Protein AF-0000000076758525 (afdb_homodimer)

Nearest PDB structures (foldseek):
  4ecl-assembly1_B  TM=9.560E-01  e=1.758E-45  Enterococcus faecalis
  4y2w-assembly1_B  TM=9.305E-01  e=2.456E-44  Caldanaerobacter subterraneus subsp. tengcongensis MB4
  5yyc-assembly1_C  TM=9.330E-01  e=1.687E-41  Alkalihalophilus pseudofirmus OF4
  1xfc-assembly1_A  TM=9.170E-01  e=7.685E-37  Mycobacterium tuberculosis
  8ahw-assembly1_A  TM=9.049E-01  e=2.637E-35  Mycobacterium tuberculosis H37Rv

Sequence (764 aa):
MEQEQQKRYRAWAEIDLNALTHNVQTVQNRLPAQTQFMAVVKANAYGHGDAAICQKLWELGVRWFAVSNLEEALSVRQLCPYGEIFILGYTPPEFAPELARNNIIQGVLSLEYARQLQSFAHQPVRCHIKLDTGMGRIGFRSNTPEDCAKALLPLFELDKLSIEGIYTHFAVADSVDADDMAYTQAQEDFIVAVYDRLAELGHTLKHLHFMNSAATVTRPNPRATLARVGIIMYGLEPNYPVHVPMELQPVMSLRSVVSHVKQVDAGTCISYGRTYTADKPRTIATVTIGYADGYARLLSNQADALLHGRRCPIVGRVCMDQLMLDVTDVPEEVKPGDVVTMFGTDGEETITADELAALYGTIGYEIVCGISKRVPRDVIGAMEQEQQKRYRAWAEIDLNALTHNVQTVQNRLPAQTQFMAVVKANAYGHGDAAICQKLWELGVRWFAVSNLEEALSVRQLCPYGEIFILGYTPPEFAPELARNNIIQGVLSLEYARQLQSFAHQPVRCHIKLDTGMGRIGFRSNTPEDCAKALLPLFELDKLSIEGIYTHFAVADSVDADDMAYTQAQEDFIVAVYDRLAELGHTLKHLHFMNSAATVTRPNPRATLARVGIIMYGLEPNYPVHVPMELQPVMSLRSVVSHVKQVDAGTCISYGRTYTADKPRTIATVTIGYADGYARLLSNQADALLHGRRCPIVGRVCMDQLMLDVTDVPEEVKPGDVVTMFGTDGEETITADELAALYGTIGYEIVCGISKRVPRDVIGA

Structure (mmCIF, N/CA/C/O backbone):
data_AF-0000000076758525-model_v1
#
loop_
_entity.id
_entity.type
_entity.pdbx_description
1 polymer 'Alanine racemase'
#
loop_
_atom_site.group_PDB
_atom_site.id
_atom_site.type_symbol
_atom_site.label_atom_id
_atom_site.label_alt_id
_atom_site.label_comp_id
_atom_site.label_asym_id
_atom_site.label_entity_id
_atom_site.label_seq_id
_atom_site.pdbx_PDB_ins_code
_atom_site.Cartn_x
_atom_site.Cartn_y
_atom_site.Cartn_z
_atom_site.occupancy
_atom_site.B_iso_or_equiv
_atom_site.auth_seq_id
_atom_site.auth_comp_id
_atom_site.auth_asym_id
_atom_site.auth_atom_id
_atom_site.pdbx_PDB_model_num
ATOM 1 N N . MET A 1 1 ? -32.531 -3.541 -22.281 1 21.89 1 MET A N 1
ATOM 2 C CA . MET A 1 1 ? -31.828 -4.371 -21.297 1 21.89 1 MET A CA 1
ATOM 3 C C . MET A 1 1 ? -30.359 -3.977 -21.188 1 21.89 1 MET A C 1
ATOM 5 O O . MET A 1 1 ? -29.609 -4.098 -22.156 1 21.89 1 MET A O 1
ATOM 9 N N . GLU A 1 2 ? -29.875 -2.947 -20.625 1 26.91 2 GLU A N 1
ATOM 10 C CA . GLU A 1 2 ? -28.578 -2.297 -20.484 1 26.91 2 GLU A CA 1
ATOM 11 C C . GLU A 1 2 ? -27.469 -3.314 -20.188 1 26.91 2 GLU A C 1
ATOM 13 O O . GLU A 1 2 ? -27.562 -4.07 -19.219 1 26.91 2 GLU A O 1
ATOM 18 N N . GLN A 1 3 ? -26.984 -4.051 -21.172 1 31.59 3 GLN A N 1
ATOM 19 C CA . GLN A 1 3 ? -26.016 -5.133 -21.156 1 31.59 3 GLN A CA 1
ATOM 20 C C . GLN A 1 3 ? -25.016 -4.965 -20 1 31.59 3 GLN A C 1
ATOM 22 O O . GLN A 1 3 ? -24.469 -3.877 -19.797 1 31.59 3 GLN A O 1
ATOM 27 N N . GLU A 1 4 ? -25.281 -5.547 -18.812 1 37.25 4 GLU A N 1
ATOM 28 C CA . GLU A 1 4 ? -24.406 -5.684 -17.641 1 37.25 4 GLU A CA 1
ATOM 29 C C . GLU A 1 4 ? -22.938 -5.559 -18.031 1 37.25 4 GLU A C 1
ATOM 31 O O . GLU A 1 4 ? -22.438 -6.359 -18.828 1 37.25 4 GLU A O 1
ATOM 36 N N . GLN A 1 5 ? -22.516 -4.422 -18.281 1 39.28 5 GLN A N 1
ATOM 37 C CA . GLN A 1 5 ? -21.125 -4.117 -18.594 1 39.28 5 GLN A CA 1
ATOM 38 C C . GLN A 1 5 ? -20.172 -5.086 -17.891 1 39.28 5 GLN A C 1
ATOM 40 O O . GLN A 1 5 ? -20.094 -5.105 -16.672 1 39.28 5 GLN A O 1
ATOM 45 N N . GLN A 1 6 ? -20.25 -6.426 -18.266 1 44.28 6 GLN A N 1
ATOM 46 C CA . GLN A 1 6 ? -19.297 -7.469 -17.906 1 44.28 6 GLN A CA 1
ATOM 47 C C . GLN A 1 6 ? -18 -6.867 -17.391 1 44.28 6 GLN A C 1
ATOM 49 O O . GLN A 1 6 ? -17.312 -6.148 -18.109 1 44.28 6 GLN A O 1
ATOM 54 N N . LYS A 1 7 ? -18.016 -6.66 -16.125 1 55.66 7 LYS A N 1
ATOM 55 C CA . LYS A 1 7 ? -16.891 -6.031 -15.438 1 55.66 7 LYS A CA 1
ATOM 56 C C . LYS A 1 7 ? -15.594 -6.758 -15.742 1 55.66 7 LYS A C 1
ATOM 58 O O . LYS A 1 7 ? -15.492 -7.973 -15.547 1 55.66 7 LYS A O 1
ATOM 63 N N . ARG A 1 8 ? -14.812 -6.246 -16.5 1 70.5 8 ARG A N 1
ATOM 64 C CA . ARG A 1 8 ? -13.547 -6.449 -17.188 1 70.5 8 ARG A CA 1
ATOM 65 C C . ARG A 1 8 ? -12.391 -6.531 -16.188 1 70.5 8 ARG A C 1
ATOM 67 O O . ARG A 1 8 ? -11.297 -6.977 -16.547 1 70.5 8 ARG A O 1
ATOM 74 N N . TYR A 1 9 ? -12.875 -6.418 -14.797 1 86.38 9 TYR A N 1
ATOM 75 C CA . TYR A 1 9 ? -11.703 -6.238 -13.945 1 86.38 9 TYR A CA 1
ATOM 76 C C . TYR A 1 9 ? -11.531 -7.426 -13 1 86.38 9 TYR A C 1
ATOM 78 O O . TYR A 1 9 ? -12.508 -8.031 -12.562 1 86.38 9 TYR A O 1
ATOM 86 N N . ARG A 1 10 ? -10.391 -7.762 -12.75 1 91.94 10 ARG A N 1
ATOM 87 C CA . ARG A 1 10 ? -10.094 -8.742 -11.719 1 91.94 10 ARG A CA 1
ATOM 88 C C . ARG A 1 10 ? -10.375 -8.18 -10.328 1 91.94 10 ARG A C 1
ATOM 90 O O . ARG A 1 10 ? -10.781 -8.914 -9.422 1 91.94 10 ARG A O 1
ATOM 97 N N . ALA A 1 11 ? -10.141 -6.918 -10.133 1 96.19 11 ALA A N 1
ATOM 98 C CA . ALA A 1 11 ? -10.391 -6.145 -8.922 1 96.19 11 ALA A CA 1
ATOM 99 C C . ALA A 1 11 ? -10.602 -4.668 -9.242 1 96.19 11 ALA A C 1
ATOM 101 O O . ALA A 1 11 ? -10.008 -4.145 -10.188 1 96.19 11 ALA A O 1
ATOM 102 N N . TRP A 1 12 ? -11.492 -4.008 -8.484 1 97.25 12 TRP A N 1
ATOM 103 C CA . TRP A 1 12 ? -11.703 -2.584 -8.719 1 97.25 12 TRP A CA 1
ATOM 104 C C . TRP A 1 12 ? -12.242 -1.9 -7.469 1 97.25 12 TRP A C 1
ATOM 106 O O . TRP A 1 12 ? -12.836 -2.553 -6.602 1 97.25 12 TRP A O 1
ATOM 116 N N . ALA A 1 13 ? -11.969 -0.609 -7.363 1 98.31 13 ALA A N 1
ATOM 117 C CA . ALA A 1 13 ? -12.539 0.238 -6.32 1 98.31 13 ALA A CA 1
ATOM 118 C C . ALA A 1 13 ? -13.688 1.08 -6.867 1 98.31 13 ALA A C 1
ATOM 120 O O . ALA A 1 13 ? -13.539 1.757 -7.887 1 98.31 13 ALA A O 1
ATOM 121 N N . GLU A 1 14 ? -14.812 0.97 -6.258 1 98.25 14 GLU A N 1
ATOM 122 C CA . GLU A 1 14 ? -15.93 1.831 -6.621 1 98.25 14 GLU A CA 1
ATOM 123 C C . GLU A 1 14 ? -15.914 3.127 -5.812 1 98.25 14 GLU A C 1
ATOM 125 O O . GLU A 1 14 ? -15.867 3.098 -4.582 1 98.25 14 GLU A O 1
ATOM 130 N N . ILE A 1 15 ? -15.93 4.227 -6.523 1 98.69 15 ILE A N 1
ATOM 131 C CA . ILE A 1 15 ? -15.93 5.547 -5.902 1 98.69 15 ILE A CA 1
ATOM 132 C C . ILE A 1 15 ? -17.312 6.188 -6.055 1 98.69 15 ILE A C 1
ATOM 134 O O . ILE A 1 15 ? -17.703 6.578 -7.156 1 98.69 15 ILE A O 1
ATOM 138 N N . ASP A 1 16 ? -18 6.336 -4.969 1 98.69 16 ASP A N 1
ATOM 139 C CA . ASP A 1 16 ? -19.391 6.812 -4.969 1 98.69 16 ASP A CA 1
ATOM 140 C C . ASP A 1 16 ? -19.453 8.32 -4.73 1 98.69 16 ASP A C 1
ATOM 142 O O . ASP A 1 16 ? -19.391 8.773 -3.586 1 98.69 16 ASP A O 1
ATOM 146 N N . LEU A 1 17 ? -19.719 9.07 -5.766 1 98.62 17 LEU A N 1
ATOM 147 C CA . LEU A 1 17 ? -19.719 10.531 -5.664 1 98.62 17 LEU A CA 1
ATOM 148 C C . LEU A 1 17 ? -20.984 11.023 -4.965 1 98.62 17 LEU A C 1
ATOM 150 O O . LEU A 1 17 ? -21.016 12.148 -4.469 1 98.62 17 LEU A O 1
ATOM 154 N N . ASN A 1 18 ? -22.078 10.219 -4.941 1 98.62 18 ASN A N 1
ATOM 155 C CA . ASN A 1 18 ? -23.234 10.578 -4.129 1 98.62 18 ASN A CA 1
ATOM 156 C C . ASN A 1 18 ? -22.891 10.562 -2.641 1 98.62 18 ASN A C 1
ATOM 158 O O . ASN A 1 18 ? -23.344 11.422 -1.888 1 98.62 18 ASN A O 1
ATOM 162 N N . ALA A 1 19 ? -22.156 9.547 -2.268 1 98.69 19 ALA A N 1
ATOM 163 C CA . ALA A 1 19 ? -21.703 9.477 -0.881 1 98.69 19 ALA A CA 1
ATOM 164 C C . ALA A 1 19 ? -20.828 10.68 -0.528 1 98.69 19 ALA A C 1
ATOM 166 O O . ALA A 1 19 ? -20.984 11.281 0.539 1 98.69 19 ALA A O 1
ATOM 167 N N . LEU A 1 20 ? -19.938 11.031 -1.438 1 98.81 20 LEU A N 1
ATOM 168 C CA . LEU A 1 20 ? -19.109 12.211 -1.239 1 98.81 20 LEU A CA 1
ATOM 169 C C . LEU A 1 20 ? -19.953 13.461 -1.072 1 98.81 20 LEU A C 1
ATOM 171 O O . LEU A 1 20 ? -19.734 14.25 -0.152 1 98.81 20 LEU A O 1
ATOM 175 N N . THR A 1 21 ? -20.922 13.609 -1.93 1 98.75 21 THR A N 1
ATOM 176 C CA . THR A 1 21 ? -21.828 14.758 -1.88 1 98.75 21 THR A CA 1
ATOM 177 C C . THR A 1 21 ? -22.547 14.82 -0.535 1 98.75 21 THR A C 1
ATOM 179 O O . THR A 1 21 ? -22.578 15.875 0.1 1 98.75 21 THR A O 1
ATOM 182 N N . HIS A 1 22 ? -23.031 13.688 -0.145 1 98.56 22 HIS A N 1
ATOM 183 C CA . HIS A 1 22 ? -23.734 13.602 1.134 1 98.56 22 HIS A CA 1
ATOM 184 C C . HIS A 1 22 ? -22.844 14.062 2.279 1 98.56 22 HIS A C 1
ATOM 186 O O . HIS A 1 22 ? -23.234 14.891 3.096 1 98.56 22 HIS A O 1
ATOM 192 N N . ASN A 1 23 ? -21.641 13.5 2.352 1 98.5 23 ASN A N 1
ATOM 193 C CA . ASN A 1 23 ? -20.719 13.812 3.438 1 98.5 23 ASN A CA 1
ATOM 194 C C . ASN A 1 23 ? -20.344 15.289 3.434 1 98.5 23 ASN A C 1
ATOM 196 O O . ASN A 1 23 ? -20.344 15.938 4.48 1 98.5 23 ASN A O 1
ATOM 200 N N . VAL A 1 24 ? -20.016 15.828 2.232 1 98.5 24 VAL A N 1
ATOM 201 C CA . VAL A 1 24 ? -19.562 17.219 2.096 1 98.5 24 VAL A CA 1
ATOM 202 C C . VAL A 1 24 ? -20.688 18.156 2.535 1 98.5 24 VAL A C 1
ATOM 204 O O . VAL A 1 24 ? -20.453 19.062 3.34 1 98.5 24 VAL A O 1
ATOM 207 N N . GLN A 1 25 ? -21.844 17.922 2.104 1 98 25 GLN A N 1
ATOM 208 C CA . GLN A 1 25 ? -22.984 18.781 2.445 1 98 25 GLN A CA 1
ATOM 209 C C . GLN A 1 25 ? -23.312 18.688 3.934 1 98 25 GLN A C 1
ATOM 211 O O . GLN A 1 25 ? -23.625 19.703 4.566 1 98 25 GLN A O 1
ATOM 216 N N . THR A 1 26 ? -23.219 17.5 4.441 1 97.44 26 THR A N 1
ATOM 217 C CA . THR A 1 26 ? -23.484 17.312 5.863 1 97.44 26 THR A CA 1
ATOM 218 C C . THR A 1 26 ? -22.484 18.109 6.703 1 97.44 26 THR A C 1
ATOM 220 O O . THR A 1 26 ? -22.875 18.766 7.672 1 97.44 26 THR A O 1
ATOM 223 N N . VAL A 1 27 ? -21.203 18.109 6.332 1 97.38 27 VAL A N 1
ATOM 224 C CA . VAL A 1 27 ? -20.188 18.844 7.066 1 97.38 27 VAL A CA 1
ATOM 225 C C . VAL A 1 27 ? -20.375 20.344 6.871 1 97.38 27 VAL A C 1
ATOM 227 O O . VAL A 1 27 ? -20.312 21.109 7.832 1 97.38 27 VAL A O 1
ATOM 230 N N . GLN A 1 28 ? -20.625 20.75 5.652 1 96.25 28 GLN A N 1
ATOM 231 C CA . GLN A 1 28 ? -20.812 22.172 5.348 1 96.25 28 GLN A CA 1
ATOM 232 C C . GLN A 1 28 ? -21.953 22.766 6.168 1 96.25 28 GLN A C 1
ATOM 234 O O . GLN A 1 28 ? -21.844 23.891 6.668 1 96.25 28 GLN A O 1
ATOM 239 N N . ASN A 1 29 ? -22.984 22 6.324 1 94.75 29 ASN A N 1
ATOM 240 C CA . ASN A 1 29 ? -24.172 22.469 7.047 1 94.75 29 ASN A CA 1
ATOM 241 C C . ASN A 1 29 ? -23.875 22.641 8.531 1 94.75 29 ASN A C 1
ATOM 243 O O . ASN A 1 29 ? -24.609 23.359 9.234 1 94.75 29 ASN A O 1
ATOM 247 N N . ARG A 1 30 ? -22.797 22.094 8.961 1 93.31 30 ARG A N 1
ATOM 248 C CA . ARG A 1 30 ? -22.484 22.125 10.391 1 93.31 30 ARG A CA 1
ATOM 249 C C . ARG A 1 30 ? -21.422 23.172 10.688 1 93.31 30 ARG A C 1
ATOM 251 O O . ARG A 1 30 ? -21.203 23.531 11.852 1 93.31 30 ARG A O 1
ATOM 258 N N . LEU A 1 31 ? -20.781 23.656 9.711 1 96.5 31 LEU A N 1
ATOM 259 C CA . LEU A 1 31 ? -19.719 24.625 9.906 1 96.5 31 LEU A CA 1
ATOM 260 C C . LEU A 1 31 ? -20.266 25.969 10.344 1 96.5 31 LEU A C 1
ATOM 262 O O . LEU A 1 31 ? -21.328 26.391 9.883 1 96.5 31 LEU A O 1
ATOM 266 N N . PRO A 1 32 ? -19.531 26.656 11.258 1 96.44 32 PRO A N 1
ATOM 267 C CA . PRO A 1 32 ? -19.906 28.047 11.523 1 96.44 32 PRO A CA 1
ATOM 268 C C . PRO A 1 32 ? -19.953 28.906 10.258 1 96.44 32 PRO A C 1
ATOM 270 O O . PRO A 1 32 ? -19.219 28.641 9.305 1 96.44 32 PRO A O 1
ATOM 273 N N . ALA A 1 33 ? -20.719 29.969 10.258 1 94.62 33 ALA A N 1
ATOM 274 C CA . ALA A 1 33 ? -21.016 30.766 9.078 1 94.62 33 ALA A CA 1
ATOM 275 C C . ALA A 1 33 ? -19.734 31.359 8.477 1 94.62 33 ALA A C 1
ATOM 277 O O . ALA A 1 33 ? -19.625 31.484 7.254 1 94.62 33 ALA A O 1
ATOM 278 N N . GLN A 1 34 ? -18.828 31.656 9.305 1 95.06 34 GLN A N 1
ATOM 279 C CA . GLN A 1 34 ? -17.656 32.344 8.797 1 95.06 34 GLN A CA 1
ATOM 280 C C . GLN A 1 34 ? -16.531 31.344 8.5 1 95.06 34 GLN A C 1
ATOM 282 O O . GLN A 1 34 ? -15.461 31.734 8.023 1 95.06 34 GLN A O 1
ATOM 287 N N . THR A 1 35 ? -16.75 30.094 8.789 1 98.19 35 THR A N 1
ATOM 288 C CA . THR A 1 35 ? -15.742 29.062 8.57 1 98.19 35 THR A CA 1
ATOM 289 C C . THR A 1 35 ? -15.891 28.438 7.191 1 98.19 35 THR A C 1
ATOM 291 O O . THR A 1 35 ? -16.969 27.922 6.848 1 98.19 35 THR A O 1
ATOM 294 N N . GLN A 1 36 ? -14.844 28.484 6.383 1 98.12 36 GLN A N 1
ATOM 295 C CA . GLN A 1 36 ? -14.875 27.891 5.047 1 98.12 36 GLN A CA 1
ATOM 296 C C . GLN A 1 36 ? -14.375 26.453 5.078 1 98.12 36 GLN A C 1
ATOM 298 O O . GLN A 1 36 ? -13.547 26.094 5.918 1 98.12 36 GLN A O 1
ATOM 303 N N . PHE A 1 37 ? -14.914 25.734 4.117 1 98.44 37 PHE A N 1
ATOM 304 C CA . PHE A 1 37 ? -14.578 24.328 3.949 1 98.44 37 PHE A CA 1
ATOM 305 C C . PHE A 1 37 ? -13.297 24.156 3.141 1 98.44 37 PHE A C 1
ATOM 307 O O . PHE A 1 37 ? -13.25 24.531 1.963 1 98.44 37 PHE A O 1
ATOM 314 N N . MET A 1 38 ? -12.234 23.656 3.762 1 98.88 38 MET A N 1
ATOM 315 C CA . MET A 1 38 ? -11.023 23.266 3.051 1 98.88 38 MET A CA 1
ATOM 316 C C . MET A 1 38 ? -10.938 21.75 2.9 1 98.88 38 MET A C 1
ATOM 318 O O . MET A 1 38 ? -10.773 21.031 3.889 1 98.88 38 MET A O 1
ATOM 322 N N . ALA A 1 39 ? -11.031 21.25 1.678 1 98.88 39 ALA A N 1
ATOM 323 C CA . ALA A 1 39 ? -10.984 19.812 1.407 1 98.88 39 ALA A CA 1
ATOM 324 C C . ALA A 1 39 ? -9.555 19.297 1.419 1 98.88 39 ALA A C 1
ATOM 326 O O . ALA A 1 39 ? -8.703 19.797 0.666 1 98.88 39 ALA A O 1
ATOM 327 N N . VAL A 1 40 ? -9.289 18.359 2.27 1 98.88 40 VAL A N 1
ATOM 328 C CA . VAL A 1 40 ? -7.984 17.703 2.248 1 98.88 40 VAL A CA 1
ATOM 329 C C . VAL A 1 40 ? -7.988 16.578 1.219 1 98.88 40 VAL A C 1
ATOM 331 O O . VAL A 1 40 ? -8.695 15.586 1.383 1 98.88 40 VAL A O 1
ATOM 334 N N . VAL A 1 41 ? -7.152 16.734 0.156 1 98.75 41 VAL A N 1
ATOM 335 C CA . VAL A 1 41 ? -7.188 15.789 -0.957 1 98.75 41 VAL A CA 1
ATOM 336 C C . VAL A 1 41 ? -5.793 15.211 -1.194 1 98.75 41 VAL A C 1
ATOM 338 O O . VAL A 1 41 ? -5.457 14.828 -2.316 1 98.75 41 VAL A O 1
ATOM 341 N N . LYS A 1 42 ? -4.992 15.234 -0.124 1 98.06 42 LYS A N 1
ATOM 342 C CA . LYS A 1 42 ? -3.648 14.672 -0.245 1 98.06 42 LYS A CA 1
ATOM 343 C C . LYS A 1 42 ? -3.705 13.164 -0.495 1 98.06 42 LYS A C 1
ATOM 345 O O . LYS A 1 42 ? -4.742 12.539 -0.29 1 98.06 42 LYS A O 1
ATOM 350 N N . ALA A 1 43 ? -2.533 12.586 -1.029 1 97.62 43 ALA A N 1
ATOM 351 C CA . ALA A 1 43 ? -2.381 11.148 -1.261 1 97.62 43 ALA A CA 1
ATOM 352 C C . ALA A 1 43 ? -3.432 10.641 -2.242 1 97.62 43 ALA A C 1
ATOM 354 O O . ALA A 1 43 ? -4.094 9.633 -1.982 1 97.62 43 ALA A O 1
ATOM 355 N N . ASN A 1 44 ? -3.617 11.391 -3.375 1 97.5 44 ASN A N 1
ATOM 356 C CA . ASN A 1 44 ? -4.59 11 -4.391 1 97.5 44 ASN A CA 1
ATOM 357 C C . ASN A 1 44 ? -6.004 10.938 -3.818 1 97.5 44 ASN A C 1
ATOM 359 O O . ASN A 1 44 ? -6.711 9.945 -4.004 1 97.5 44 ASN A O 1
ATOM 363 N N . ALA A 1 45 ? -6.355 11.977 -3.057 1 98.25 45 ALA A N 1
ATOM 364 C CA . ALA A 1 45 ? -7.625 12.039 -2.338 1 98.25 45 ALA A CA 1
ATOM 365 C C . ALA A 1 45 ? -7.824 10.797 -1.47 1 98.25 45 ALA A C 1
ATOM 367 O O . ALA A 1 45 ? -8.852 10.125 -1.567 1 98.25 45 ALA A O 1
ATOM 368 N N . TYR A 1 46 ? -6.852 10.547 -0.643 1 98.06 46 TYR A N 1
ATOM 369 C CA . TYR A 1 46 ? -6.848 9.406 0.271 1 98.06 46 TYR A CA 1
ATOM 370 C C . TYR A 1 46 ? -7.066 8.102 -0.485 1 98.06 46 TYR A C 1
ATOM 372 O O . TYR A 1 46 ? -7.742 7.195 0.011 1 98.06 46 TYR A O 1
ATOM 380 N N . GLY A 1 47 ? -6.602 8.031 -1.686 1 97.81 47 GLY A N 1
ATOM 381 C CA . GLY A 1 47 ? -6.68 6.812 -2.473 1 97.81 47 GLY A CA 1
ATOM 382 C C . GLY A 1 47 ? -7.914 6.746 -3.35 1 97.81 47 GLY A C 1
ATOM 383 O O . GLY A 1 47 ? -8.07 5.812 -4.141 1 97.81 47 GLY A O 1
ATOM 384 N N . HIS A 1 48 ? -8.766 7.738 -3.346 1 98.56 48 HIS A N 1
ATOM 385 C CA . HIS A 1 48 ? -10.055 7.668 -4.02 1 98.56 48 HIS A CA 1
ATOM 386 C C . HIS A 1 48 ? -9.945 8.148 -5.465 1 98.56 48 HIS A C 1
ATOM 388 O O . HIS A 1 48 ? -10.852 7.922 -6.27 1 98.56 48 HIS A O 1
ATOM 394 N N . GLY A 1 49 ? -8.836 8.781 -5.816 1 97.38 49 GLY A N 1
ATOM 395 C CA . GLY A 1 49 ? -8.703 9.383 -7.133 1 97.38 49 GLY A CA 1
ATOM 396 C C . GLY A 1 49 ? -8.945 10.883 -7.129 1 97.38 49 GLY A C 1
ATOM 397 O O . GLY A 1 49 ? -10.094 11.328 -7.125 1 97.38 49 GLY A O 1
ATOM 398 N N . ASP A 1 50 ? -7.902 11.633 -7.293 1 96.75 50 ASP A N 1
ATOM 399 C CA . ASP A 1 50 ? -7.949 13.078 -7.086 1 96.75 50 ASP A CA 1
ATOM 400 C C . ASP A 1 50 ? -8.805 13.758 -8.148 1 96.75 50 ASP A C 1
ATOM 402 O O . ASP A 1 50 ? -9.562 14.688 -7.848 1 96.75 50 ASP A O 1
ATOM 406 N N . ALA A 1 51 ? -8.75 13.273 -9.391 1 97.38 51 ALA A N 1
ATOM 407 C CA . ALA A 1 51 ? -9.438 13.945 -10.492 1 97.38 51 ALA A CA 1
ATOM 408 C C . ALA A 1 51 ? -10.938 14 -10.25 1 97.38 51 ALA A C 1
ATOM 410 O O . ALA A 1 51 ? -11.531 15.086 -10.203 1 97.38 51 ALA A O 1
ATOM 411 N N . ALA A 1 52 ? -11.539 12.836 -10.031 1 97.81 52 ALA A N 1
ATOM 412 C CA . ALA A 1 52 ? -12.984 12.773 -9.844 1 97.81 52 ALA A CA 1
ATOM 413 C C . ALA A 1 52 ? -13.398 13.484 -8.562 1 97.81 52 ALA A C 1
ATOM 415 O O . ALA A 1 52 ? -14.414 14.188 -8.539 1 97.81 52 ALA A O 1
ATOM 416 N N . ILE A 1 53 ? -12.633 13.352 -7.539 1 98.75 53 ILE A N 1
ATOM 417 C CA . ILE A 1 53 ? -12.953 13.922 -6.238 1 98.75 53 ILE A CA 1
ATOM 418 C C . ILE A 1 53 ? -12.875 15.445 -6.309 1 98.75 53 ILE A C 1
ATOM 420 O O . ILE A 1 53 ? -13.812 16.141 -5.906 1 98.75 53 ILE A O 1
ATOM 424 N N . CYS A 1 54 ? -11.789 16.016 -6.828 1 98.62 54 CYS A N 1
ATOM 425 C CA . CYS A 1 54 ? -11.586 17.453 -6.895 1 98.62 54 CYS A CA 1
ATOM 426 C C . CYS A 1 54 ? -12.648 18.109 -7.777 1 98.62 54 CYS A C 1
ATOM 428 O O . CYS A 1 54 ? -13.172 19.172 -7.438 1 98.62 54 CYS A O 1
ATOM 430 N N . GLN A 1 55 ? -12.922 17.438 -8.875 1 97.81 55 GLN A N 1
ATOM 431 C CA . GLN A 1 55 ? -13.945 17.984 -9.758 1 97.81 55 GLN A CA 1
ATOM 432 C C . GLN A 1 55 ? -15.297 18.062 -9.055 1 97.81 55 GLN A C 1
ATOM 434 O O . GLN A 1 55 ? -15.977 19.094 -9.133 1 97.81 55 GLN A O 1
ATOM 439 N N . LYS A 1 56 ? -15.625 17.016 -8.406 1 98.44 56 LYS A N 1
ATOM 440 C CA . LYS A 1 56 ? -16.906 17 -7.695 1 98.44 56 LYS A CA 1
ATOM 441 C C . LYS A 1 56 ? -16.922 18.047 -6.574 1 98.44 56 LYS A C 1
ATOM 443 O O . LYS A 1 56 ? -17.922 18.734 -6.375 1 98.44 56 LYS A O 1
ATOM 448 N N . LEU A 1 57 ? -15.852 18.156 -5.891 1 98.75 57 LEU A N 1
ATOM 449 C CA . LEU A 1 57 ? -15.742 19.125 -4.82 1 98.75 57 LEU A CA 1
ATOM 450 C C . LEU A 1 57 ? -15.906 20.547 -5.359 1 98.75 57 LEU A C 1
ATOM 452 O O . LEU A 1 57 ? -16.594 21.375 -4.754 1 98.75 57 LEU A O 1
ATOM 456 N N . TRP A 1 58 ? -15.289 20.797 -6.457 1 98.19 58 TRP A N 1
ATOM 457 C CA . TRP A 1 58 ? -15.414 22.094 -7.098 1 98.19 58 TRP A CA 1
ATOM 458 C C . TRP A 1 58 ? -16.875 22.391 -7.441 1 98.19 58 TRP A C 1
ATOM 460 O O . TRP A 1 58 ? -17.359 23.5 -7.199 1 98.19 58 TRP A O 1
ATOM 470 N N . GLU A 1 59 ? -17.547 21.406 -7.945 1 97.75 59 GLU A N 1
ATOM 471 C CA . GLU A 1 59 ? -18.969 21.531 -8.297 1 97.75 59 GLU A CA 1
ATOM 472 C C . GLU A 1 59 ? -19.812 21.828 -7.062 1 97.75 59 GLU A C 1
ATOM 474 O O . GLU A 1 59 ? -20.828 22.516 -7.152 1 97.75 59 GLU A O 1
ATOM 479 N N . LEU A 1 60 ? -19.359 21.328 -5.98 1 97.94 60 LEU A N 1
ATOM 480 C CA . LEU A 1 60 ? -20.109 21.469 -4.742 1 97.94 60 LEU A CA 1
ATOM 481 C C . LEU A 1 60 ? -19.797 22.797 -4.066 1 97.94 60 LEU A C 1
ATOM 483 O O . LEU A 1 60 ? -20.281 23.078 -2.969 1 97.94 60 LEU A O 1
ATOM 487 N N . GLY A 1 61 ? -18.906 23.594 -4.66 1 97.38 61 GLY A N 1
ATOM 488 C CA . GLY A 1 61 ? -18.641 24.938 -4.18 1 97.38 61 GLY A CA 1
ATOM 489 C C . GLY A 1 61 ? -17.422 25.047 -3.287 1 97.38 61 GLY A C 1
ATOM 490 O O . GLY A 1 61 ? -17.141 26.094 -2.723 1 97.38 61 GLY A O 1
ATOM 491 N N . VAL A 1 62 ? -16.719 23.953 -3.182 1 98.44 62 VAL A N 1
ATOM 492 C CA . VAL A 1 62 ? -15.469 23.969 -2.412 1 98.44 62 VAL A CA 1
ATOM 493 C C . VAL A 1 62 ? -14.406 24.766 -3.172 1 98.44 62 VAL A C 1
ATOM 495 O O . VAL A 1 62 ? -14.234 24.578 -4.379 1 98.44 62 VAL A O 1
ATOM 498 N N . ARG A 1 63 ? -13.711 25.609 -2.432 1 98.5 63 ARG A N 1
ATOM 499 C CA . ARG A 1 63 ? -12.742 26.453 -3.109 1 98.5 63 ARG A CA 1
ATOM 500 C C . ARG A 1 63 ? -11.367 26.344 -2.469 1 98.5 63 ARG A C 1
ATOM 502 O O . ARG A 1 63 ? -10.375 26.844 -3.014 1 98.5 63 ARG A O 1
ATOM 509 N N . TRP A 1 64 ? -11.242 25.719 -1.305 1 98.81 64 TRP A N 1
ATOM 510 C CA . TRP A 1 64 ? -9.984 25.484 -0.6 1 98.81 64 TRP A CA 1
ATOM 511 C C . TRP A 1 64 ? -9.594 24.016 -0.648 1 98.81 64 TRP A C 1
ATOM 513 O O . TRP A 1 64 ? -10.438 23.141 -0.436 1 98.81 64 TRP A O 1
ATOM 523 N N . PHE A 1 65 ? -8.344 23.75 -0.951 1 98.88 65 PHE A N 1
ATOM 524 C CA . PHE A 1 65 ? -7.805 22.406 -1.02 1 98.88 65 PHE A CA 1
ATOM 525 C C . PHE A 1 65 ? -6.484 22.312 -0.263 1 98.88 65 PHE A C 1
ATOM 527 O O . PHE A 1 65 ? -5.656 23.219 -0.329 1 98.88 65 PHE A O 1
ATOM 534 N N . ALA A 1 66 ? -6.305 21.266 0.481 1 98.88 66 ALA A N 1
ATOM 535 C CA . ALA A 1 66 ? -5.039 21 1.167 1 98.88 66 ALA A CA 1
ATOM 536 C C . ALA A 1 66 ? -4.395 19.719 0.651 1 98.88 66 ALA A C 1
ATOM 538 O O . ALA A 1 66 ? -5.086 18.734 0.385 1 98.88 66 ALA A O 1
ATOM 539 N N . VAL A 1 67 ? -3.094 19.734 0.499 1 98.62 67 VAL A N 1
ATOM 540 C CA . VAL A 1 67 ? -2.305 18.609 0.01 1 98.62 67 VAL A CA 1
ATOM 541 C C . VAL A 1 67 ? -1.043 18.453 0.856 1 98.62 67 VAL A C 1
ATOM 543 O O . VAL A 1 67 ? -0.806 19.234 1.776 1 98.62 67 VAL A O 1
ATOM 546 N N . SER A 1 68 ? -0.297 17.375 0.564 1 97.19 68 SER A N 1
ATOM 547 C CA . SER A 1 68 ? 0.853 17.078 1.411 1 97.19 68 SER A CA 1
ATOM 548 C C . SER A 1 68 ? 2.137 17.672 0.831 1 97.19 68 SER A C 1
ATOM 550 O O . SER A 1 68 ? 3.094 17.922 1.562 1 97.19 68 SER A O 1
ATOM 552 N N . ASN A 1 69 ? 2.201 17.891 -0.483 1 96 69 ASN A N 1
ATOM 553 C CA . ASN A 1 69 ? 3.455 18.266 -1.125 1 96 69 ASN A CA 1
ATOM 554 C C . ASN A 1 69 ? 3.211 19.016 -2.43 1 96 69 ASN A C 1
ATOM 556 O O . ASN A 1 69 ? 2.068 19.156 -2.865 1 96 69 ASN A O 1
ATOM 560 N N . LEU A 1 70 ? 4.289 19.516 -3.018 1 96.75 70 LEU A N 1
ATOM 561 C CA . LEU A 1 70 ? 4.211 20.375 -4.184 1 96.75 70 LEU A CA 1
ATOM 562 C C . LEU A 1 70 ? 3.656 19.625 -5.387 1 96.75 70 LEU A C 1
ATOM 564 O O . LEU A 1 70 ? 2.846 20.172 -6.141 1 96.75 70 LEU A O 1
ATOM 568 N N . GLU A 1 71 ? 4.031 18.375 -5.594 1 95.44 71 GLU A N 1
ATOM 569 C CA . GLU A 1 71 ? 3.539 17.594 -6.723 1 95.44 71 GLU A CA 1
ATOM 570 C C . GLU A 1 71 ? 2.018 17.469 -6.688 1 95.44 71 GLU A C 1
ATOM 572 O O . GLU A 1 71 ? 1.353 17.625 -7.715 1 95.44 71 GLU A O 1
ATOM 577 N N . GLU A 1 72 ? 1.531 17.172 -5.562 1 97.31 72 GLU A N 1
ATOM 578 C CA . GLU A 1 72 ? 0.083 17.094 -5.391 1 97.31 72 GLU A CA 1
ATOM 579 C C . GLU A 1 72 ? -0.575 18.453 -5.609 1 97.31 72 GLU A C 1
ATOM 581 O O . GLU A 1 72 ? -1.664 18.531 -6.18 1 97.31 72 GLU A O 1
ATOM 586 N N . ALA A 1 73 ? 0.085 19.484 -5.109 1 98.44 73 ALA A N 1
ATOM 587 C CA . ALA A 1 73 ? -0.453 20.828 -5.277 1 98.44 73 ALA A CA 1
ATOM 588 C C . ALA A 1 73 ? -0.584 21.188 -6.754 1 98.44 73 ALA A C 1
ATOM 590 O O . ALA A 1 73 ? -1.606 21.734 -7.18 1 98.44 73 ALA A O 1
ATOM 591 N N . LEU A 1 74 ? 0.434 20.875 -7.5 1 97.88 74 LEU A N 1
ATOM 592 C CA . LEU A 1 74 ? 0.428 21.172 -8.93 1 97.88 74 LEU A CA 1
ATOM 593 C C . LEU A 1 74 ? -0.651 20.375 -9.648 1 97.88 74 LEU A C 1
ATOM 595 O O . LEU A 1 74 ? -1.301 20.891 -10.562 1 97.88 74 LEU A O 1
ATOM 599 N N . SER A 1 75 ? -0.826 19.141 -9.211 1 97.44 75 SER A N 1
ATOM 600 C CA . SER A 1 75 ? -1.899 18.328 -9.773 1 97.44 75 SER A CA 1
ATOM 601 C C . SER A 1 75 ? -3.264 18.953 -9.5 1 97.44 75 SER A C 1
ATOM 603 O O . SER A 1 75 ? -4.086 19.078 -10.414 1 97.44 75 SER A O 1
ATOM 605 N N . VAL A 1 76 ? -3.494 19.344 -8.273 1 98.44 76 VAL A N 1
ATOM 606 C CA . VAL A 1 76 ? -4.766 19.969 -7.902 1 98.44 76 VAL A CA 1
ATOM 607 C C . VAL A 1 76 ? -4.961 21.266 -8.68 1 98.44 76 VAL A C 1
ATOM 609 O O . VAL A 1 76 ? -6.074 21.578 -9.094 1 98.44 76 VAL A O 1
ATOM 612 N N . ARG A 1 77 ? -3.869 22.016 -8.859 1 98.62 77 ARG A N 1
ATOM 613 C CA . ARG A 1 77 ? -3.928 23.266 -9.617 1 98.62 77 ARG A CA 1
ATOM 614 C C . ARG A 1 77 ? -4.457 23.031 -11.031 1 98.62 77 ARG A C 1
ATOM 616 O O . ARG A 1 77 ? -5.238 23.828 -11.547 1 98.62 77 ARG A O 1
ATOM 623 N N . GLN A 1 78 ? -4.078 21.938 -11.625 1 97.94 78 GLN A N 1
ATOM 624 C CA . GLN A 1 78 ? -4.562 21.578 -12.953 1 97.94 78 GLN A CA 1
ATOM 625 C C . GLN A 1 78 ? -6.043 21.219 -12.922 1 97.94 78 GLN A C 1
ATOM 627 O O . GLN A 1 78 ? -6.785 21.531 -13.852 1 97.94 78 GLN A O 1
ATOM 632 N N . LEU A 1 79 ? -6.469 20.594 -11.875 1 97.5 79 LEU A N 1
ATOM 633 C CA . LEU A 1 79 ? -7.832 20.094 -11.75 1 97.5 79 LEU A CA 1
ATOM 634 C C . LEU A 1 79 ? -8.781 21.203 -11.328 1 97.5 79 LEU A C 1
ATOM 636 O O . LEU A 1 79 ? -9.961 21.203 -11.695 1 97.5 79 LEU A O 1
ATOM 640 N N . CYS A 1 80 ? -8.258 22.094 -10.492 1 97.75 80 CYS A N 1
ATOM 641 C CA . CYS A 1 80 ? -8.992 23.234 -9.953 1 97.75 80 CYS A CA 1
ATOM 642 C C . CYS A 1 80 ? -8.203 24.531 -10.133 1 97.75 80 CYS A C 1
ATOM 644 O O . CYS A 1 80 ? -7.699 25.078 -9.156 1 97.75 80 CYS A O 1
ATOM 646 N N . PRO A 1 81 ? -8.234 25.141 -11.266 1 96.88 81 PRO A N 1
ATOM 647 C CA . PRO A 1 81 ? -7.328 26.234 -11.625 1 96.88 81 PRO A CA 1
ATOM 648 C C . PRO A 1 81 ? -7.492 27.469 -10.727 1 96.88 81 PRO A C 1
ATOM 650 O O . PRO A 1 81 ? -6.539 28.219 -10.531 1 96.88 81 PRO A O 1
ATOM 653 N N . TYR A 1 82 ? -8.594 27.656 -10.094 1 97.06 82 TYR A N 1
ATOM 654 C CA . TYR A 1 82 ? -8.828 28.875 -9.32 1 97.06 82 TYR A CA 1
ATOM 655 C C . TYR A 1 82 ? -8.961 28.562 -7.832 1 97.06 82 TYR A C 1
ATOM 657 O O . TYR A 1 82 ? -9.383 29.406 -7.047 1 97.06 82 TYR A O 1
ATOM 665 N N . GLY A 1 83 ? -8.656 27.359 -7.496 1 98.38 83 GLY A N 1
ATOM 666 C CA . GLY A 1 83 ? -8.758 26.969 -6.102 1 98.38 83 GLY A CA 1
ATOM 667 C C . GLY A 1 83 ? -7.621 27.5 -5.246 1 98.38 83 GLY A C 1
ATOM 668 O O . GLY A 1 83 ? -6.52 27.734 -5.742 1 98.38 83 GLY A O 1
ATOM 669 N N . GLU A 1 84 ? -7.949 27.797 -3.992 1 98.81 84 GLU A N 1
ATOM 670 C CA . GLU A 1 84 ? -6.906 28.031 -2.994 1 98.81 84 GLU A CA 1
ATOM 671 C C . GLU A 1 84 ? -6.254 26.719 -2.557 1 98.81 84 GLU A C 1
ATOM 673 O O . GLU A 1 84 ? -6.938 25.812 -2.082 1 98.81 84 GLU A O 1
ATOM 678 N N . ILE A 1 85 ? -4.965 26.609 -2.797 1 98.88 85 ILE A N 1
ATOM 679 C CA . ILE A 1 85 ? -4.281 25.359 -2.525 1 98.88 85 ILE A CA 1
ATOM 680 C C . ILE A 1 85 ? -3.244 25.562 -1.425 1 98.88 85 ILE A C 1
ATOM 682 O O . ILE A 1 85 ? -2.383 26.438 -1.53 1 98.88 85 ILE A O 1
ATOM 686 N N . PHE A 1 86 ? -3.32 24.797 -0.407 1 98.88 86 PHE A N 1
ATOM 687 C CA . PHE A 1 86 ? -2.461 24.875 0.768 1 98.88 86 PHE A CA 1
ATOM 688 C C . PHE A 1 86 ? -1.655 23.594 0.94 1 98.88 86 PHE A C 1
ATOM 690 O O . PHE A 1 86 ? -2.221 22.5 0.972 1 98.88 86 PHE A O 1
ATOM 697 N N . ILE A 1 87 ? -0.343 23.641 1.086 1 98.69 87 ILE A N 1
ATOM 698 C CA . ILE A 1 87 ? 0.511 22.484 1.348 1 98.69 87 ILE A CA 1
ATOM 699 C C . ILE A 1 87 ? 0.719 22.328 2.852 1 98.69 87 ILE A C 1
ATOM 701 O O . ILE A 1 87 ? 1.301 23.203 3.498 1 98.69 87 ILE A O 1
ATOM 705 N N . LEU A 1 88 ? 0.313 21.188 3.365 1 97.25 88 LEU A N 1
ATOM 706 C CA . LEU A 1 88 ? 0.422 20.859 4.781 1 97.25 88 LEU A CA 1
ATOM 707 C C . LEU A 1 88 ? 1.849 20.469 5.141 1 97.25 88 LEU A C 1
ATOM 709 O O . LEU A 1 88 ? 2.268 20.594 6.293 1 97.25 88 LEU A O 1
ATOM 713 N N . GLY A 1 89 ? 2.561 19.938 4.188 1 93 89 GLY A N 1
ATOM 714 C CA . GLY A 1 89 ? 3.875 19.375 4.457 1 93 89 GLY A CA 1
ATOM 715 C C . GLY A 1 89 ? 5.012 20.281 4.035 1 93 89 GLY A C 1
ATOM 716 O O . GLY A 1 89 ? 4.836 21.5 3.947 1 93 89 GLY A O 1
ATOM 717 N N . TYR A 1 90 ? 6.172 19.75 3.938 1 93.75 90 TYR A N 1
ATOM 718 C CA . TYR A 1 90 ? 7.426 20.438 3.658 1 93.75 90 TYR A CA 1
ATOM 719 C C . TYR A 1 90 ? 7.676 20.531 2.158 1 93.75 90 TYR A C 1
ATOM 721 O O . TYR A 1 90 ? 7.398 19.594 1.414 1 93.75 90 TYR A O 1
ATOM 729 N N . THR A 1 91 ? 8.055 21.688 1.709 1 95.69 91 THR A N 1
ATOM 730 C CA . THR A 1 91 ? 8.562 21.922 0.36 1 95.69 91 THR A CA 1
ATOM 731 C C . THR A 1 91 ? 10.016 22.391 0.399 1 95.69 91 THR A C 1
ATOM 733 O O . THR A 1 91 ? 10.344 23.359 1.087 1 95.69 91 THR A O 1
ATOM 736 N N . PRO A 1 92 ? 10.898 21.734 -0.275 1 93.69 92 PRO A N 1
ATOM 737 C CA . PRO A 1 92 ? 12.258 22.266 -0.337 1 93.69 92 PRO A CA 1
ATOM 738 C C . PRO A 1 92 ? 12.305 23.734 -0.761 1 93.69 92 PRO A C 1
ATOM 740 O O . PRO A 1 92 ? 11.633 24.125 -1.719 1 93.69 92 PRO A O 1
ATOM 743 N N . PRO A 1 93 ? 13.148 24.484 -0.07 1 94.56 93 PRO A N 1
ATOM 744 C CA . PRO A 1 93 ? 13.125 25.938 -0.291 1 94.56 93 PRO A CA 1
ATOM 745 C C . PRO A 1 93 ? 13.445 26.328 -1.735 1 94.56 93 PRO A C 1
ATOM 747 O O . PRO A 1 93 ? 12.953 27.344 -2.23 1 94.56 93 PRO A O 1
ATOM 750 N N . GLU A 1 94 ? 14.195 25.5 -2.395 1 94.69 94 GLU A N 1
ATOM 751 C CA . GLU A 1 94 ? 14.602 25.766 -3.77 1 94.69 94 GLU A CA 1
ATOM 752 C C . GLU A 1 94 ? 13.391 25.844 -4.695 1 94.69 94 GLU A C 1
ATOM 754 O O . GLU A 1 94 ? 13.484 26.391 -5.805 1 94.69 94 GLU A O 1
ATOM 759 N N . PHE A 1 95 ? 12.227 25.391 -4.242 1 96.25 95 PHE A N 1
ATOM 760 C CA . PHE A 1 95 ? 11.039 25.375 -5.086 1 96.25 95 PHE A CA 1
ATOM 761 C C . PHE A 1 95 ? 10.148 26.578 -4.781 1 96.25 95 PHE A C 1
ATOM 763 O O . PHE A 1 95 ? 9 26.625 -5.227 1 96.25 95 PHE A O 1
ATOM 770 N N . ALA A 1 96 ? 10.672 27.547 -4.062 1 97.56 96 ALA A N 1
ATOM 771 C CA . ALA A 1 96 ? 9.938 28.766 -3.736 1 97.56 96 ALA A CA 1
ATOM 772 C C . ALA A 1 96 ? 9.406 29.438 -4.996 1 97.56 96 ALA A C 1
ATOM 774 O O . ALA A 1 96 ? 8.258 29.891 -5.031 1 97.56 96 ALA A O 1
ATOM 775 N N . PRO A 1 97 ? 10.211 29.484 -6.094 1 97.88 97 PRO A N 1
ATOM 776 C CA . PRO A 1 97 ? 9.664 30.094 -7.312 1 97.88 97 PRO A CA 1
ATOM 777 C C . PRO A 1 97 ? 8.438 29.359 -7.844 1 97.88 97 PRO A C 1
ATOM 779 O O . PRO A 1 97 ? 7.5 29.984 -8.328 1 97.88 97 PRO A O 1
ATOM 782 N N . GLU A 1 98 ? 8.43 28.016 -7.738 1 97.19 98 GLU A N 1
ATOM 783 C CA . GLU A 1 98 ? 7.289 27.219 -8.195 1 97.19 98 GLU A CA 1
ATOM 784 C C . GLU A 1 98 ? 6.055 27.5 -7.34 1 97.19 98 GLU A C 1
ATOM 786 O O . GLU A 1 98 ? 4.941 27.578 -7.859 1 97.19 98 GLU A O 1
ATOM 791 N N . LEU A 1 99 ? 6.273 27.609 -6.078 1 98.31 99 LEU A N 1
ATOM 792 C CA . LEU A 1 99 ? 5.176 27.938 -5.172 1 98.31 99 LEU A CA 1
ATOM 793 C C . LEU A 1 99 ? 4.535 29.266 -5.566 1 98.31 99 LEU A C 1
ATOM 795 O O . LEU A 1 99 ? 3.314 29.359 -5.711 1 98.31 99 LEU A O 1
ATOM 799 N N . ALA A 1 100 ? 5.383 30.281 -5.746 1 98.25 100 ALA A N 1
ATOM 800 C CA . ALA A 1 100 ? 4.914 31.625 -6.062 1 98.25 100 ALA A CA 1
ATOM 801 C C . ALA A 1 100 ? 4.219 31.656 -7.422 1 98.25 100 ALA A C 1
ATOM 803 O O . ALA A 1 100 ? 3.121 32.219 -7.555 1 98.25 100 ALA A O 1
ATOM 804 N N . ARG A 1 101 ? 4.844 30.984 -8.383 1 97.62 101 ARG A N 1
ATOM 805 C CA . ARG A 1 101 ? 4.332 31 -9.75 1 97.62 101 ARG A CA 1
ATOM 806 C C . ARG A 1 101 ? 2.957 30.344 -9.82 1 97.62 101 ARG A C 1
ATOM 808 O O . ARG A 1 101 ? 2.104 30.766 -10.602 1 97.62 101 ARG A O 1
ATOM 815 N N . ASN A 1 102 ? 2.719 29.375 -9 1 98.12 102 ASN A N 1
ATOM 816 C CA . ASN A 1 102 ? 1.477 28.609 -9.07 1 98.12 102 ASN A CA 1
ATOM 817 C C . ASN A 1 102 ? 0.5 29.031 -7.977 1 98.12 102 ASN A C 1
ATOM 819 O O . ASN A 1 102 ? -0.521 28.375 -7.766 1 98.12 102 ASN A O 1
ATOM 823 N N . ASN A 1 103 ? 0.819 30.125 -7.266 1 98.25 103 ASN A N 1
ATOM 824 C CA . ASN A 1 103 ? -0.041 30.688 -6.23 1 98.25 103 ASN A CA 1
ATOM 825 C C . ASN A 1 103 ? -0.428 29.641 -5.191 1 98.25 103 ASN A C 1
ATOM 827 O O . ASN A 1 103 ? -1.61 29.453 -4.898 1 98.25 103 ASN A O 1
ATOM 831 N N . ILE A 1 104 ? 0.555 28.891 -4.773 1 98.69 104 ILE A N 1
ATOM 832 C CA . ILE A 1 104 ? 0.374 27.844 -3.773 1 98.69 104 ILE A CA 1
ATOM 833 C C . ILE A 1 104 ? 0.79 28.359 -2.4 1 98.69 104 ILE A C 1
ATOM 835 O O . ILE A 1 104 ? 1.815 29.031 -2.27 1 98.69 104 ILE A O 1
ATOM 839 N N . ILE A 1 105 ? -0.056 28.141 -1.373 1 98.88 105 ILE A N 1
ATOM 840 C CA . ILE A 1 105 ? 0.217 28.562 -0.003 1 98.88 105 ILE A CA 1
ATOM 841 C C . ILE A 1 105 ? 1.061 27.5 0.703 1 98.88 105 ILE A C 1
ATOM 843 O O . ILE A 1 105 ? 0.717 26.312 0.694 1 98.88 105 ILE A O 1
ATOM 847 N N . GLN A 1 106 ? 2.164 27.891 1.271 1 98.75 106 GLN A N 1
ATOM 848 C CA . GLN A 1 106 ? 3.094 26.984 1.94 1 98.75 106 GLN A CA 1
ATOM 849 C C . GLN A 1 106 ? 3.027 27.156 3.455 1 98.75 106 GLN A C 1
ATOM 851 O O . GLN A 1 106 ? 3.053 28.281 3.963 1 98.75 106 GLN A O 1
ATOM 856 N N . GLY A 1 107 ? 2.857 26.062 4.176 1 98.19 107 GLY A N 1
ATOM 857 C CA . GLY A 1 107 ? 3.068 26.094 5.617 1 98.19 107 GLY A CA 1
ATOM 858 C C . GLY A 1 107 ? 4.504 26.406 6 1 98.19 107 GLY A C 1
ATOM 859 O O . GLY A 1 107 ? 5.438 25.828 5.449 1 98.19 107 GLY A O 1
ATOM 860 N N . VAL A 1 108 ? 4.699 27.328 6.914 1 97.56 108 VAL A N 1
ATOM 861 C CA . VAL A 1 108 ? 6.023 27.703 7.395 1 97.56 108 VAL A CA 1
ATOM 862 C C . VAL A 1 108 ? 6.27 27.078 8.773 1 97.56 108 VAL A C 1
ATOM 864 O O . VAL A 1 108 ? 5.523 27.344 9.719 1 97.56 108 VAL A O 1
ATOM 867 N N . LEU A 1 109 ? 7.363 26.344 8.891 1 95.38 109 LEU A N 1
ATOM 868 C CA . LEU A 1 109 ? 7.566 25.453 10.023 1 95.38 109 LEU A CA 1
ATOM 869 C C . LEU A 1 109 ? 8.531 26.047 11.031 1 95.38 109 LEU A C 1
ATOM 871 O O . LEU A 1 109 ? 8.57 25.641 12.195 1 95.38 109 LEU A O 1
ATOM 875 N N . SER A 1 110 ? 9.438 26.969 10.547 1 96.12 110 SER A N 1
ATOM 876 C CA . SER A 1 110 ? 10.461 27.609 11.359 1 96.12 110 SER A CA 1
ATOM 877 C C . SER A 1 110 ? 10.953 28.906 10.719 1 96.12 110 SER A C 1
ATOM 879 O O . SER A 1 110 ? 10.688 29.156 9.539 1 96.12 110 SER A O 1
ATOM 881 N N . LEU A 1 111 ? 11.609 29.688 11.586 1 96.81 111 LEU A N 1
ATOM 882 C CA . LEU A 1 111 ? 12.188 30.922 11.055 1 96.81 111 LEU A CA 1
ATOM 883 C C . LEU A 1 111 ? 13.281 30.609 10.047 1 96.81 111 LEU A C 1
ATOM 885 O O . LEU A 1 111 ? 13.406 31.297 9.023 1 96.81 111 LEU A O 1
ATOM 889 N N . GLU A 1 112 ? 14.062 29.594 10.32 1 95.81 112 GLU A N 1
ATOM 890 C CA . GLU A 1 112 ? 15.125 29.188 9.398 1 95.81 112 GLU A CA 1
ATOM 891 C C . GLU A 1 112 ? 14.547 28.781 8.047 1 95.81 112 GLU A C 1
ATOM 893 O O . GLU A 1 112 ? 15.039 29.203 7 1 95.81 112 GLU A O 1
ATOM 898 N N . TYR A 1 113 ? 13.562 28.047 8.047 1 95.94 113 TYR A N 1
ATOM 899 C CA . TYR A 1 113 ? 12.898 27.625 6.816 1 95.94 113 TYR A CA 1
ATOM 900 C C . TYR A 1 113 ? 12.344 28.812 6.055 1 95.94 113 TYR A C 1
ATOM 902 O O . TYR A 1 113 ? 12.5 28.922 4.836 1 95.94 113 TYR A O 1
ATOM 910 N N . ALA A 1 114 ? 11.734 29.719 6.82 1 97.81 114 ALA A N 1
ATOM 911 C CA . ALA A 1 114 ? 11.172 30.922 6.215 1 97.81 114 ALA A CA 1
ATOM 912 C C . ALA A 1 114 ? 12.258 31.734 5.508 1 97.81 114 ALA A C 1
ATOM 914 O O . ALA A 1 114 ? 12.055 32.188 4.387 1 97.81 114 ALA A O 1
ATOM 915 N N . ARG A 1 115 ? 13.344 31.828 6.168 1 97.75 115 ARG A N 1
ATOM 916 C CA . ARG A 1 115 ? 14.445 32.594 5.602 1 97.75 115 ARG A CA 1
ATOM 917 C C . ARG A 1 115 ? 14.992 31.922 4.348 1 97.75 115 ARG A C 1
ATOM 919 O O . ARG A 1 115 ? 15.328 32.594 3.371 1 97.75 115 ARG A O 1
ATOM 926 N N . GLN A 1 116 ? 15.055 30.641 4.367 1 96.19 116 GLN A N 1
ATOM 927 C CA . GLN A 1 116 ? 15.5 29.906 3.193 1 96.19 116 GLN A CA 1
ATOM 928 C C . GLN A 1 116 ? 14.508 30.047 2.041 1 96.19 116 GLN A C 1
ATOM 930 O O . GLN A 1 116 ? 14.906 30.266 0.895 1 96.19 116 GLN A O 1
ATOM 935 N N . LEU A 1 117 ? 13.266 29.922 2.365 1 96.69 117 LEU A N 1
ATOM 936 C CA . LEU A 1 117 ? 12.227 30.125 1.356 1 96.69 117 LEU A CA 1
ATOM 937 C C . LEU A 1 117 ? 12.352 31.484 0.703 1 96.69 117 LEU A C 1
ATOM 939 O O . LEU A 1 117 ? 12.305 31.609 -0.524 1 96.69 117 LEU A O 1
ATOM 943 N N . GLN A 1 118 ? 12.531 32.469 1.487 1 97.44 118 GLN A N 1
ATOM 944 C CA . GLN A 1 118 ? 12.672 33.844 1.004 1 97.44 118 GLN A CA 1
ATOM 945 C C . GLN A 1 118 ? 13.875 33.969 0.077 1 97.44 118 GLN A C 1
ATOM 947 O O . GLN A 1 118 ? 13.812 34.688 -0.931 1 97.44 118 GLN A O 1
ATOM 952 N N . SER A 1 119 ? 14.938 33.312 0.435 1 97.69 119 SER A N 1
ATOM 953 C CA . SER A 1 119 ? 16.188 33.469 -0.314 1 97.69 119 SER A CA 1
ATOM 954 C C . SER A 1 119 ? 16.031 32.938 -1.738 1 97.69 119 SER A C 1
ATOM 956 O O . SER A 1 119 ? 16.719 33.406 -2.65 1 97.69 119 SER A O 1
ATOM 958 N N . PHE A 1 120 ? 15.164 31.984 -1.946 1 97.12 120 PHE A N 1
ATOM 959 C CA . PHE A 1 120 ? 14.992 31.391 -3.271 1 97.12 120 PHE A CA 1
ATOM 960 C C . PHE A 1 120 ? 13.828 32.062 -4 1 97.12 120 PHE A C 1
ATOM 962 O O . PHE A 1 120 ? 13.672 31.891 -5.215 1 97.12 120 PHE A O 1
ATOM 969 N N . ALA A 1 121 ? 13.039 32.812 -3.227 1 97.31 121 ALA A N 1
ATOM 970 C CA . ALA A 1 121 ? 11.812 33.344 -3.797 1 97.31 121 ALA A CA 1
ATOM 971 C C . ALA A 1 121 ? 12.117 34.594 -4.645 1 97.31 121 ALA A C 1
ATOM 973 O O . ALA A 1 121 ? 12.914 35.438 -4.242 1 97.31 121 ALA A O 1
ATOM 974 N N . HIS A 1 122 ? 11.484 34.688 -5.852 1 96.12 122 HIS A N 1
ATOM 975 C CA . HIS A 1 122 ? 11.594 35.875 -6.695 1 96.12 122 HIS A CA 1
ATOM 976 C C . HIS A 1 122 ? 10.414 36.812 -6.477 1 96.12 122 HIS A C 1
ATOM 978 O O . HIS A 1 122 ? 10.516 38.031 -6.719 1 96.12 122 HIS A O 1
ATOM 984 N N . GLN A 1 123 ? 9.383 36.281 -6.164 1 96.62 123 GLN A N 1
ATOM 985 C CA . GLN A 1 123 ? 8.156 36.969 -5.766 1 96.62 123 GLN A CA 1
ATOM 986 C C . GLN A 1 123 ? 7.613 36.406 -4.453 1 96.62 123 GLN A C 1
ATOM 988 O O . GLN A 1 123 ? 8.008 35.344 -4.02 1 96.62 123 GLN A O 1
ATOM 993 N N . PRO A 1 124 ? 6.75 37.125 -3.865 1 97.75 124 PRO A N 1
ATOM 994 C CA . PRO A 1 124 ? 6.273 36.688 -2.551 1 97.75 124 PRO A CA 1
ATOM 995 C C . PRO A 1 124 ? 5.582 35.312 -2.602 1 97.75 124 PRO A C 1
ATOM 997 O O . PRO A 1 124 ? 4.801 35.062 -3.518 1 97.75 124 PRO A O 1
ATOM 1000 N N . VAL A 1 125 ? 5.887 34.469 -1.673 1 98.62 125 VAL A N 1
ATOM 1001 C CA . VAL A 1 125 ? 5.234 33.156 -1.468 1 98.62 125 VAL A CA 1
ATOM 1002 C C . VAL A 1 125 ? 4.168 33.281 -0.384 1 98.62 125 VAL A C 1
ATOM 1004 O O . VAL A 1 125 ? 4.438 33.812 0.706 1 98.62 125 VAL A O 1
ATOM 1007 N N . ARG A 1 126 ? 2.93 32.969 -0.715 1 98.75 126 ARG A N 1
ATOM 1008 C CA . ARG A 1 126 ? 1.872 32.938 0.291 1 98.75 126 ARG A CA 1
ATOM 1009 C C . ARG A 1 126 ? 2.146 31.875 1.352 1 98.75 126 ARG A C 1
ATOM 1011 O O . ARG A 1 126 ? 2.555 30.75 1.028 1 98.75 126 ARG A O 1
ATOM 1018 N N . CYS A 1 127 ? 1.901 32.281 2.676 1 98.75 127 CYS A N 1
ATOM 1019 C CA . CYS A 1 127 ? 2.311 31.359 3.738 1 98.75 127 CYS A CA 1
ATOM 1020 C C . CYS A 1 127 ? 1.304 31.375 4.883 1 98.75 127 CYS A C 1
ATOM 1022 O O . CYS A 1 127 ? 0.671 32.406 5.148 1 98.75 127 CYS A O 1
ATOM 1024 N N . HIS A 1 128 ? 1.084 30.25 5.477 1 98.88 128 HIS A N 1
ATOM 1025 C CA . HIS A 1 128 ? 0.497 30.125 6.809 1 98.88 128 HIS A CA 1
ATOM 1026 C C . HIS A 1 128 ? 1.519 29.594 7.809 1 98.88 128 HIS A C 1
ATOM 1028 O O . HIS A 1 128 ? 2.268 28.656 7.508 1 98.88 128 HIS A O 1
ATOM 1034 N N . ILE A 1 129 ? 1.591 30.172 9 1 98.75 129 ILE A N 1
ATOM 1035 C CA . ILE A 1 129 ? 2.555 29.766 10.016 1 98.75 129 ILE A CA 1
ATOM 1036 C C . ILE A 1 129 ? 2.025 28.562 10.781 1 98.75 129 ILE A C 1
ATOM 1038 O O . ILE A 1 129 ? 0.903 28.578 11.289 1 98.75 129 ILE A O 1
ATOM 1042 N N . LYS A 1 130 ? 2.812 27.531 10.82 1 98.75 130 LYS A N 1
ATOM 1043 C CA . LYS A 1 130 ? 2.447 26.328 11.562 1 98.75 130 LYS A CA 1
ATOM 1044 C C . LYS A 1 130 ? 2.893 26.422 13.016 1 98.75 130 LYS A C 1
ATOM 1046 O O . LYS A 1 130 ? 4.066 26.672 13.297 1 98.75 130 LYS A O 1
ATOM 1051 N N . LEU A 1 131 ? 2 26.281 13.914 1 98.56 131 LEU A N 1
ATOM 1052 C CA . LEU A 1 131 ? 2.322 26.203 15.336 1 98.56 131 LEU A CA 1
ATOM 1053 C C . LEU A 1 131 ? 2.252 24.75 15.82 1 98.56 131 LEU A C 1
ATOM 1055 O O . LEU A 1 131 ? 1.353 24 15.438 1 98.56 131 LEU A O 1
ATOM 1059 N N . ASP A 1 132 ? 3.23 24.344 16.547 1 98.06 132 ASP A N 1
ATOM 1060 C CA . ASP A 1 132 ? 3.154 23.094 17.281 1 98.06 132 ASP A CA 1
ATOM 1061 C C . ASP A 1 132 ? 2.584 23.312 18.688 1 98.06 132 ASP A C 1
ATOM 1063 O O . ASP A 1 132 ? 3.326 23.609 19.625 1 98.06 132 ASP A O 1
ATOM 1067 N N . THR A 1 133 ? 1.333 23.047 18.781 1 97.94 133 THR A N 1
ATOM 1068 C CA . THR A 1 133 ? 0.663 23.297 20.047 1 97.94 133 THR A CA 1
ATOM 1069 C C . THR A 1 133 ? 0.566 22.031 20.875 1 97.94 133 THR A C 1
ATOM 1071 O O . THR A 1 133 ? 0.063 22.047 22 1 97.94 133 THR A O 1
ATOM 1074 N N . GLY A 1 134 ? 1.066 20.938 20.281 1 96.5 134 GLY A N 1
ATOM 1075 C CA . GLY A 1 134 ? 0.969 19.719 21.062 1 96.5 134 GLY A CA 1
ATOM 1076 C C . GLY A 1 134 ? 1.208 18.469 20.234 1 96.5 134 GLY A C 1
ATOM 1077 O O . GLY A 1 134 ? 1.502 17.406 20.781 1 96.5 134 GLY A O 1
ATOM 1078 N N . MET A 1 135 ? 1.065 18.484 18.938 1 95.81 135 MET A N 1
ATOM 1079 C CA . MET A 1 135 ? 1.264 17.328 18.047 1 95.81 135 MET A CA 1
ATOM 1080 C C . MET A 1 135 ? 2.715 16.859 18.078 1 95.81 135 MET A C 1
ATOM 1082 O O . MET A 1 135 ? 2.992 15.672 17.891 1 95.81 135 MET A O 1
ATOM 1086 N N . GLY A 1 136 ? 3.625 17.797 18.266 1 95.62 136 GLY A N 1
ATOM 1087 C CA . GLY A 1 136 ? 5.039 17.453 18.328 1 95.62 136 GLY A CA 1
ATOM 1088 C C . GLY A 1 136 ? 5.602 17 17 1 95.62 136 GLY A C 1
ATOM 1089 O O . GLY A 1 136 ? 6.473 16.125 16.953 1 95.62 136 GLY A O 1
ATOM 1090 N N . ARG A 1 137 ? 5.125 17.469 15.875 1 95.62 137 ARG A N 1
ATOM 1091 C CA . ARG A 1 137 ? 5.527 17.031 14.539 1 95.62 137 ARG A CA 1
ATOM 1092 C C . ARG A 1 137 ? 6.285 18.141 13.812 1 95.62 137 ARG A C 1
ATOM 1094 O O . ARG A 1 137 ? 7.508 18.078 13.68 1 95.62 137 ARG A O 1
ATOM 1101 N N . ILE A 1 138 ? 5.672 19.219 13.461 1 97.06 138 ILE A N 1
ATOM 1102 C CA . ILE A 1 138 ? 6.305 20.375 12.828 1 97.06 138 ILE A CA 1
ATOM 1103 C C . ILE A 1 138 ? 5.719 21.656 13.406 1 97.06 138 ILE A C 1
ATOM 1105 O O . ILE A 1 138 ? 4.656 21.641 14.031 1 97.06 138 ILE A O 1
ATOM 1109 N N . GLY A 1 139 ? 6.496 22.766 13.227 1 97.75 139 GLY A N 1
ATOM 1110 C CA . GLY A 1 139 ? 5.934 24.062 13.57 1 97.75 139 GLY A CA 1
ATOM 1111 C C . GLY A 1 139 ? 6.641 24.734 14.727 1 97.75 139 GLY A C 1
ATOM 1112 O O . GLY A 1 139 ? 7.441 24.109 15.422 1 97.75 139 GLY A O 1
ATOM 1113 N N . PHE A 1 140 ? 6.32 26.031 14.977 1 97.12 140 PHE A N 1
ATOM 1114 C CA . PHE A 1 140 ? 6.859 26.828 16.062 1 97.12 140 PHE A CA 1
ATOM 1115 C C . PHE A 1 140 ? 6.328 26.344 17.406 1 97.12 140 PHE A C 1
ATOM 1117 O O . PHE A 1 140 ? 5.141 26.047 17.547 1 97.12 140 PHE A O 1
ATOM 1124 N N . ARG A 1 141 ? 7.242 26.203 18.281 1 94.75 141 ARG A N 1
ATOM 1125 C CA . ARG A 1 141 ? 6.879 25.781 19.625 1 94.75 141 ARG A CA 1
ATOM 1126 C C . ARG A 1 141 ? 7.281 26.828 20.656 1 94.75 141 ARG A C 1
ATOM 1128 O O . ARG A 1 141 ? 8.359 27.406 20.578 1 94.75 141 ARG A O 1
ATOM 1135 N N . SER A 1 142 ? 6.379 27.078 21.562 1 95.12 142 SER A N 1
ATOM 1136 C CA . SER A 1 142 ? 6.637 27.984 22.672 1 95.12 142 SER A CA 1
ATOM 1137 C C . SER A 1 142 ? 5.832 27.578 23.906 1 95.12 142 SER A C 1
ATOM 1139 O O . SER A 1 142 ? 4.859 26.828 23.812 1 95.12 142 SER A O 1
ATOM 1141 N N . ASN A 1 143 ? 6.238 28.078 25.031 1 94 143 ASN A N 1
ATOM 1142 C CA . ASN A 1 143 ? 5.586 27.703 26.281 1 94 143 ASN A CA 1
ATOM 1143 C C . ASN A 1 143 ? 4.336 28.547 26.531 1 94 143 ASN A C 1
ATOM 1145 O O . ASN A 1 143 ? 3.396 28.094 27.188 1 94 143 ASN A O 1
ATOM 1149 N N . THR A 1 144 ? 4.398 29.781 26.062 1 97.56 144 THR A N 1
ATOM 1150 C CA . THR A 1 144 ? 3.256 30.672 26.25 1 97.56 144 THR A CA 1
ATOM 1151 C C . THR A 1 144 ? 2.863 31.328 24.938 1 97.56 144 THR A C 1
ATOM 1153 O O . THR A 1 144 ? 3.703 31.516 24.047 1 97.56 144 THR A O 1
ATOM 1156 N N . PRO A 1 145 ? 1.6 31.703 24.812 1 98.31 145 PRO A N 1
ATOM 1157 C CA . PRO A 1 145 ? 1.169 32.406 23.609 1 98.31 145 PRO A CA 1
ATOM 1158 C C . PRO A 1 145 ? 1.938 33.688 23.375 1 98.31 145 PRO A C 1
ATOM 1160 O O . PRO A 1 145 ? 2.227 34.062 22.219 1 98.31 145 PRO A O 1
ATOM 1163 N N . GLU A 1 146 ? 2.273 34.406 24.422 1 97.81 146 GLU A N 1
ATOM 1164 C CA . GLU A 1 146 ? 3.002 35.656 24.312 1 9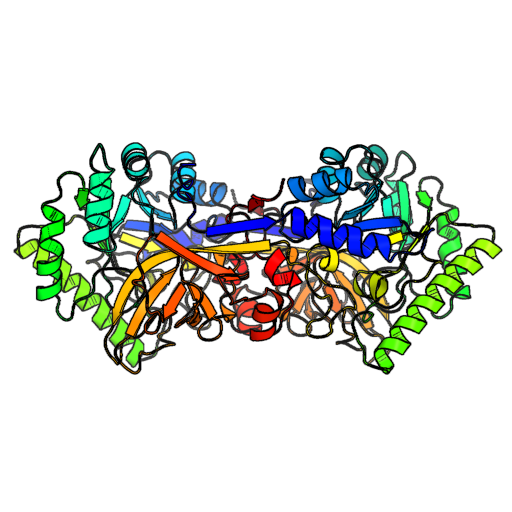7.81 146 GLU A CA 1
ATOM 1165 C C . GLU A 1 146 ? 4.387 35.438 23.719 1 97.81 146 GLU A C 1
ATOM 1167 O O . GLU A 1 146 ? 4.777 36.156 22.781 1 97.81 146 GLU A O 1
ATOM 1172 N N . ASP A 1 147 ? 5.035 34.469 24.266 1 97.81 147 ASP A N 1
ATOM 1173 C CA . ASP A 1 147 ? 6.367 34.156 23.75 1 97.81 147 ASP A CA 1
ATOM 1174 C C . ASP A 1 147 ? 6.301 33.688 22.297 1 97.81 147 ASP A C 1
ATOM 1176 O O . ASP A 1 147 ? 7.184 34 21.5 1 97.81 147 ASP A O 1
ATOM 1180 N N . CYS A 1 148 ? 5.293 32.969 22.047 1 98 148 CYS A N 1
ATOM 1181 C CA . CYS A 1 148 ? 5.117 32.469 20.688 1 98 148 CYS A CA 1
ATOM 1182 C C . CYS A 1 148 ? 4.902 33.625 19.703 1 98 148 CYS A C 1
ATOM 1184 O O . CYS A 1 148 ? 5.566 33.688 18.672 1 98 148 CYS A O 1
ATOM 1186 N N . ALA A 1 149 ? 4.008 34.5 20.016 1 98.44 149 ALA A N 1
ATOM 1187 C CA . ALA A 1 149 ? 3.729 35.625 19.156 1 98.44 149 ALA A CA 1
ATOM 1188 C C . ALA A 1 149 ? 4.996 36.438 18.891 1 98.44 149 ALA A C 1
ATOM 1190 O O . ALA A 1 149 ? 5.266 36.844 17.766 1 98.44 149 ALA A O 1
ATOM 1191 N N . LYS A 1 150 ? 5.77 36.625 19.969 1 97.75 150 LYS A N 1
ATOM 1192 C CA . LYS A 1 150 ? 7.012 37.375 19.828 1 97.75 150 LYS A CA 1
ATOM 1193 C C . LYS A 1 150 ? 7.996 36.656 18.906 1 97.75 150 LYS A C 1
ATOM 1195 O O . LYS A 1 150 ? 8.664 37.312 18.094 1 97.75 150 LYS A O 1
ATOM 1200 N N . ALA A 1 151 ? 8.047 35.406 19.047 1 97.38 151 ALA A N 1
ATOM 1201 C CA . ALA A 1 151 ? 8.969 34.594 18.25 1 97.38 151 ALA A CA 1
ATOM 1202 C C . ALA A 1 151 ? 8.586 34.625 16.766 1 97.38 151 ALA A C 1
ATOM 1204 O O . ALA A 1 151 ? 9.414 34.375 15.898 1 97.38 151 ALA A O 1
ATOM 1205 N N . LEU A 1 152 ? 7.363 34.969 16.469 1 98.5 152 LEU A N 1
ATOM 1206 C CA . LEU A 1 152 ? 6.871 34.938 15.094 1 98.5 152 LEU A CA 1
ATOM 1207 C C . LEU A 1 152 ? 7.102 36.312 14.422 1 98.5 152 LEU A C 1
ATOM 1209 O O . LEU A 1 152 ? 6.996 36.406 13.195 1 98.5 152 LEU A O 1
ATOM 1213 N N . LEU A 1 153 ? 7.43 37.375 15.172 1 98.25 153 LEU A N 1
ATOM 1214 C CA . LEU A 1 153 ? 7.48 38.75 14.672 1 98.25 153 LEU A CA 1
ATOM 1215 C C . LEU A 1 153 ? 8.492 38.875 13.539 1 98.25 153 LEU A C 1
ATOM 1217 O O . LEU A 1 153 ? 8.227 39.562 12.547 1 98.25 153 LEU A O 1
ATOM 1221 N N . PRO A 1 154 ? 9.641 38.156 13.641 1 98.19 154 PRO A N 1
ATOM 1222 C CA . PRO A 1 154 ? 10.625 38.312 12.562 1 98.19 154 PRO A CA 1
ATOM 1223 C C . PRO A 1 154 ? 10.094 37.844 11.219 1 98.19 154 PRO A C 1
ATOM 1225 O O . PRO A 1 154 ? 10.586 38.25 10.172 1 98.19 154 PRO A O 1
ATOM 1228 N N . LEU A 1 155 ? 9.148 36.938 11.195 1 98.31 155 LEU A N 1
ATOM 1229 C CA . LEU A 1 155 ? 8.586 36.438 9.953 1 98.31 155 LEU A CA 1
ATOM 1230 C C . LEU A 1 155 ? 7.941 37.562 9.141 1 98.31 155 LEU A C 1
ATOM 1232 O O . LEU A 1 155 ? 7.945 37.531 7.91 1 98.31 155 LEU A O 1
ATOM 1236 N N . PHE A 1 156 ? 7.398 38.531 9.82 1 97.94 156 PHE A N 1
ATOM 1237 C CA . PHE A 1 156 ? 6.656 39.625 9.18 1 97.94 156 PHE A CA 1
ATOM 1238 C C . PHE A 1 156 ? 7.602 40.656 8.578 1 97.94 156 PHE A C 1
ATOM 1240 O O . PHE A 1 156 ? 7.172 41.562 7.859 1 97.94 156 PHE A O 1
ATOM 1247 N N . GLU A 1 157 ? 8.859 40.5 8.805 1 97.12 157 GLU A N 1
ATOM 1248 C CA . GLU A 1 157 ? 9.875 41.375 8.219 1 97.12 157 GLU A CA 1
ATOM 1249 C C . GLU A 1 157 ? 10.391 40.812 6.898 1 97.12 157 GLU A C 1
ATOM 1251 O O . GLU A 1 157 ? 11.086 41.531 6.152 1 97.12 157 GLU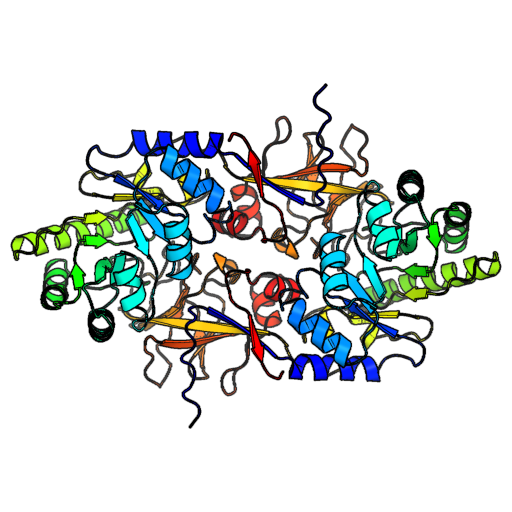 A O 1
ATOM 1256 N N . LEU A 1 158 ? 10.062 39.625 6.629 1 97.75 158 LEU A N 1
ATOM 1257 C CA . LEU A 1 158 ? 10.492 39 5.391 1 97.75 158 LEU A CA 1
ATOM 1258 C C . LEU A 1 158 ? 9.633 39.438 4.215 1 97.75 158 LEU A C 1
ATOM 1260 O O . LEU A 1 158 ? 8.469 39.062 4.109 1 97.75 158 LEU A O 1
ATOM 1264 N N . ASP A 1 159 ? 10.188 40.125 3.273 1 96.31 159 ASP A N 1
ATOM 1265 C CA . ASP A 1 159 ? 9.414 40.844 2.266 1 96.31 159 ASP A CA 1
ATOM 1266 C C . ASP A 1 159 ? 9 39.938 1.122 1 96.31 159 ASP A C 1
ATOM 1268 O O . ASP A 1 159 ? 8.156 40.281 0.303 1 96.31 159 ASP A O 1
ATOM 1272 N N . LYS A 1 160 ? 9.609 38.688 1.061 1 97.88 160 LYS A N 1
ATOM 1273 C CA . LYS A 1 160 ? 9.219 37.781 -0.011 1 97.88 160 LYS A CA 1
ATOM 1274 C C . LYS A 1 160 ? 8.305 36.688 0.513 1 97.88 160 LYS A C 1
ATOM 1276 O O . LYS A 1 160 ? 8.172 35.625 -0.119 1 97.88 160 LYS A O 1
ATOM 1281 N N . LEU A 1 161 ? 7.773 36.844 1.671 1 98.19 161 LEU A N 1
ATOM 1282 C CA . LEU A 1 161 ? 6.734 35.969 2.221 1 98.19 161 LEU A CA 1
ATOM 1283 C C . LEU A 1 161 ? 5.469 36.781 2.518 1 98.19 161 LEU A C 1
ATOM 1285 O O . LEU A 1 161 ? 5.539 37.906 3.031 1 98.19 161 LEU A O 1
ATOM 1289 N N . SER A 1 162 ? 4.41 36.312 2.016 1 98.31 162 SER A N 1
ATOM 1290 C CA . SER A 1 162 ? 3.105 36.875 2.359 1 98.31 162 SER A CA 1
ATOM 1291 C C . SER A 1 162 ? 2.41 36.031 3.424 1 98.31 162 SER A C 1
ATOM 1293 O O . SER A 1 162 ? 1.72 35.062 3.102 1 98.31 162 SER A O 1
ATOM 1295 N N . ILE A 1 163 ? 2.514 36.438 4.648 1 98.38 163 ILE A N 1
ATOM 1296 C CA . ILE A 1 163 ? 1.953 35.719 5.77 1 98.38 163 ILE A CA 1
ATOM 1297 C C . ILE A 1 163 ? 0.46 36 5.895 1 98.38 163 ILE A C 1
ATOM 1299 O O . ILE A 1 163 ? 0.067 37.125 6.16 1 98.38 163 ILE A O 1
ATOM 1303 N N . GLU A 1 164 ? -0.35 34.875 5.742 1 98.5 164 GLU A N 1
ATOM 1304 C CA . GLU A 1 164 ? -1.79 35.125 5.656 1 98.5 164 GLU A CA 1
ATOM 1305 C C . GLU A 1 164 ? -2.514 34.5 6.848 1 98.5 164 GLU A C 1
ATOM 1307 O O . GLU A 1 164 ? -3.674 34.812 7.113 1 98.5 164 GLU A O 1
ATOM 1312 N N . GLY A 1 165 ? -1.854 33.594 7.477 1 98.75 165 GLY A N 1
ATOM 1313 C CA . GLY A 1 165 ? -2.572 32.906 8.523 1 98.75 165 GLY A CA 1
ATOM 1314 C C . GLY A 1 165 ? -1.664 32.094 9.422 1 98.75 165 GLY A C 1
ATOM 1315 O O . GLY A 1 165 ? -0.448 32.062 9.227 1 98.75 165 GLY A O 1
ATOM 1316 N N . ILE A 1 166 ? -2.238 31.469 10.492 1 98.81 166 ILE A N 1
ATOM 1317 C CA . ILE A 1 166 ? -1.579 30.516 11.375 1 98.81 166 ILE A CA 1
ATOM 1318 C C . ILE A 1 166 ? -2.461 29.281 11.555 1 98.81 166 ILE A C 1
ATOM 1320 O O . ILE A 1 166 ? -3.686 29.359 11.438 1 98.81 166 ILE A O 1
ATOM 1324 N N . TYR A 1 167 ? -1.838 28.172 11.781 1 98.81 167 TYR A N 1
ATOM 1325 C CA . TYR A 1 167 ? -2.605 26.938 11.922 1 98.81 167 TYR A CA 1
ATOM 1326 C C . TYR A 1 167 ? -1.877 25.938 12.828 1 98.81 167 TYR A C 1
ATOM 1328 O O . TYR A 1 167 ? -0.688 26.109 13.109 1 98.81 167 TYR A O 1
ATOM 1336 N N . THR A 1 168 ? -2.586 25.031 13.383 1 98.62 168 THR A N 1
ATOM 1337 C CA . THR A 1 168 ? -2.064 23.906 14.148 1 98.62 168 THR A CA 1
ATOM 1338 C C . THR A 1 168 ? -2.828 22.625 13.82 1 98.62 168 THR A C 1
ATOM 1340 O O . THR A 1 168 ? -3.734 22.641 12.984 1 98.62 168 THR A O 1
ATOM 1343 N N . HIS A 1 169 ? -2.385 21.531 14.266 1 98.25 169 HIS A N 1
ATOM 1344 C CA . HIS A 1 169 ? -3.07 20.25 14.125 1 98.25 169 HIS A CA 1
ATOM 1345 C C . HIS A 1 169 ? -3.266 19.578 15.477 1 98.25 169 HIS A C 1
ATOM 1347 O O . HIS A 1 169 ? -2.324 19.484 16.266 1 98.25 169 HIS A O 1
ATOM 1353 N N . PHE A 1 170 ? -4.477 19.188 15.734 1 98.31 170 PHE A N 1
ATOM 1354 C CA . PHE A 1 170 ? -4.789 18.562 17 1 98.31 170 PHE A CA 1
ATOM 1355 C C . PHE A 1 170 ? -4.277 17.125 17.047 1 98.31 170 PHE A C 1
ATOM 1357 O O . PHE A 1 170 ? -4.375 16.391 16.047 1 98.31 170 PHE A O 1
ATOM 1364 N N . ALA A 1 171 ? -3.803 16.688 18.188 1 97.56 171 ALA A N 1
ATOM 1365 C CA . ALA A 1 171 ? -3.225 15.352 18.359 1 97.56 171 ALA A CA 1
ATOM 1366 C C . ALA A 1 171 ? -4.301 14.328 18.703 1 97.56 171 ALA A C 1
ATOM 1368 O O . ALA A 1 171 ? -4.18 13.148 18.344 1 97.56 171 ALA A O 1
ATOM 1369 N N . VAL A 1 172 ? -5.367 14.789 19.375 1 97.69 172 VAL A N 1
ATOM 1370 C CA . VAL A 1 172 ? -6.285 13.805 19.938 1 97.69 172 VAL A CA 1
ATOM 1371 C C . VAL A 1 172 ? -7.707 14.359 19.922 1 97.69 172 VAL A C 1
ATOM 1373 O O . VAL A 1 172 ? -8.484 14.102 20.859 1 97.69 172 VAL A O 1
ATOM 1376 N N . ALA A 1 173 ? -8.016 15.133 18.938 1 97 173 ALA A N 1
ATOM 1377 C CA . ALA A 1 173 ? -9.352 15.703 18.859 1 97 173 ALA A CA 1
ATOM 1378 C C . ALA A 1 173 ? -10.406 14.617 18.656 1 97 173 ALA A C 1
ATOM 1380 O O . ALA A 1 173 ? -11.602 14.867 18.812 1 97 173 ALA A O 1
ATOM 1381 N N . ASP A 1 174 ? -9.977 13.445 18.297 1 95.81 174 ASP A N 1
ATOM 1382 C CA . ASP A 1 174 ? -10.875 12.336 18 1 95.81 174 ASP A CA 1
ATOM 1383 C C . ASP A 1 174 ? -11.117 11.469 19.234 1 95.81 174 ASP A C 1
ATOM 1385 O O . ASP A 1 174 ? -11.75 10.414 19.141 1 95.81 174 ASP A O 1
ATOM 1389 N N . SER A 1 175 ? -10.633 11.875 20.391 1 96.19 175 SER A N 1
ATOM 1390 C CA . SER A 1 175 ? -10.758 11.102 21.625 1 96.19 175 SER A CA 1
ATOM 1391 C C . SER A 1 175 ? -11.844 11.672 22.531 1 96.19 175 SER A C 1
ATOM 1393 O O . SER A 1 175 ? -12.031 12.891 22.594 1 96.19 175 SER A O 1
ATOM 1395 N N . VAL A 1 176 ? -12.5 10.75 23.266 1 95.12 176 VAL A N 1
ATOM 1396 C CA . VAL A 1 176 ? -13.531 11.164 24.203 1 95.12 176 VAL A CA 1
ATOM 1397 C C . VAL A 1 176 ? -13.016 11.055 25.625 1 95.12 176 VAL A C 1
ATOM 1399 O O . VAL A 1 176 ? -13.766 11.266 26.578 1 95.12 176 VAL A O 1
ATOM 1402 N N . ASP A 1 177 ? -11.75 10.695 25.734 1 96.62 177 ASP A N 1
ATOM 1403 C CA . ASP A 1 177 ? -11.117 10.664 27.062 1 96.62 177 ASP A CA 1
ATOM 1404 C C . ASP A 1 177 ? -10.969 12.078 27.625 1 96.62 177 ASP A C 1
ATOM 1406 O O . ASP A 1 177 ? -10.578 13 26.922 1 96.62 177 ASP A O 1
ATOM 1410 N N . ALA A 1 178 ? -11.203 12.219 28.875 1 97.62 178 ALA A N 1
ATOM 1411 C CA . ALA A 1 178 ? -11.227 13.539 29.5 1 97.62 178 ALA A CA 1
ATOM 1412 C C . ALA A 1 178 ? -9.867 14.227 29.391 1 97.62 178 ALA A C 1
ATOM 1414 O O . ALA A 1 178 ? -9.797 15.422 29.125 1 97.62 178 ALA A O 1
ATOM 1415 N N . ASP A 1 179 ? -8.914 13.508 29.672 1 98.06 179 ASP A N 1
ATOM 1416 C CA . ASP A 1 179 ? -7.57 14.07 29.594 1 98.06 179 ASP A CA 1
ATOM 1417 C C . ASP A 1 179 ? -7.238 14.492 28.156 1 98.06 179 ASP A C 1
ATOM 1419 O O . ASP A 1 179 ? -6.59 15.523 27.953 1 98.06 179 ASP A O 1
ATOM 1423 N N . ASP A 1 180 ? -7.656 13.75 27.203 1 97.88 180 ASP A N 1
ATOM 1424 C CA . ASP A 1 180 ? -7.438 14.07 25.797 1 97.88 180 ASP A CA 1
ATOM 1425 C C . ASP A 1 180 ? -8.258 15.289 25.375 1 97.88 180 ASP A C 1
ATOM 1427 O O . ASP A 1 180 ? -7.781 16.141 24.609 1 97.88 180 ASP A O 1
ATOM 1431 N N . MET A 1 181 ? -9.43 15.336 25.875 1 97.88 181 MET A N 1
ATOM 1432 C CA . MET A 1 181 ? -10.273 16.5 25.594 1 97.88 181 MET A CA 1
ATOM 1433 C C . MET A 1 181 ? -9.648 17.766 26.156 1 97.88 181 MET A C 1
ATOM 1435 O O . MET A 1 181 ? -9.656 18.812 25.484 1 97.88 181 MET A O 1
ATOM 1439 N N . ALA A 1 182 ? -9.117 17.656 27.344 1 98.44 182 ALA A N 1
ATOM 1440 C CA . ALA A 1 182 ? -8.438 18.797 27.953 1 98.44 182 ALA A CA 1
ATOM 1441 C C . ALA A 1 182 ? -7.195 19.188 27.156 1 98.44 182 ALA A C 1
ATOM 1443 O O . ALA A 1 182 ? -6.895 20.375 27 1 98.44 182 ALA A O 1
ATOM 1444 N N . TYR A 1 183 ? -6.535 18.188 26.719 1 98.38 183 TYR A N 1
ATOM 1445 C CA . TYR A 1 183 ? -5.352 18.406 25.891 1 98.38 183 TYR A CA 1
ATOM 1446 C C . TYR A 1 183 ? -5.703 19.172 24.625 1 98.38 183 TYR A C 1
ATOM 1448 O O . TYR A 1 183 ? -5.027 20.141 24.266 1 98.38 183 TYR A O 1
ATOM 1456 N N . THR A 1 184 ? -6.742 18.766 23.953 1 98.5 184 THR A N 1
ATOM 1457 C CA . THR A 1 184 ? -7.207 19.422 22.734 1 98.5 184 THR A CA 1
ATOM 1458 C C . THR A 1 184 ? -7.641 20.859 23.031 1 98.5 184 THR A C 1
ATOM 1460 O O . THR A 1 184 ? -7.336 21.781 22.25 1 98.5 184 THR A O 1
ATOM 1463 N N . GLN A 1 185 ? -8.305 21.047 24.125 1 98.5 185 GLN A N 1
ATOM 1464 C CA . GLN A 1 185 ? -8.711 22.391 24.531 1 98.5 185 GLN A CA 1
ATOM 1465 C C . GLN A 1 185 ? -7.504 23.297 24.734 1 98.5 185 GLN A C 1
ATOM 1467 O O . GLN A 1 185 ? -7.512 24.453 24.312 1 98.5 185 GLN A O 1
ATOM 1472 N N . ALA A 1 186 ? -6.516 22.766 25.375 1 98.44 186 ALA A N 1
ATOM 1473 C CA . ALA A 1 186 ? -5.297 23.547 25.609 1 98.44 186 ALA A CA 1
ATOM 1474 C C . ALA A 1 186 ? -4.645 23.938 24.281 1 98.44 186 ALA A C 1
ATOM 1476 O O . ALA A 1 186 ? -4.148 25.062 24.156 1 98.44 186 ALA A O 1
ATOM 1477 N N . GLN A 1 187 ? -4.617 23.047 23.312 1 98.5 187 GLN A N 1
ATOM 1478 C CA . GLN A 1 187 ? -4.082 23.359 21.984 1 98.5 187 GLN A CA 1
ATOM 1479 C C . GLN A 1 187 ? -4.863 24.5 21.344 1 98.5 187 GLN A C 1
ATOM 1481 O O . GLN A 1 187 ? -4.273 25.422 20.781 1 98.5 187 GLN A O 1
ATOM 1486 N N . GLU A 1 188 ? -6.145 24.375 21.406 1 98.69 188 GLU A N 1
ATOM 1487 C CA . GLU A 1 188 ? -7.039 25.359 20.797 1 98.69 188 GLU A CA 1
ATOM 1488 C C . GLU A 1 188 ? -6.859 26.719 21.438 1 98.69 188 GLU A C 1
ATOM 1490 O O . GLU A 1 188 ? -6.691 27.734 20.734 1 98.69 188 GLU A O 1
ATOM 1495 N N . ASP A 1 189 ? -6.848 26.75 22.797 1 98.75 189 ASP A N 1
ATOM 1496 C CA . ASP A 1 189 ? -6.68 28 23.531 1 98.75 189 ASP A CA 1
ATOM 1497 C C . ASP A 1 189 ? -5.352 28.656 23.172 1 98.75 189 ASP A C 1
ATOM 1499 O O . ASP A 1 189 ? -5.285 29.891 23.031 1 98.75 189 ASP A O 1
ATOM 1503 N N . PHE A 1 190 ? -4.367 27.844 23.031 1 98.75 190 PHE A N 1
ATOM 1504 C CA . PHE A 1 190 ? -3.031 28.359 22.75 1 98.75 190 PHE A CA 1
ATOM 1505 C C . PHE A 1 190 ? -2.996 29.078 21.406 1 98.75 190 PHE A C 1
ATOM 1507 O O . PHE A 1 190 ? -2.559 30.234 21.328 1 98.75 190 PHE A O 1
ATOM 1514 N N . ILE A 1 191 ? -3.482 28.516 20.344 1 98.81 191 ILE A N 1
ATOM 1515 C CA . ILE A 1 191 ? -3.352 29.109 19.016 1 98.81 191 ILE A CA 1
ATOM 1516 C C . ILE A 1 191 ? -4.266 30.328 18.906 1 98.81 191 ILE A C 1
ATOM 1518 O O . ILE A 1 191 ? -3.918 31.312 18.25 1 98.81 191 ILE A O 1
ATOM 1522 N N . VAL A 1 192 ? -5.434 30.234 19.5 1 98.81 192 VAL A N 1
ATOM 1523 C CA . VAL A 1 192 ? -6.336 31.391 19.484 1 98.81 192 VAL A CA 1
ATOM 1524 C C . VAL A 1 192 ? -5.691 32.562 20.203 1 98.81 192 VAL A C 1
ATOM 1526 O O . VAL A 1 192 ? -5.742 33.688 19.719 1 98.81 192 VAL A O 1
ATOM 1529 N N . ALA A 1 193 ? -5.031 32.25 21.312 1 98.88 193 ALA A N 1
ATOM 1530 C CA . ALA A 1 193 ? -4.34 33.312 22.062 1 98.88 193 ALA A CA 1
ATOM 1531 C C . ALA A 1 193 ? -3.205 33.906 21.25 1 98.88 193 ALA A C 1
ATOM 1533 O O . ALA A 1 193 ? -3.002 35.125 21.266 1 98.88 193 ALA A O 1
ATOM 1534 N N . VAL A 1 194 ? -2.457 33.094 20.531 1 98.88 194 VAL A N 1
ATOM 1535 C CA . VAL A 1 194 ? -1.364 33.594 19.703 1 98.88 194 VAL A CA 1
ATOM 1536 C C . VAL A 1 194 ? -1.922 34.469 18.594 1 98.88 194 VAL A C 1
ATOM 1538 O O . VAL A 1 194 ? -1.375 35.531 18.297 1 98.88 194 VAL A O 1
ATOM 1541 N N . TYR A 1 195 ? -2.98 34.031 17.953 1 98.75 195 TYR A N 1
ATOM 1542 C CA . TYR A 1 195 ? -3.646 34.75 16.891 1 98.75 195 TYR A CA 1
ATOM 1543 C C . TYR A 1 195 ? -4.043 36.156 17.375 1 98.75 195 TYR A C 1
ATOM 1545 O O . TYR A 1 195 ? -3.768 37.156 16.688 1 98.75 195 TYR A O 1
ATOM 1553 N N . ASP A 1 196 ? -4.652 36.219 18.547 1 98.75 196 ASP A N 1
ATOM 1554 C CA . ASP A 1 196 ? -5.098 37.5 19.125 1 98.75 196 ASP A CA 1
ATOM 1555 C C . ASP A 1 196 ? -3.908 38.375 19.5 1 98.75 196 ASP A C 1
ATOM 1557 O O . ASP A 1 196 ? -3.932 39.594 19.281 1 98.75 196 ASP A O 1
ATOM 1561 N N . ARG A 1 197 ? -2.908 37.719 20.047 1 98.62 197 ARG A N 1
ATOM 1562 C CA . ARG A 1 197 ? -1.719 38.469 20.453 1 98.62 197 ARG A CA 1
ATOM 1563 C C . ARG A 1 197 ? -1.031 39.094 19.25 1 98.62 197 ARG A C 1
ATOM 1565 O O . ARG A 1 197 ? -0.537 40.219 19.312 1 98.62 197 ARG A O 1
ATOM 1572 N N . LEU A 1 198 ? -0.939 38.375 18.156 1 98.69 198 LEU A N 1
ATOM 1573 C CA . LEU A 1 198 ? -0.357 38.906 16.938 1 98.69 198 LEU A CA 1
ATOM 1574 C C . LEU A 1 198 ? -1.132 40.125 16.453 1 98.69 198 LEU A C 1
ATOM 1576 O O . LEU A 1 198 ? -0.535 41.125 16.031 1 98.69 198 LEU A O 1
ATOM 1580 N N . ALA A 1 199 ? -2.459 40.031 16.531 1 98.44 199 ALA A N 1
ATOM 1581 C CA . ALA A 1 199 ? -3.291 41.156 16.141 1 98.44 199 ALA A CA 1
ATOM 1582 C C . ALA A 1 199 ? -2.994 42.375 17.016 1 98.44 199 ALA A C 1
ATOM 1584 O O . ALA A 1 199 ? -2.904 43.5 16.516 1 98.44 199 ALA A O 1
ATOM 1585 N N . GLU A 1 200 ? -2.83 42.156 18.266 1 98.25 200 GLU A N 1
ATOM 1586 C CA . GLU A 1 200 ? -2.516 43.219 19.203 1 98.25 200 GLU A CA 1
ATOM 1587 C C . GLU A 1 200 ? -1.171 43.875 18.875 1 98.25 200 GLU A C 1
ATOM 1589 O O . GLU A 1 200 ? -0.969 45.062 19.125 1 98.25 200 GLU A O 1
ATOM 1594 N N . LEU A 1 201 ? -0.36 43.125 18.359 1 97.69 201 LEU A N 1
ATOM 1595 C CA . LEU A 1 201 ? 0.978 43.594 18.016 1 97.69 201 LEU A CA 1
ATOM 1596 C C . LEU A 1 201 ? 1.001 44.188 16.609 1 97.69 201 LEU A C 1
ATOM 1598 O O . LEU A 1 201 ? 2.07 44.5 16.094 1 97.69 201 LEU A O 1
ATOM 1602 N N . GLY A 1 202 ? -0.142 44.281 15.977 1 97.62 202 GLY A N 1
ATOM 1603 C CA . GLY A 1 202 ? -0.259 45 14.711 1 97.62 202 GLY A CA 1
ATOM 1604 C C . GLY A 1 202 ? -0.278 44.062 13.508 1 97.62 202 GLY A C 1
ATOM 1605 O O . GLY A 1 202 ? -0.193 44.531 12.367 1 97.62 202 GLY A O 1
ATOM 1606 N N . HIS A 1 203 ? -0.345 42.75 13.719 1 98.06 203 HIS A N 1
ATOM 1607 C CA . HIS A 1 203 ? -0.356 41.781 12.633 1 98.06 203 HIS A CA 1
ATOM 1608 C C . HIS A 1 203 ? -1.651 40.969 12.633 1 98.06 203 HIS A C 1
ATOM 1610 O O . HIS A 1 203 ? -1.687 39.844 13.125 1 98.06 203 HIS A O 1
ATOM 1616 N N . THR A 1 204 ? -2.674 41.562 12.094 1 98.06 204 THR A N 1
ATOM 1617 C CA . THR A 1 204 ? -3.949 40.875 11.945 1 98.06 204 THR A CA 1
ATOM 1618 C C . THR A 1 204 ? -3.908 39.906 10.766 1 98.06 204 THR A C 1
ATOM 1620 O O . THR A 1 204 ? -3.73 40.344 9.617 1 98.06 204 THR A O 1
ATOM 1623 N N . LEU A 1 205 ? -4.09 38.688 11.008 1 98.5 205 LEU A N 1
ATOM 1624 C CA . LEU A 1 205 ? -4.012 37.656 9.977 1 98.5 205 LEU A CA 1
ATOM 1625 C C . LEU A 1 205 ? -5.398 37.312 9.445 1 98.5 205 LEU A C 1
ATOM 1627 O O . LEU A 1 205 ? -6.379 37.344 10.188 1 98.5 205 LEU A O 1
ATOM 1631 N N . LYS A 1 206 ? -5.445 36.969 8.211 1 98.5 206 LYS A N 1
ATOM 1632 C CA . LYS A 1 206 ? -6.699 36.656 7.531 1 98.5 206 LYS A CA 1
ATOM 1633 C C . LYS A 1 206 ? -7.23 35.281 7.961 1 98.5 206 LYS A C 1
ATOM 1635 O O . LYS A 1 206 ? -8.445 35.062 8.031 1 98.5 206 LYS A O 1
ATOM 1640 N N . HIS A 1 207 ? -6.316 34.375 8.25 1 98.75 207 HIS A N 1
ATOM 1641 C CA . HIS A 1 207 ? -6.766 33 8.453 1 98.75 207 HIS A CA 1
ATOM 1642 C C . HIS A 1 207 ? -6.266 32.438 9.781 1 98.75 207 HIS A C 1
ATOM 1644 O O . HIS A 1 207 ? -5.109 32.656 10.156 1 98.75 207 HIS A O 1
ATOM 1650 N N . LEU A 1 208 ? -7.129 31.797 10.477 1 98.81 208 LEU A N 1
ATOM 1651 C CA . LEU A 1 208 ? -6.906 30.953 11.648 1 98.81 208 LEU A CA 1
ATOM 1652 C C . LEU A 1 208 ? -7.574 29.594 11.469 1 98.81 208 LEU A C 1
ATOM 1654 O O . LEU A 1 208 ? -8.797 29.516 11.32 1 98.81 208 LEU A O 1
ATOM 1658 N N . HIS A 1 209 ? -6.73 28.562 11.406 1 98.69 209 HIS A N 1
ATOM 1659 C CA . HIS A 1 209 ? -7.402 27.281 11.242 1 98.69 209 HIS A CA 1
ATOM 1660 C C . HIS A 1 209 ? -6.719 26.203 12.07 1 98.69 209 HIS A C 1
ATOM 1662 O O . HIS A 1 209 ? -5.488 26.125 12.109 1 98.69 209 HIS A O 1
ATOM 1668 N N . PHE A 1 210 ? -7.527 25.391 12.773 1 98.56 210 PHE A N 1
ATOM 1669 C CA . PHE A 1 210 ? -7.07 24.375 13.703 1 98.56 210 PHE A CA 1
ATOM 1670 C C . PHE A 1 210 ? -8.039 23.188 13.727 1 98.56 210 PHE A C 1
ATOM 1672 O O . PHE A 1 210 ? -7.797 22.203 14.414 1 98.56 210 PHE A O 1
ATOM 1679 N N . MET A 1 211 ? -9.164 23.297 12.969 1 98.31 211 MET A N 1
ATOM 1680 C CA . MET A 1 211 ? -10.164 22.234 12.984 1 98.31 211 MET A CA 1
ATOM 1681 C C . MET A 1 211 ? -9.844 21.172 11.93 1 98.31 211 MET A C 1
ATOM 1683 O O . MET A 1 211 ? -10.047 21.406 10.734 1 98.31 211 MET A O 1
ATOM 1687 N N . ASN A 1 212 ? -9.344 20.047 12.422 1 97.81 212 ASN A N 1
ATOM 1688 C CA . ASN A 1 212 ? -9.273 18.859 11.578 1 97.81 212 ASN A CA 1
ATOM 1689 C C . ASN A 1 212 ? -10.617 18.125 11.523 1 97.81 212 ASN A C 1
ATOM 1691 O O . ASN A 1 212 ? -11.609 18.609 12.062 1 97.81 212 ASN A O 1
ATOM 1695 N N . SER A 1 213 ? -10.672 17 10.852 1 97.75 213 SER A N 1
ATOM 1696 C CA . SER A 1 213 ? -11.93 16.281 10.672 1 97.75 213 SER A CA 1
ATOM 1697 C C . SER A 1 213 ? -12.656 16.094 12 1 97.75 213 SER A C 1
ATOM 1699 O O . SER A 1 213 ? -13.836 16.438 12.117 1 97.75 213 SER A O 1
ATOM 1701 N N . ALA A 1 214 ? -11.938 15.586 13 1 96.56 214 ALA A N 1
ATOM 1702 C CA . ALA A 1 214 ? -12.555 15.297 14.289 1 96.56 214 ALA A CA 1
ATOM 1703 C C . ALA A 1 214 ? -13.102 16.562 14.938 1 96.56 214 ALA A C 1
ATOM 1705 O O . ALA A 1 214 ? -14.258 16.609 15.359 1 96.56 214 ALA A O 1
ATOM 1706 N N . ALA A 1 215 ? -12.305 17.625 14.969 1 97.19 215 ALA A N 1
ATOM 1707 C CA . ALA A 1 215 ? -12.711 18.875 15.602 1 97.19 215 ALA A CA 1
ATOM 1708 C C . ALA A 1 215 ? -13.852 19.531 14.836 1 97.19 215 ALA A C 1
ATOM 1710 O O . ALA A 1 215 ? -14.742 20.141 15.438 1 97.19 215 ALA A O 1
ATOM 1711 N N . THR A 1 216 ? -13.828 19.375 13.547 1 97.31 216 THR A N 1
ATOM 1712 C CA . THR A 1 216 ? -14.844 20 12.703 1 97.31 216 THR A CA 1
ATOM 1713 C C . THR A 1 216 ? -16.234 19.547 13.109 1 97.31 216 THR A C 1
ATOM 1715 O O . THR A 1 216 ? -17.188 20.344 13.109 1 97.31 216 THR A O 1
ATOM 1718 N N . VAL A 1 217 ? -16.328 18.359 13.547 1 92.75 217 VAL A N 1
ATOM 1719 C CA . VAL A 1 217 ? -17.672 17.828 13.75 1 92.75 217 VAL A CA 1
ATOM 1720 C C . VAL A 1 217 ? -17.969 17.719 15.25 1 92.75 217 VAL A C 1
ATOM 1722 O O . VAL A 1 217 ? -19.125 17.703 15.656 1 92.75 217 VAL A O 1
ATOM 1725 N N . THR A 1 218 ? -16.922 17.75 16.094 1 92.94 218 THR A N 1
ATOM 1726 C CA . THR A 1 218 ? -17.172 17.516 17.516 1 92.94 218 THR A CA 1
ATOM 1727 C C . THR A 1 218 ? -17.031 18.812 18.297 1 92.94 218 THR A C 1
ATOM 1729 O O . THR A 1 218 ? -17.547 18.922 19.422 1 92.94 218 THR A O 1
ATOM 1732 N N . ARG A 1 219 ? -16.281 19.719 17.781 1 94.5 219 ARG A N 1
ATOM 1733 C CA . ARG A 1 219 ? -16.031 20.969 18.516 1 94.5 219 ARG A CA 1
ATOM 1734 C C . ARG A 1 219 ? -15.844 22.141 17.562 1 94.5 219 ARG A C 1
ATOM 1736 O O . ARG A 1 219 ? -14.82 22.812 17.609 1 94.5 219 ARG A O 1
ATOM 1743 N N . PRO A 1 220 ? -16.875 22.359 16.781 1 95.88 220 PRO A N 1
ATOM 1744 C CA . PRO A 1 220 ? -16.75 23.5 15.867 1 95.88 220 PRO A CA 1
ATOM 1745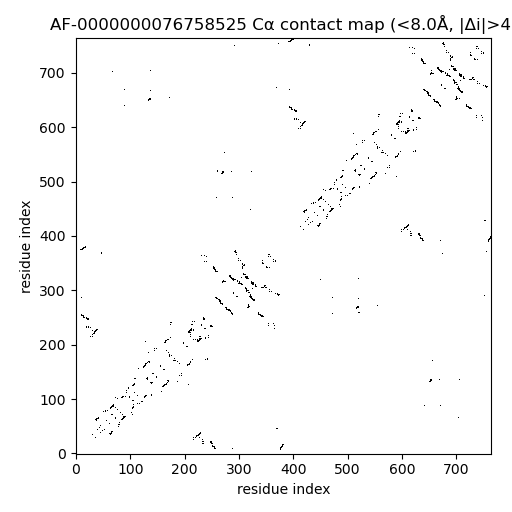 C C . PRO A 1 220 ? -16.531 24.828 16.609 1 95.88 220 PRO A C 1
ATOM 1747 O O . PRO A 1 220 ? -17.109 25.047 17.672 1 95.88 220 PRO A O 1
ATOM 1750 N N . ASN A 1 221 ? -15.641 25.641 16.156 1 97.62 221 ASN A N 1
ATOM 1751 C CA . ASN A 1 221 ? -15.297 26.938 16.75 1 97.62 221 ASN A CA 1
ATOM 1752 C C . ASN A 1 221 ? -15.383 28.062 15.711 1 97.62 221 ASN A C 1
ATOM 1754 O O . ASN A 1 221 ? -14.641 28.062 14.727 1 97.62 221 ASN A O 1
ATOM 1758 N N . PRO A 1 222 ? -16.203 29.016 15.914 1 97.56 222 PRO A N 1
ATOM 1759 C CA . PRO A 1 222 ? -16.422 30.078 14.922 1 97.56 222 PRO A CA 1
ATOM 1760 C C . PRO A 1 222 ? -15.188 30.953 14.711 1 97.56 222 PRO A C 1
ATOM 1762 O O . PRO A 1 222 ? -15.141 31.75 13.781 1 97.56 222 PRO A O 1
ATOM 1765 N N . ARG A 1 223 ? -14.219 30.812 15.586 1 97.81 223 ARG A N 1
ATOM 1766 C CA . ARG A 1 223 ? -12.992 31.578 15.406 1 97.81 223 ARG A CA 1
ATOM 1767 C C . ARG A 1 223 ? -12.156 31.016 14.258 1 97.81 223 ARG A C 1
ATOM 1769 O O . ARG A 1 223 ? -11.297 31.719 13.711 1 97.81 223 ARG A O 1
ATOM 1776 N N . ALA A 1 224 ? -12.406 29.812 13.938 1 98.5 224 ALA A N 1
ATOM 1777 C CA . ALA A 1 224 ? -11.672 29.203 12.828 1 98.5 224 ALA A CA 1
ATOM 1778 C C . ALA A 1 224 ? -12.195 29.703 11.484 1 98.5 224 ALA A C 1
ATOM 1780 O O . ALA A 1 224 ? -13.391 29.578 11.195 1 98.5 224 ALA A O 1
ATOM 1781 N N . THR A 1 225 ? -11.328 30.156 10.68 1 98.62 225 THR A N 1
ATOM 1782 C CA . THR A 1 225 ? -11.75 30.688 9.391 1 98.62 225 THR A CA 1
ATOM 1783 C C . THR A 1 225 ? -11.805 29.578 8.344 1 98.62 225 THR A C 1
ATOM 1785 O O . THR A 1 225 ? -12.469 29.734 7.309 1 98.62 225 THR A O 1
ATOM 1788 N N . LEU A 1 226 ? -11.102 28.516 8.523 1 98.69 226 LEU A N 1
ATOM 1789 C CA . LEU A 1 226 ? -11.07 27.328 7.664 1 98.69 226 LEU A CA 1
ATOM 1790 C C . LEU A 1 226 ? -11.195 26.062 8.484 1 98.69 226 LEU A C 1
ATOM 1792 O O . LEU A 1 226 ? -10.648 25.969 9.586 1 98.69 226 LEU A O 1
ATOM 1796 N N . ALA A 1 227 ? -11.938 25.125 8.016 1 98.69 227 ALA A N 1
ATOM 1797 C CA . ALA A 1 227 ? -11.977 23.766 8.539 1 98.69 227 ALA A CA 1
ATOM 1798 C C . ALA A 1 227 ? -11.328 22.781 7.566 1 98.69 227 ALA A C 1
ATOM 1800 O O . ALA A 1 227 ? -11.766 22.672 6.422 1 98.69 227 ALA A O 1
ATOM 1801 N N . ARG A 1 228 ? -10.273 22.172 7.965 1 98.81 228 ARG A N 1
ATOM 1802 C CA . ARG A 1 228 ? -9.594 21.203 7.121 1 98.81 228 ARG A CA 1
ATOM 1803 C C . ARG A 1 228 ? -10.25 19.828 7.23 1 98.81 228 ARG A C 1
ATOM 1805 O O . ARG A 1 228 ? -10.008 19.094 8.195 1 98.81 228 ARG A O 1
ATOM 1812 N N . VAL A 1 229 ? -11.023 19.5 6.266 1 98.69 229 VAL A N 1
ATOM 1813 C CA . VAL A 1 229 ? -11.859 18.312 6.301 1 98.69 229 VAL A CA 1
ATOM 1814 C C . VAL A 1 229 ? -11.242 17.219 5.434 1 98.69 229 VAL A C 1
ATOM 1816 O O . VAL A 1 229 ? -11.172 17.344 4.211 1 98.69 229 VAL A O 1
ATOM 1819 N N . GLY A 1 230 ? -10.789 16.156 6.102 1 98.12 230 GLY A N 1
ATOM 1820 C CA . GLY A 1 230 ? -10.172 15.039 5.414 1 98.12 230 GLY A CA 1
ATOM 1821 C C . GLY A 1 230 ? -11.016 13.773 5.449 1 98.12 230 GLY A C 1
ATOM 1822 O O . GLY A 1 230 ? -11.961 13.633 4.672 1 98.12 230 GLY A O 1
ATOM 1823 N N . ILE A 1 231 ? -10.828 12.93 6.434 1 97.88 231 ILE A N 1
ATOM 1824 C CA . ILE A 1 231 ? -11.266 11.539 6.43 1 97.88 231 ILE A CA 1
ATOM 1825 C C . ILE A 1 231 ? -12.797 11.484 6.484 1 97.88 231 ILE A C 1
ATOM 1827 O O . ILE A 1 231 ? -13.406 10.586 5.902 1 97.88 231 ILE A O 1
ATOM 1831 N N . ILE A 1 232 ? -13.453 12.398 7.164 1 97.88 232 ILE A N 1
ATOM 1832 C CA . ILE A 1 232 ? -14.906 12.344 7.293 1 97.88 232 ILE A CA 1
ATOM 1833 C C . ILE A 1 232 ? -15.555 12.633 5.941 1 97.88 232 ILE A C 1
ATOM 1835 O O . ILE A 1 232 ? -16.656 12.148 5.652 1 97.88 232 ILE A O 1
ATOM 1839 N N . MET A 1 233 ? -14.883 13.398 5.137 1 98 233 MET A N 1
ATOM 1840 C CA . MET A 1 233 ? -15.367 13.656 3.783 1 98 233 MET A CA 1
ATOM 1841 C C . MET A 1 233 ? -15.453 12.367 2.977 1 98 233 MET A C 1
ATOM 1843 O O . MET A 1 233 ? -16.328 12.227 2.115 1 98 233 MET A O 1
ATOM 1847 N N . TYR A 1 234 ? -14.633 11.398 3.334 1 98.38 234 TYR A N 1
ATOM 1848 C CA . TYR A 1 234 ? -14.562 10.141 2.6 1 98.38 234 TYR A CA 1
ATOM 1849 C C . TYR A 1 234 ? -15.391 9.062 3.285 1 98.38 234 TYR A C 1
ATOM 1851 O O . TYR A 1 234 ? -15.398 7.906 2.848 1 98.38 234 TYR A O 1
ATOM 1859 N N . GLY A 1 235 ? -16.031 9.422 4.348 1 97.56 235 GLY A N 1
ATOM 1860 C CA . GLY A 1 235 ? -17.031 8.547 4.957 1 97.56 235 GLY A CA 1
ATOM 1861 C C . GLY A 1 235 ? -16.438 7.617 6.004 1 97.56 235 GLY A C 1
ATOM 1862 O O . GLY A 1 235 ? -17.016 6.57 6.305 1 97.56 235 GLY A O 1
ATOM 1863 N N . LEU A 1 236 ? -15.273 7.949 6.578 1 97.25 236 LEU A N 1
ATOM 1864 C CA . LEU A 1 236 ? -14.648 7.141 7.621 1 97.25 236 LEU A CA 1
ATOM 1865 C C . LEU A 1 236 ? -14.539 7.926 8.922 1 97.25 236 LEU A C 1
ATOM 1867 O O . LEU A 1 236 ? -14.508 9.156 8.914 1 97.25 236 LEU A O 1
ATOM 1871 N N . GLU A 1 237 ? -14.477 7.188 10.008 1 95.75 237 GLU A N 1
ATOM 1872 C CA . GLU A 1 237 ? -14.344 7.805 11.32 1 95.75 237 GLU A CA 1
ATOM 1873 C C . GLU A 1 237 ? -12.906 8.234 11.586 1 95.75 237 GLU A C 1
ATOM 1875 O O . GLU A 1 237 ? -11.961 7.52 11.242 1 95.75 237 GLU A O 1
ATOM 1880 N N . PRO A 1 238 ? -12.758 9.367 12.156 1 95.5 238 PRO A N 1
ATOM 1881 C CA . PRO A 1 238 ? -11.398 9.781 12.523 1 95.5 238 PRO A CA 1
ATOM 1882 C C . PRO A 1 238 ? -10.719 8.797 13.477 1 95.5 238 PRO A C 1
ATOM 1884 O O . PRO A 1 238 ? -9.5 8.617 13.406 1 95.5 238 PRO A O 1
ATOM 1887 N N . ASN A 1 239 ? -11.477 8.25 14.359 1 93.12 239 ASN A N 1
ATOM 1888 C CA . ASN A 1 239 ? -10.992 7.285 15.336 1 93.12 239 ASN A CA 1
ATOM 1889 C C . ASN A 1 239 ? -12.023 6.191 15.609 1 93.12 239 ASN A C 1
ATOM 1891 O O . ASN A 1 239 ? -12.742 6.246 16.609 1 93.12 239 ASN A O 1
ATOM 1895 N N . TYR A 1 240 ? -12.016 5.203 14.82 1 88.19 240 TYR A N 1
ATOM 1896 C CA . TYR A 1 240 ? -12.938 4.105 15.094 1 88.19 240 TYR A CA 1
ATOM 1897 C C . TYR A 1 240 ? -12.578 3.414 16.406 1 88.19 240 TYR A C 1
ATOM 1899 O O . TYR A 1 240 ? -11.398 3.201 16.703 1 88.19 240 TYR A O 1
ATOM 1907 N N . PRO A 1 241 ? -13.555 3.168 17.312 1 88.12 241 PRO A N 1
ATOM 1908 C CA . PRO A 1 241 ? -14.992 3.102 17.047 1 88.12 241 PRO A CA 1
ATOM 1909 C C . PRO A 1 241 ? -15.734 4.359 17.5 1 88.12 241 PRO A C 1
ATOM 1911 O O . PRO A 1 241 ? -16.969 4.348 17.594 1 88.12 241 PRO A O 1
ATOM 1914 N N . VAL A 1 242 ? -14.938 5.441 17.875 1 89.44 242 VAL A N 1
ATOM 1915 C CA . VAL A 1 242 ? -15.617 6.652 18.328 1 89.44 242 VAL A CA 1
ATOM 1916 C C . VAL A 1 242 ? -16.422 7.246 17.172 1 89.44 242 VAL A C 1
ATOM 1918 O O . VAL A 1 242 ? -15.859 7.738 16.203 1 89.44 242 VAL A O 1
ATOM 1921 N N . HIS A 1 243 ? -17.703 7.285 17.359 1 90.88 243 HIS A N 1
ATOM 1922 C CA . HIS A 1 243 ? -18.578 7.777 16.297 1 90.88 243 HIS A CA 1
ATOM 1923 C C . HIS A 1 243 ? -18.688 9.297 16.328 1 90.88 243 HIS A C 1
ATOM 1925 O O . HIS A 1 243 ? -18.781 9.891 17.406 1 90.88 243 HIS A O 1
ATOM 1931 N N . VAL A 1 244 ? -18.672 9.828 15.141 1 92.38 244 VAL A N 1
ATOM 1932 C CA . VAL A 1 244 ? -18.922 11.266 15.039 1 92.38 244 VAL A CA 1
ATOM 1933 C C . VAL A 1 244 ? -20.422 11.523 14.961 1 92.38 244 VAL A C 1
ATOM 1935 O O . VAL A 1 244 ? -21.188 10.641 14.594 1 92.38 244 VAL A O 1
ATOM 1938 N N . PRO A 1 245 ? -20.875 12.695 15.375 1 92.38 245 PRO A N 1
ATOM 1939 C CA . PRO A 1 245 ? -22.312 13 15.414 1 92.38 245 PRO A CA 1
ATOM 1940 C C . PRO A 1 245 ? -22.875 13.359 14.039 1 92.38 245 PRO A C 1
ATOM 1942 O O . PRO A 1 245 ? -23.562 14.367 13.891 1 92.38 245 PRO A O 1
ATOM 1945 N N . MET A 1 246 ? -22.641 12.633 13.062 1 93.12 246 MET A N 1
ATOM 1946 C CA . MET A 1 246 ? -23.203 12.75 11.727 1 93.12 246 MET A CA 1
ATOM 1947 C C . MET A 1 246 ? -23.203 11.398 11.016 1 93.12 246 MET A C 1
ATOM 1949 O O . MET A 1 246 ? -22.406 10.516 11.344 1 93.12 246 MET A O 1
ATOM 1953 N N . GLU A 1 247 ? -24.062 11.266 10.148 1 93.94 247 GLU A N 1
ATOM 1954 C CA . GLU A 1 247 ? -24.109 10.047 9.344 1 93.94 247 GLU A CA 1
ATOM 1955 C C . GLU A 1 247 ? -23.078 10.094 8.211 1 93.94 247 GLU A C 1
ATOM 1957 O O . GLU A 1 247 ? -23.203 10.914 7.293 1 93.94 247 GLU A O 1
ATOM 1962 N N . LEU A 1 248 ? -22.109 9.305 8.273 1 95.44 248 LEU A N 1
ATOM 1963 C CA . LEU A 1 248 ? -21.078 9.227 7.25 1 95.44 248 LEU A CA 1
ATOM 1964 C C . LEU A 1 248 ? -21.375 8.094 6.27 1 95.44 248 LEU A C 1
ATOM 1966 O O . LEU A 1 248 ? -21.828 7.02 6.676 1 95.44 248 LEU A O 1
ATOM 1970 N N . GLN A 1 249 ? -21.203 8.344 5.016 1 98 249 GLN A N 1
ATOM 1971 C CA . GLN A 1 249 ? -21.328 7.32 3.98 1 98 249 GLN A CA 1
ATOM 1972 C C . GLN A 1 249 ? -19.984 7.027 3.334 1 98 249 GLN A C 1
ATOM 1974 O O . GLN A 1 249 ? -19.359 7.918 2.756 1 98 249 GLN A O 1
ATOM 1979 N N . PRO A 1 250 ? -19.516 5.75 3.43 1 98.31 250 PRO A N 1
ATOM 1980 C CA . PRO A 1 250 ? -18.25 5.418 2.793 1 98.31 250 PRO A CA 1
ATOM 1981 C C . PRO A 1 250 ? -18.25 5.695 1.291 1 98.31 250 PRO A C 1
ATOM 1983 O O . PRO A 1 250 ? -19.156 5.27 0.581 1 98.31 250 PRO A O 1
ATOM 1986 N N . VAL A 1 251 ? -17.203 6.367 0.84 1 98.75 251 VAL A N 1
ATOM 1987 C CA . VAL A 1 251 ? -17.125 6.801 -0.552 1 98.75 251 VAL A CA 1
ATOM 1988 C C . VAL A 1 251 ? -16.5 5.695 -1.403 1 98.75 251 VAL A C 1
ATOM 1990 O O . VAL A 1 251 ? -16.766 5.605 -2.604 1 98.75 251 VAL A O 1
ATOM 1993 N N . MET A 1 252 ? -15.742 4.785 -0.801 1 98.75 252 MET A N 1
ATOM 1994 C CA . MET A 1 252 ? -15.047 3.732 -1.541 1 98.75 252 MET A CA 1
ATOM 1995 C C . MET A 1 252 ? -15.562 2.355 -1.132 1 98.75 252 MET A C 1
ATOM 1997 O O . MET A 1 252 ? -15.781 2.098 0.053 1 98.75 252 MET A O 1
ATOM 2001 N N . SER A 1 253 ? -15.797 1.526 -2.047 1 98.69 253 SER A N 1
ATOM 2002 C CA . SER A 1 253 ? -15.938 0.084 -1.881 1 98.69 253 SER A CA 1
ATOM 2003 C C . SER A 1 253 ? -14.922 -0.672 -2.725 1 98.69 253 SER A C 1
ATOM 2005 O O . SER A 1 253 ? -14.492 -0.187 -3.773 1 98.69 253 SER A O 1
ATOM 2007 N N . LEU A 1 254 ? -14.469 -1.796 -2.279 1 98.81 254 LEU A N 1
ATOM 2008 C CA . LEU A 1 254 ? -13.484 -2.615 -2.984 1 98.81 254 LEU A CA 1
ATOM 2009 C C . LEU A 1 254 ? -14.094 -3.951 -3.398 1 98.81 254 LEU A C 1
ATOM 2011 O O . LEU A 1 254 ? -14.688 -4.652 -2.574 1 98.81 254 LEU A O 1
ATOM 2015 N N . ARG A 1 255 ? -13.93 -4.258 -4.672 1 98.25 255 ARG A N 1
ATOM 2016 C CA . ARG A 1 255 ? -14.531 -5.461 -5.23 1 98.25 255 ARG A CA 1
ATOM 2017 C C . ARG A 1 255 ? -13.5 -6.293 -5.98 1 98.25 255 ARG A C 1
ATOM 2019 O O . ARG A 1 255 ? -12.477 -5.766 -6.426 1 98.25 255 ARG A O 1
ATOM 2026 N N . SER A 1 256 ? -13.766 -7.535 -6.055 1 97.88 256 SER A N 1
ATOM 2027 C CA . SER A 1 256 ? -12.992 -8.492 -6.832 1 97.88 256 SER A CA 1
ATOM 2028 C C . SER A 1 256 ? -13.883 -9.602 -7.391 1 97.88 256 SER A C 1
ATOM 2030 O O . SER A 1 256 ? -15.102 -9.445 -7.461 1 97.88 256 SER A O 1
ATOM 2032 N N . VAL A 1 257 ? -13.258 -10.703 -7.953 1 96.81 257 VAL A N 1
ATOM 2033 C CA . VAL A 1 257 ? -14.086 -11.758 -8.531 1 96.81 257 VAL A CA 1
ATOM 2034 C C . VAL A 1 257 ? -13.523 -13.125 -8.148 1 96.81 257 VAL A C 1
ATOM 2036 O O . VAL A 1 257 ? -12.32 -13.258 -7.898 1 96.81 257 VAL A O 1
ATOM 2039 N N . VAL A 1 258 ? -14.406 -14.062 -8.109 1 97.5 258 VAL A N 1
ATOM 2040 C CA . VAL A 1 258 ? -14.008 -15.461 -7.93 1 97.5 258 VAL A CA 1
ATOM 2041 C C . VAL A 1 258 ? -13.344 -15.969 -9.203 1 97.5 258 VAL A C 1
ATOM 2043 O O . VAL A 1 258 ? -13.859 -15.773 -10.305 1 97.5 258 VAL A O 1
ATOM 2046 N N . SER A 1 259 ? -12.18 -16.562 -9.078 1 96.62 259 SER A N 1
ATOM 2047 C CA . SER A 1 259 ? -11.477 -17.109 -10.242 1 96.62 259 SER A CA 1
ATOM 2048 C C . SER A 1 259 ? -11.602 -18.625 -10.305 1 96.62 259 SER A C 1
ATOM 2050 O O . SER A 1 259 ? -11.492 -19.219 -11.375 1 96.62 259 SER A O 1
ATOM 2052 N N . HIS A 1 260 ? -11.742 -19.25 -9.141 1 97.38 260 HIS A N 1
ATOM 2053 C CA . HIS A 1 260 ? -11.719 -20.703 -9.039 1 97.38 260 HIS A CA 1
ATOM 2054 C C . HIS A 1 260 ? -12.5 -21.188 -7.824 1 97.38 260 HIS A C 1
ATOM 2056 O O . HIS A 1 260 ? -12.5 -20.531 -6.781 1 97.38 260 HIS A O 1
ATOM 2062 N N . VAL A 1 261 ? -13.25 -22.266 -7.98 1 97.69 261 VAL A N 1
ATOM 2063 C CA . VAL A 1 261 ? -13.953 -22.906 -6.871 1 97.69 261 VAL A CA 1
ATOM 2064 C C . VAL A 1 261 ? -13.586 -24.391 -6.809 1 97.69 261 VAL A C 1
ATOM 2066 O O . VAL A 1 261 ? -13.5 -25.062 -7.844 1 97.69 261 VAL A O 1
ATOM 2069 N N . LYS A 1 262 ? -13.328 -24.906 -5.586 1 95.94 262 LYS A N 1
ATOM 2070 C CA . LYS A 1 262 ? -12.984 -26.312 -5.441 1 95.94 262 LYS A CA 1
ATOM 2071 C C . LYS A 1 262 ? -13.562 -26.891 -4.148 1 95.94 262 LYS A C 1
ATOM 2073 O O . LYS A 1 262 ? -13.703 -26.172 -3.154 1 95.94 262 LYS A O 1
ATOM 2078 N N . GLN A 1 263 ? -13.852 -28.156 -4.215 1 96.12 263 GLN A N 1
ATOM 2079 C CA . GLN A 1 263 ? -14.125 -28.922 -3.004 1 96.12 263 GLN A CA 1
ATOM 2080 C C . GLN A 1 263 ? -12.859 -29.562 -2.453 1 96.12 263 GLN A C 1
ATOM 2082 O O . GLN A 1 263 ? -12.055 -30.109 -3.211 1 96.12 263 GLN A O 1
ATOM 2087 N N . VAL A 1 264 ? -12.703 -29.406 -1.137 1 97.06 264 VAL A N 1
ATOM 2088 C CA . VAL A 1 264 ? -11.508 -30 -0.536 1 97.06 264 VAL A CA 1
ATOM 2089 C C . VAL A 1 264 ? -11.906 -30.938 0.605 1 97.06 264 VAL A C 1
ATOM 2091 O O . VAL A 1 264 ? -12.906 -30.703 1.281 1 97.06 264 VAL A O 1
ATOM 2094 N N . ASP A 1 265 ? -11.125 -31.953 0.808 1 96.56 265 ASP A N 1
ATOM 2095 C CA . ASP A 1 265 ? -11.359 -32.906 1.883 1 96.56 265 ASP A CA 1
ATOM 2096 C C . ASP A 1 265 ? -10.805 -32.406 3.209 1 96.56 265 ASP A C 1
ATOM 2098 O O . ASP A 1 265 ? -10.031 -31.438 3.234 1 96.56 265 ASP A O 1
ATOM 2102 N N . ALA A 1 266 ? -11.281 -33.031 4.289 1 97.69 266 ALA A N 1
ATOM 2103 C CA . ALA A 1 266 ? -10.664 -32.781 5.59 1 97.69 266 ALA A CA 1
ATOM 2104 C C . ALA A 1 266 ? -9.156 -33.031 5.547 1 97.69 266 ALA A C 1
ATOM 2106 O O . ALA A 1 266 ? -8.703 -34 4.918 1 97.69 266 ALA A O 1
ATOM 2107 N N . GLY A 1 267 ? -8.43 -32.062 6.176 1 97.12 267 GLY A N 1
ATOM 2108 C CA . GLY A 1 267 ? -6.984 -32.25 6.227 1 97.12 267 GLY A CA 1
ATOM 2109 C C . GLY A 1 267 ? -6.258 -31.438 5.168 1 97.12 267 GLY A C 1
ATOM 2110 O O . GLY A 1 267 ? -5.043 -31.25 5.254 1 97.12 267 GLY A O 1
ATOM 2111 N N . THR A 1 268 ? -6.973 -30.906 4.184 1 97.19 268 THR A N 1
ATOM 2112 C CA . THR A 1 268 ? -6.359 -30.125 3.113 1 97.19 268 THR A CA 1
ATOM 2113 C C . THR A 1 268 ? -5.848 -28.781 3.645 1 97.19 268 THR A C 1
ATOM 2115 O O . THR A 1 268 ? -6.578 -28.062 4.332 1 97.19 268 THR A O 1
ATOM 2118 N N . CYS A 1 269 ? -4.578 -28.453 3.299 1 97.75 269 CYS A N 1
ATOM 2119 C CA . CYS A 1 269 ? -4.004 -27.156 3.643 1 97.75 269 CYS A CA 1
ATOM 2120 C C . CYS A 1 269 ? -4.277 -26.141 2.547 1 97.75 269 CYS A C 1
ATOM 2122 O O . CYS A 1 269 ? -4.355 -26.484 1.369 1 97.75 269 CYS A O 1
ATOM 2124 N N . ILE A 1 270 ? -4.488 -24.906 3.01 1 98.38 270 ILE A N 1
ATOM 2125 C CA . ILE A 1 270 ? -4.824 -23.844 2.066 1 98.38 270 ILE A CA 1
ATOM 2126 C C . ILE A 1 270 ? -3.77 -22.75 2.133 1 98.38 270 ILE A C 1
ATOM 2128 O O . ILE A 1 270 ? -3.525 -22.172 3.199 1 98.38 270 ILE A O 1
ATOM 2132 N N . SER A 1 271 ? -3.146 -22.422 1.008 1 97.94 271 SER A N 1
ATOM 2133 C CA . SER A 1 271 ? -2.295 -21.266 0.811 1 97.94 271 SER A CA 1
ATOM 2134 C C . SER A 1 271 ? -0.908 -21.484 1.404 1 97.94 271 SER A C 1
ATOM 2136 O O . SER A 1 271 ? -0.507 -22.625 1.651 1 97.94 271 SER A O 1
ATOM 2138 N N . TYR A 1 272 ? -0.107 -20.406 1.423 1 97.44 272 TYR A N 1
ATOM 2139 C CA . TYR A 1 272 ? 1.279 -20.422 1.876 1 97.44 272 TYR A CA 1
ATOM 2140 C C . TYR A 1 272 ? 1.368 -20.797 3.35 1 97.44 272 TYR A C 1
ATOM 2142 O O . TYR A 1 272 ? 0.551 -20.359 4.16 1 97.44 272 TYR A O 1
ATOM 2150 N N . GLY A 1 273 ? 2.377 -21.547 3.645 1 96.75 273 GLY A N 1
ATOM 2151 C CA . GLY A 1 273 ? 2.752 -21.781 5.027 1 96.75 273 GLY A CA 1
ATOM 2152 C C . GLY A 1 273 ? 1.879 -22.828 5.715 1 96.75 273 GLY A C 1
ATOM 2153 O O . GLY A 1 273 ? 2.145 -23.203 6.855 1 96.75 273 GLY A O 1
ATOM 2154 N N . ARG A 1 274 ? 0.814 -23.25 4.992 1 97.31 274 ARG A N 1
ATOM 2155 C CA . ARG A 1 274 ? -0.106 -24.234 5.559 1 97.31 274 ARG A CA 1
ATOM 2156 C C . ARG A 1 274 ? -0.683 -23.75 6.883 1 97.31 274 ARG A C 1
ATOM 2158 O O . ARG A 1 274 ? -0.734 -24.5 7.859 1 97.31 274 ARG A O 1
ATOM 2165 N N . THR A 1 275 ? -1.077 -22.5 6.895 1 97.69 275 THR A N 1
ATOM 2166 C CA . THR A 1 275 ? -1.519 -21.891 8.148 1 97.69 275 THR A CA 1
ATOM 2167 C C . THR A 1 275 ? -2.99 -22.188 8.406 1 97.69 275 THR A C 1
ATOM 2169 O O . THR A 1 275 ? -3.535 -21.812 9.445 1 97.69 275 THR A O 1
ATOM 2172 N N . TYR A 1 276 ? -3.668 -22.75 7.426 1 98.5 276 TYR A N 1
ATOM 2173 C CA . TYR A 1 276 ? -5.047 -23.219 7.543 1 98.5 276 TYR A CA 1
ATOM 2174 C C . TYR A 1 276 ? -5.184 -24.656 7.066 1 98.5 276 TYR A C 1
ATOM 2176 O O . TYR A 1 276 ? -4.637 -25.031 6.023 1 98.5 276 TYR A O 1
ATOM 2184 N N . THR A 1 277 ? -5.875 -25.453 7.801 1 98.44 277 THR A N 1
ATOM 2185 C CA . THR A 1 277 ? -6.207 -26.828 7.449 1 98.44 277 THR A CA 1
ATOM 2186 C C . THR A 1 277 ? -7.711 -27.078 7.582 1 98.44 277 THR A C 1
ATOM 2188 O O . THR A 1 277 ? -8.297 -26.812 8.633 1 98.44 277 THR A O 1
ATOM 2191 N N . ALA A 1 278 ? -8.312 -27.562 6.52 1 98.19 278 ALA A N 1
ATOM 2192 C CA . ALA A 1 278 ? -9.742 -27.844 6.562 1 98.19 278 ALA A CA 1
ATOM 2193 C C . ALA A 1 278 ? -10.055 -28.922 7.598 1 98.19 278 ALA A C 1
ATOM 2195 O O . ALA A 1 278 ? -9.43 -30 7.602 1 98.19 278 ALA A O 1
ATOM 2196 N N . ASP A 1 279 ? -11.008 -28.641 8.43 1 97.75 279 ASP A N 1
ATOM 2197 C CA . ASP A 1 279 ? -11.367 -29.578 9.492 1 97.75 279 ASP A CA 1
ATOM 2198 C C . ASP A 1 279 ? -12.398 -30.594 9 1 97.75 279 ASP A C 1
ATOM 2200 O O . ASP A 1 279 ? -12.555 -31.672 9.586 1 97.75 279 ASP A O 1
ATOM 2204 N N . LYS A 1 280 ? -13.125 -30.359 8.023 1 97.94 280 LYS A N 1
ATOM 2205 C CA . LYS A 1 280 ? -14.125 -31.141 7.305 1 97.94 280 LYS A CA 1
ATOM 2206 C C . LYS A 1 280 ? -14.156 -30.781 5.824 1 97.94 280 LYS A C 1
ATOM 2208 O O . LYS A 1 280 ? -13.477 -29.844 5.398 1 97.94 280 LYS A O 1
ATOM 2213 N N . PRO A 1 281 ? -14.867 -31.562 5.066 1 97.94 281 PRO A N 1
ATOM 2214 C CA . PRO A 1 281 ? -14.977 -31.141 3.672 1 97.94 281 PRO A CA 1
ATOM 2215 C C . PRO A 1 281 ? -15.477 -29.703 3.535 1 97.94 281 PRO A C 1
ATOM 2217 O O . PRO A 1 281 ? -16.375 -29.281 4.27 1 97.94 281 PRO A O 1
ATOM 2220 N N . ARG A 1 282 ? -14.797 -28.953 2.672 1 98.12 282 ARG A N 1
ATOM 2221 C CA . ARG A 1 282 ? -15.141 -27.547 2.486 1 98.12 282 ARG A CA 1
ATOM 2222 C C . ARG A 1 282 ? -15.148 -27.172 1.008 1 98.12 282 ARG A C 1
ATOM 2224 O O . ARG A 1 282 ? -14.539 -27.859 0.186 1 98.12 282 ARG A O 1
ATOM 2231 N N . THR A 1 283 ? -15.938 -26.125 0.706 1 98.38 283 THR A N 1
ATOM 2232 C CA . THR A 1 283 ? -15.867 -25.469 -0.594 1 98.38 283 THR A CA 1
ATOM 2233 C C . THR A 1 283 ? -15.062 -24.172 -0.504 1 98.38 283 THR A C 1
ATOM 2235 O O . THR A 1 283 ? -15.391 -23.297 0.285 1 98.38 283 THR A O 1
ATOM 2238 N N . ILE A 1 284 ? -13.992 -24.125 -1.298 1 98.62 284 ILE A N 1
ATOM 2239 C CA . ILE A 1 284 ? -13.07 -22.984 -1.228 1 98.62 284 ILE A CA 1
ATOM 2240 C C . ILE A 1 284 ? -13.109 -22.203 -2.539 1 98.62 284 ILE A C 1
ATOM 2242 O O . ILE A 1 284 ? -13.008 -22.797 -3.621 1 98.62 284 ILE A O 1
ATOM 2246 N N . ALA A 1 285 ? -13.289 -20.891 -2.449 1 98.75 285 ALA A N 1
ATOM 2247 C CA . ALA A 1 285 ? -13.234 -20 -3.604 1 98.75 285 ALA A CA 1
ATOM 2248 C C . ALA A 1 285 ? -11.953 -19.156 -3.586 1 98.75 285 ALA A C 1
ATOM 2250 O O . ALA A 1 285 ? -11.586 -18.609 -2.549 1 98.75 285 ALA A O 1
ATOM 2251 N N . THR A 1 286 ? -11.281 -19.141 -4.695 1 98.62 286 THR A N 1
ATOM 2252 C CA . THR A 1 286 ? -10.141 -18.25 -4.855 1 98.62 286 THR A CA 1
ATOM 2253 C C . THR A 1 286 ? -10.57 -16.922 -5.465 1 98.62 286 THR A C 1
ATOM 2255 O O . THR A 1 286 ? -11.359 -16.891 -6.418 1 98.62 286 THR A O 1
ATOM 2258 N N . VAL A 1 287 ? -10.117 -15.852 -4.887 1 98.56 287 VAL A N 1
ATOM 2259 C CA . VAL A 1 287 ? -10.484 -14.5 -5.289 1 98.56 287 VAL A CA 1
ATOM 2260 C C . VAL A 1 287 ? -9.258 -13.773 -5.836 1 98.56 287 VAL A C 1
ATOM 2262 O O . VAL A 1 287 ? -8.148 -13.922 -5.309 1 98.56 287 VAL A O 1
ATOM 2265 N N . THR A 1 288 ? -9.422 -12.875 -6.824 1 97.75 288 THR A N 1
ATOM 2266 C CA . THR A 1 288 ? -8.328 -12.305 -7.594 1 97.75 288 THR A CA 1
ATOM 2267 C C . THR A 1 288 ? -7.867 -10.977 -6.988 1 97.75 288 THR A C 1
ATOM 2269 O O . THR A 1 288 ? -7.758 -9.977 -7.691 1 97.75 288 THR A O 1
ATOM 2272 N N . ILE A 1 289 ? -7.496 -10.969 -5.758 1 98.19 289 ILE A N 1
ATOM 2273 C CA . ILE A 1 289 ? -6.969 -9.789 -5.07 1 98.19 289 ILE A CA 1
ATOM 2274 C C . ILE A 1 289 ? -6.008 -10.227 -3.969 1 98.19 289 ILE A C 1
ATOM 2276 O O . ILE A 1 289 ? -6.18 -11.289 -3.371 1 98.19 289 ILE A O 1
ATOM 2280 N N . GLY A 1 290 ? -5 -9.445 -3.719 1 98.5 290 GLY A N 1
ATOM 2281 C CA . GLY A 1 290 ? -4.027 -9.727 -2.672 1 98.5 290 GLY A CA 1
ATOM 2282 C C . GLY A 1 290 ? -3.305 -8.492 -2.176 1 98.5 290 GLY A C 1
ATOM 2283 O O . GLY A 1 290 ? -3.762 -7.371 -2.396 1 98.5 290 GLY A O 1
ATOM 2284 N N . TYR A 1 291 ? -2.164 -8.758 -1.489 1 98.38 291 TYR A N 1
ATOM 2285 C CA . TYR A 1 291 ? -1.528 -7.645 -0.8 1 98.38 291 TYR A CA 1
ATOM 2286 C C . TYR A 1 291 ? -0.868 -6.695 -1.793 1 98.38 291 TYR A C 1
ATOM 2288 O O . TYR A 1 291 ? -0.633 -5.523 -1.48 1 98.38 291 TYR A O 1
ATOM 2296 N N . ALA A 1 292 ? -0.552 -7.094 -3.014 1 98.06 292 ALA A N 1
ATOM 2297 C CA . ALA A 1 292 ? -0.005 -6.172 -4.004 1 98.06 292 ALA A CA 1
ATOM 2298 C C . ALA A 1 292 ? -1.077 -5.211 -4.508 1 98.06 292 ALA A C 1
ATOM 2300 O O . ALA A 1 292 ? -0.763 -4.188 -5.125 1 98.06 292 ALA A O 1
ATOM 2301 N N . ASP A 1 293 ? -2.338 -5.555 -4.258 1 98 293 ASP A N 1
ATOM 2302 C CA . ASP A 1 293 ? -3.449 -4.672 -4.602 1 98 293 ASP A CA 1
ATOM 2303 C C . ASP A 1 293 ? -3.785 -3.73 -3.449 1 98 293 ASP A C 1
ATOM 2305 O O . ASP A 1 293 ? -4.605 -2.824 -3.6 1 98 293 ASP A O 1
ATOM 2309 N N . GLY A 1 294 ? -3.166 -3.918 -2.365 1 97.94 294 GLY A N 1
ATOM 2310 C CA . GLY A 1 294 ? -3.424 -3.088 -1.201 1 97.94 294 GLY A CA 1
ATOM 2311 C C . GLY A 1 294 ? -4.27 -3.781 -0.151 1 97.94 294 GLY A C 1
ATOM 2312 O O . GLY A 1 294 ? -4.688 -3.158 0.829 1 97.94 294 GLY A O 1
ATOM 2313 N N . TYR A 1 295 ? -4.625 -5.105 -0.318 1 98.62 295 TYR A N 1
ATOM 2314 C CA . TYR A 1 295 ? -5.359 -5.875 0.676 1 98.62 295 TYR A CA 1
ATOM 2315 C C . TYR A 1 295 ? -4.406 -6.637 1.591 1 98.62 295 TYR A C 1
ATOM 2317 O O . TYR A 1 295 ? -3.865 -7.676 1.206 1 98.62 295 TYR A O 1
ATOM 2325 N N . ALA A 1 296 ? -4.285 -6.246 2.814 1 98.5 296 ALA A N 1
ATOM 2326 C CA . ALA A 1 296 ? -3.166 -6.527 3.707 1 98.5 296 ALA A CA 1
ATOM 2327 C C . ALA A 1 296 ? -3.035 -8.023 3.963 1 98.5 296 ALA A C 1
ATOM 2329 O O . ALA A 1 296 ? -4.031 -8.711 4.199 1 98.5 296 ALA A O 1
ATOM 2330 N N . ARG A 1 297 ? -1.829 -8.5 3.988 1 98.56 297 ARG A N 1
ATOM 2331 C CA . ARG A 1 297 ? -1.52 -9.891 4.312 1 98.56 297 ARG A CA 1
ATOM 2332 C C . ARG A 1 297 ? -1.965 -10.234 5.73 1 98.56 297 ARG A C 1
ATOM 2334 O O . ARG A 1 297 ? -2.354 -11.375 6.004 1 98.56 297 ARG A O 1
ATOM 2341 N N . LEU A 1 298 ? -1.97 -9.25 6.605 1 98.62 298 LEU A N 1
ATOM 2342 C CA . LEU A 1 298 ? -2.285 -9.453 8.016 1 98.62 298 LEU A CA 1
ATOM 2343 C C . LEU A 1 298 ? -3.758 -9.805 8.203 1 98.62 298 LEU A C 1
ATOM 2345 O O . LEU A 1 298 ? -4.172 -10.219 9.281 1 98.62 298 LEU A O 1
ATOM 2349 N N . LEU A 1 299 ? -4.535 -9.727 7.176 1 98.81 299 LEU A N 1
ATOM 2350 C CA . LEU A 1 299 ? -5.949 -10.094 7.246 1 98.81 299 LEU A CA 1
ATOM 2351 C C . LEU A 1 299 ? -6.129 -11.602 7.078 1 98.81 299 LEU A C 1
ATOM 2353 O O . LEU A 1 299 ? -7.246 -12.109 7.188 1 98.81 299 LEU A O 1
ATOM 2357 N N . SER A 1 300 ? -5.055 -12.352 6.887 1 98.81 300 SER A N 1
ATOM 2358 C CA . SER A 1 300 ? -5.047 -13.797 6.707 1 98.81 300 SER A CA 1
ATOM 2359 C C . SER A 1 300 ? -5.738 -14.5 7.867 1 98.81 300 SER A C 1
ATOM 2361 O O . SER A 1 300 ? -5.43 -14.242 9.031 1 98.81 300 SER A O 1
ATOM 2363 N N . ASN A 1 301 ? -6.656 -15.406 7.562 1 98.69 301 ASN A N 1
ATOM 2364 C CA . ASN A 1 301 ? -7.348 -16.25 8.531 1 98.69 301 ASN A CA 1
ATOM 2365 C C . ASN A 1 301 ? -8.141 -15.43 9.539 1 98.69 301 ASN A C 1
ATOM 2367 O O . ASN A 1 301 ? -8.461 -15.914 10.625 1 98.69 301 ASN A O 1
ATOM 2371 N N . GLN A 1 302 ? -8.391 -14.078 9.227 1 97.75 302 GLN A N 1
ATOM 2372 C CA . GLN A 1 302 ? -9.03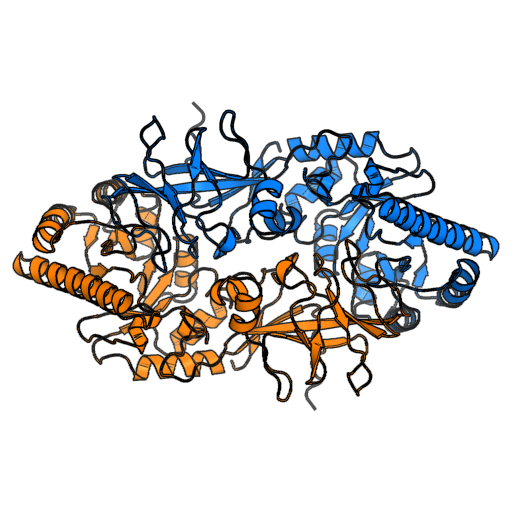1 -13.219 10.219 1 97.75 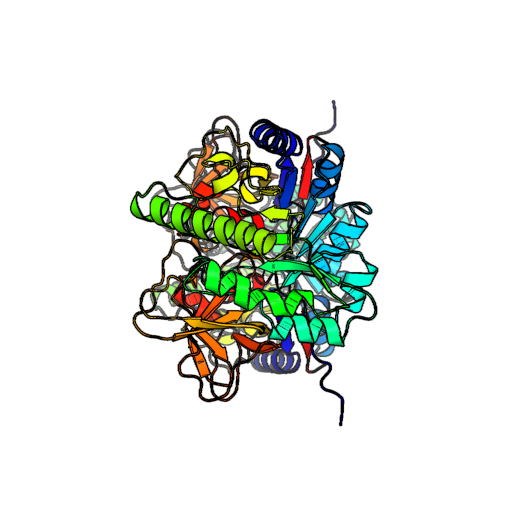302 GLN A CA 1
ATOM 2373 C C . GLN A 1 302 ? -10.234 -12.492 9.617 1 97.75 302 GLN A C 1
ATOM 2375 O O . GLN A 1 302 ? -11.273 -12.359 10.266 1 97.75 302 GLN A O 1
ATOM 2380 N N . ALA A 1 303 ? -10.148 -12.117 8.43 1 98.69 303 ALA A N 1
ATOM 2381 C CA . ALA A 1 303 ? -11.156 -11.242 7.828 1 98.69 303 ALA A CA 1
ATOM 2382 C C . ALA A 1 303 ? -12.188 -12.055 7.047 1 98.69 303 ALA A C 1
ATOM 2384 O O . ALA A 1 303 ? -11.953 -13.227 6.734 1 98.69 303 ALA A O 1
ATOM 2385 N N . ASP A 1 304 ? -13.297 -11.477 6.805 1 98.81 304 ASP A N 1
ATOM 2386 C CA . ASP A 1 304 ? -14.328 -11.977 5.906 1 98.81 304 ASP A CA 1
ATOM 2387 C C . ASP A 1 304 ? -14.406 -11.141 4.633 1 98.81 304 ASP A C 1
ATOM 2389 O O . ASP A 1 304 ? -13.891 -10.016 4.59 1 98.81 304 ASP A O 1
ATOM 2393 N N . ALA A 1 305 ? -14.945 -11.648 3.662 1 98.88 305 ALA A N 1
ATOM 2394 C CA . ALA A 1 305 ? -15.445 -10.945 2.486 1 98.88 305 ALA A CA 1
ATOM 2395 C C . ALA A 1 305 ? -16.906 -11.289 2.227 1 98.88 305 ALA A C 1
ATOM 2397 O O . ALA A 1 305 ? -17.453 -12.203 2.848 1 98.88 305 ALA A O 1
ATOM 2398 N N . LEU A 1 306 ? -17.531 -10.469 1.396 1 98.81 306 LEU A N 1
ATOM 2399 C CA . LEU A 1 306 ? -18.953 -10.711 1.139 1 98.81 306 LEU A CA 1
ATOM 2400 C C . LEU A 1 306 ? -19.156 -11.328 -0.24 1 98.81 306 LEU A C 1
ATOM 2402 O O . LEU A 1 306 ? -18.625 -10.82 -1.235 1 98.81 306 LEU A O 1
ATOM 2406 N N . LEU A 1 307 ? -19.859 -12.398 -0.3 1 98.62 307 LEU A N 1
ATOM 2407 C CA . LEU A 1 307 ? -20.219 -13.102 -1.526 1 98.62 307 LEU A CA 1
ATOM 2408 C C . LEU A 1 307 ? -21.672 -13.562 -1.472 1 98.62 307 LEU A C 1
ATOM 2410 O O . LEU A 1 307 ? -22.062 -14.305 -0.562 1 98.62 307 LEU A O 1
ATOM 2414 N N . HIS A 1 308 ? -22.469 -13.094 -2.434 1 97.94 308 HIS A N 1
ATOM 2415 C CA . HIS A 1 308 ? -23.906 -13.398 -2.469 1 97.94 308 HIS A CA 1
ATOM 2416 C C . HIS A 1 308 ? -24.594 -12.984 -1.172 1 97.94 308 HIS A C 1
ATOM 2418 O O . HIS A 1 308 ? -25.391 -13.734 -0.622 1 97.94 308 HIS A O 1
ATOM 2424 N N . GLY A 1 309 ? -24.141 -11.875 -0.68 1 97.25 309 GLY A N 1
ATOM 2425 C CA . GLY A 1 309 ? -24.766 -11.273 0.485 1 97.25 309 GLY A CA 1
ATOM 2426 C C . GLY A 1 309 ? -24.375 -11.945 1.788 1 97.25 309 GLY A C 1
ATOM 2427 O O . GLY A 1 309 ? -24.969 -11.672 2.834 1 97.25 309 GLY A O 1
ATOM 2428 N N . ARG A 1 310 ? -23.391 -12.805 1.761 1 97.75 310 ARG A N 1
ATOM 2429 C CA . ARG A 1 310 ? -22.984 -13.547 2.953 1 97.75 310 ARG A CA 1
ATOM 2430 C C . ARG A 1 310 ? -21.516 -13.273 3.293 1 97.75 310 ARG A C 1
ATOM 2432 O O . ARG A 1 310 ? -20.672 -13.156 2.398 1 97.75 310 ARG A O 1
ATOM 2439 N N . ARG A 1 311 ? -21.266 -13.242 4.578 1 98.44 311 ARG A N 1
ATOM 2440 C CA . ARG A 1 311 ? -19.875 -13.172 5.02 1 98.44 311 ARG A CA 1
ATOM 2441 C C . ARG A 1 311 ? -19.172 -14.508 4.844 1 98.44 311 ARG A C 1
ATOM 2443 O O . ARG A 1 311 ? -19.672 -15.547 5.293 1 98.44 311 ARG A O 1
ATOM 2450 N N . CYS A 1 312 ? -18.156 -14.539 4.148 1 98.88 312 CYS A N 1
ATOM 2451 C CA . CYS A 1 312 ? -17.312 -15.711 3.926 1 98.88 312 CYS A CA 1
ATOM 2452 C C . CYS A 1 312 ? -15.914 -15.492 4.5 1 98.88 312 CYS A C 1
ATOM 2454 O O . CYS A 1 312 ? -15.219 -14.547 4.121 1 98.88 312 CYS A O 1
ATOM 2456 N N . PRO A 1 313 ? -15.422 -16.344 5.379 1 98.81 313 PRO A N 1
ATOM 2457 C CA . PRO A 1 313 ? -14.117 -16.125 6.004 1 98.81 313 PRO A CA 1
ATOM 2458 C C . PRO A 1 313 ? -12.953 -16.359 5.039 1 98.81 313 PRO A C 1
ATOM 2460 O O . PRO A 1 313 ? -13.008 -17.266 4.199 1 98.81 313 PRO A O 1
ATOM 2463 N N . ILE A 1 314 ? -11.992 -15.523 5.141 1 98.88 314 ILE A N 1
ATOM 2464 C CA . ILE A 1 314 ? -10.727 -15.758 4.461 1 98.88 314 ILE A CA 1
ATOM 2465 C C . ILE A 1 314 ? -9.977 -16.906 5.152 1 98.88 314 ILE A C 1
ATOM 2467 O O . ILE A 1 314 ? -9.766 -16.875 6.367 1 98.88 314 ILE A O 1
ATOM 2471 N N . VAL A 1 315 ? -9.562 -17.891 4.406 1 98.81 315 VAL A N 1
ATOM 2472 C CA . VAL A 1 315 ? -8.852 -19.047 4.949 1 98.81 315 VAL A CA 1
ATOM 2473 C C . VAL A 1 315 ? -7.492 -19.188 4.273 1 98.81 315 VAL A C 1
ATOM 2475 O O . VAL A 1 315 ? -7.402 -19.203 3.041 1 98.81 315 VAL A O 1
ATOM 2478 N N . GLY A 1 316 ? -6.434 -19.328 5.09 1 98.62 316 GLY A N 1
ATOM 2479 C CA . GLY A 1 316 ? -5.074 -19.297 4.578 1 98.62 316 GLY A CA 1
ATOM 2480 C C . GLY A 1 316 ? -4.523 -17.891 4.422 1 98.62 316 GLY A C 1
ATOM 2481 O O . GLY A 1 316 ? -5.191 -16.922 4.781 1 98.62 316 GLY A O 1
ATOM 2482 N N . ARG A 1 317 ? -3.34 -17.812 3.873 1 98.44 317 ARG A N 1
ATOM 2483 C CA . ARG A 1 317 ? -2.65 -16.531 3.74 1 98.44 317 ARG A CA 1
ATOM 2484 C C . ARG A 1 317 ? -3.213 -15.719 2.574 1 98.44 317 ARG A C 1
ATOM 2486 O O . ARG A 1 317 ? -3.512 -16.281 1.515 1 98.44 317 ARG A O 1
ATOM 2493 N N . VAL A 1 318 ? -3.408 -14.43 2.832 1 98.69 318 VAL A N 1
ATOM 2494 C CA . VAL A 1 318 ? -3.547 -13.5 1.714 1 98.69 318 VAL A CA 1
ATOM 2495 C C . VAL A 1 318 ? -2.254 -13.477 0.902 1 98.69 318 VAL A C 1
ATOM 2497 O O . VAL A 1 318 ? -1.195 -13.109 1.421 1 98.69 318 VAL A O 1
ATOM 2500 N N . CYS A 1 319 ? -2.316 -13.906 -0.361 1 98.31 319 CYS A N 1
ATOM 2501 C CA . CYS A 1 319 ? -1.155 -13.93 -1.243 1 98.31 319 CYS A CA 1
ATOM 2502 C C . CYS A 1 319 ? -0.979 -12.594 -1.952 1 98.31 319 CYS A C 1
ATOM 2504 O O . CYS A 1 319 ? -1.646 -11.609 -1.613 1 98.31 319 CYS A O 1
ATOM 2506 N N . MET A 1 320 ? -0.011 -12.523 -2.891 1 98.12 320 MET A N 1
ATOM 2507 C CA . MET A 1 320 ? 0.317 -11.273 -3.568 1 98.12 320 MET A CA 1
ATOM 2508 C C . MET A 1 320 ? -0.848 -10.805 -4.434 1 98.12 320 MET A C 1
ATOM 2510 O O . MET A 1 320 ? -1.187 -9.617 -4.434 1 98.12 320 MET A O 1
ATOM 2514 N N . ASP A 1 321 ? -1.546 -11.836 -5.074 1 98.06 321 ASP A N 1
ATOM 2515 C CA . ASP A 1 321 ? -2.543 -11.438 -6.066 1 98.06 321 ASP A CA 1
ATOM 2516 C C . ASP A 1 321 ? -3.844 -12.219 -5.875 1 98.06 321 ASP A C 1
ATOM 2518 O O . ASP A 1 321 ? -4.793 -12.047 -6.645 1 98.06 321 ASP A O 1
ATOM 2522 N N . GLN A 1 322 ? -3.854 -13.102 -4.887 1 98.31 322 GLN A N 1
ATOM 2523 C CA . GLN A 1 322 ? -5 -13.977 -4.68 1 98.31 322 GLN A CA 1
ATOM 2524 C C . GLN A 1 322 ? -5.234 -14.234 -3.193 1 98.31 322 GLN A C 1
ATOM 2526 O O . GLN A 1 322 ? -4.305 -14.141 -2.387 1 98.31 322 GLN A O 1
ATOM 2531 N N . LEU A 1 323 ? -6.461 -14.555 -2.889 1 98.75 323 LEU A N 1
ATOM 2532 C CA . LEU A 1 323 ? -6.785 -15.078 -1.564 1 98.75 323 LEU A CA 1
ATOM 2533 C C . LEU A 1 323 ? -7.91 -16.094 -1.644 1 98.75 323 LEU A C 1
ATOM 2535 O O . LEU A 1 323 ? -8.523 -16.281 -2.701 1 98.75 323 LEU A O 1
ATOM 2539 N N . MET A 1 324 ? -8.148 -16.844 -0.566 1 98.94 324 MET A N 1
ATOM 2540 C CA . MET A 1 324 ? -9.125 -17.938 -0.571 1 98.94 324 MET A CA 1
ATOM 2541 C C . MET A 1 324 ? -10.227 -17.672 0.451 1 98.94 324 MET A C 1
ATOM 2543 O O . MET A 1 324 ? -9.953 -17.219 1.565 1 98.94 324 MET A O 1
ATOM 2547 N N . LEU A 1 325 ? -11.422 -17.953 0.082 1 98.88 325 LEU A N 1
ATOM 2548 C CA . LEU A 1 325 ? -12.602 -17.859 0.942 1 98.88 325 LEU A CA 1
ATOM 2549 C C . LEU A 1 325 ? -13.211 -19.234 1.182 1 98.88 325 LEU A C 1
ATOM 2551 O O . LEU A 1 325 ? -13.305 -20.047 0.259 1 98.88 325 LEU A O 1
ATOM 2555 N N . ASP A 1 326 ? -13.586 -19.5 2.4 1 98.88 326 ASP A N 1
ATOM 2556 C CA . ASP A 1 326 ? -14.477 -20.625 2.67 1 98.88 3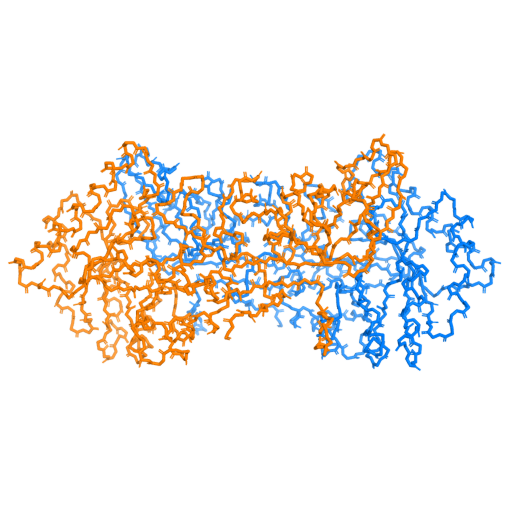26 ASP A CA 1
ATOM 2557 C C . ASP A 1 326 ? -15.922 -20.281 2.35 1 98.88 326 ASP A C 1
ATOM 2559 O O . ASP A 1 326 ? -16.547 -19.5 3.072 1 98.88 326 ASP A O 1
ATOM 2563 N N . VAL A 1 327 ? -16.438 -20.875 1.338 1 98.75 327 VAL A N 1
ATOM 2564 C CA . VAL A 1 327 ? -17.781 -20.531 0.89 1 98.75 327 VAL A CA 1
ATOM 2565 C C . VAL A 1 327 ? -18.719 -21.719 1.103 1 98.75 327 VAL A C 1
ATOM 2567 O O . VAL A 1 327 ? -19.75 -21.828 0.425 1 98.75 327 VAL A O 1
ATOM 2570 N N . THR A 1 328 ? -18.375 -22.594 1.934 1 98.31 328 THR A N 1
ATOM 2571 C CA . THR A 1 328 ? -19.109 -23.828 2.201 1 98.31 328 THR A CA 1
ATOM 2572 C C . THR A 1 328 ? -20.562 -23.516 2.539 1 98.31 328 THR A C 1
ATOM 2574 O O . THR A 1 328 ? -21.469 -24.25 2.129 1 98.31 328 THR A O 1
ATOM 2577 N N . ASP A 1 329 ? -20.828 -22.453 3.232 1 95.94 329 ASP A N 1
ATOM 2578 C CA . ASP A 1 329 ? -22.156 -22.188 3.789 1 95.94 329 ASP A CA 1
ATOM 2579 C C . ASP A 1 329 ? -22.938 -21.219 2.916 1 95.94 329 ASP A C 1
ATOM 2581 O O . ASP A 1 329 ? -24.016 -20.766 3.301 1 95.94 329 ASP A O 1
ATOM 2585 N N . VAL A 1 330 ? -22.391 -20.875 1.829 1 97 330 VAL A N 1
ATOM 2586 C CA . VAL A 1 330 ? -23.141 -20.047 0.891 1 97 330 VAL A CA 1
ATOM 2587 C C . VAL A 1 330 ? -24.188 -20.875 0.171 1 97 330 VAL A C 1
ATOM 2589 O O . VAL A 1 330 ? -23.859 -21.859 -0.497 1 97 330 VAL A O 1
ATOM 2592 N N . PRO A 1 331 ? -25.422 -20.516 0.232 1 94.5 331 PRO A N 1
ATOM 2593 C CA . PRO A 1 331 ? -26.484 -21.344 -0.322 1 94.5 331 PRO A CA 1
ATOM 2594 C C . PRO A 1 331 ? -26.484 -21.375 -1.849 1 94.5 331 PRO A C 1
ATOM 2596 O O . PRO A 1 331 ? -26.75 -22.422 -2.447 1 94.5 331 PRO A O 1
ATOM 2599 N N . GLU A 1 332 ? -26.188 -20.281 -2.469 1 95.25 332 GLU A N 1
ATOM 2600 C CA . GLU A 1 332 ? -26.156 -20.219 -3.926 1 95.25 332 GLU A CA 1
ATOM 2601 C C . GLU A 1 332 ? -24.875 -20.875 -4.469 1 95.25 332 GLU A C 1
ATOM 2603 O O . GLU A 1 332 ? -23.859 -20.906 -3.789 1 95.25 332 GLU A O 1
ATOM 2608 N N . GLU A 1 333 ? -25.047 -21.297 -5.613 1 96.44 333 GLU A N 1
ATOM 2609 C CA . GLU A 1 333 ? -23.844 -21.797 -6.285 1 96.44 333 GLU A CA 1
ATOM 2610 C C . GLU A 1 333 ? -22.828 -20.688 -6.508 1 96.44 333 GLU A C 1
ATOM 2612 O O . GLU A 1 333 ? -23.172 -19.625 -7.023 1 96.44 333 GLU A O 1
ATOM 2617 N N . VAL A 1 334 ? -21.656 -20.922 -6.035 1 97.88 334 VAL A N 1
ATOM 2618 C CA . VAL A 1 334 ? -20.547 -20 -6.266 1 97.88 334 VAL A CA 1
ATOM 2619 C C . VAL A 1 334 ? -19.781 -20.406 -7.523 1 97.88 334 VAL A C 1
ATOM 2621 O O . VAL A 1 334 ? -19.453 -21.594 -7.695 1 97.88 334 VAL A O 1
ATOM 2624 N N . LYS A 1 335 ? -19.516 -19.484 -8.445 1 94.81 335 LYS A N 1
ATOM 2625 C CA . LYS A 1 335 ? -18.828 -19.797 -9.695 1 94.81 335 LYS A CA 1
ATOM 2626 C C . LYS A 1 335 ? -17.828 -18.719 -10.055 1 94.81 335 LYS A C 1
ATOM 2628 O O . LYS A 1 335 ? -17.938 -17.578 -9.594 1 94.81 335 LYS A O 1
ATOM 2633 N N . PRO A 1 336 ? -16.828 -19.062 -10.906 1 94.19 336 PRO A N 1
ATOM 2634 C CA . PRO A 1 336 ? -15.922 -18.016 -11.422 1 94.19 336 PRO A CA 1
ATOM 2635 C C . PRO A 1 336 ? -16.672 -16.859 -12.055 1 94.19 336 PRO A C 1
ATOM 2637 O O . PRO A 1 336 ? -17.672 -17.062 -12.75 1 94.19 336 PRO A O 1
ATOM 2640 N N . GLY A 1 337 ? -16.219 -15.68 -11.742 1 92.81 337 GLY A N 1
ATOM 2641 C CA . GLY A 1 337 ? -16.891 -14.484 -12.258 1 92.81 337 GLY A CA 1
ATOM 2642 C C . GLY A 1 337 ? -17.781 -13.82 -11.242 1 92.81 337 GLY A C 1
ATOM 2643 O O . GLY A 1 337 ? -18.141 -12.641 -11.391 1 92.81 337 GLY A O 1
ATOM 2644 N N . ASP A 1 338 ? -18.172 -14.57 -10.211 1 96.56 338 ASP A N 1
ATOM 2645 C CA . ASP A 1 338 ? -18.984 -13.961 -9.156 1 96.56 338 ASP A CA 1
ATOM 2646 C C . ASP A 1 338 ? -18.234 -12.805 -8.5 1 96.56 338 ASP A C 1
ATOM 2648 O O . ASP A 1 338 ? -17.031 -12.891 -8.258 1 96.56 338 ASP A O 1
ATOM 2652 N N . VAL A 1 339 ? -19 -11.742 -8.211 1 97.44 339 VAL A N 1
ATOM 2653 C CA . VAL A 1 339 ? -18.406 -10.555 -7.605 1 97.44 339 VAL A CA 1
ATOM 2654 C C . VAL A 1 339 ? -18.281 -10.758 -6.098 1 97.44 339 VAL A C 1
ATOM 2656 O O . VAL A 1 339 ? -19.188 -11.258 -5.449 1 97.44 339 VAL A O 1
ATOM 2659 N N . VAL A 1 340 ? -17.156 -10.453 -5.602 1 98.69 340 VAL A N 1
ATOM 2660 C CA . VAL A 1 340 ? -16.875 -10.492 -4.172 1 98.69 340 VAL A CA 1
ATOM 2661 C C . VAL A 1 340 ? -16.641 -9.07 -3.654 1 98.69 340 VAL A C 1
ATOM 2663 O O . VAL A 1 340 ? -15.914 -8.289 -4.273 1 98.69 340 VAL A O 1
ATOM 2666 N N . THR A 1 341 ? -17.25 -8.719 -2.557 1 98.81 341 THR A N 1
ATOM 2667 C CA . THR A 1 341 ? -17.031 -7.43 -1.907 1 98.81 341 THR A CA 1
ATOM 2668 C C . THR A 1 341 ? -16.031 -7.562 -0.766 1 98.81 341 THR A C 1
ATOM 2670 O O . THR A 1 341 ? -16.312 -8.195 0.253 1 98.81 341 THR A O 1
ATOM 2673 N N . MET A 1 342 ? -14.898 -6.98 -0.932 1 98.88 342 MET A N 1
ATOM 2674 C CA . MET A 1 342 ? -13.859 -7.047 0.091 1 98.88 342 MET A CA 1
ATOM 2675 C C . MET A 1 342 ? -14.172 -6.098 1.244 1 98.88 342 MET A C 1
ATOM 2677 O O . MET A 1 342 ? -14.031 -6.465 2.412 1 98.88 342 MET A O 1
ATOM 2681 N N . PHE A 1 343 ? -14.492 -4.871 0.994 1 98.81 343 PHE A N 1
ATOM 2682 C CA . PHE A 1 343 ? -15.195 -3.975 1.903 1 98.81 343 PHE A CA 1
ATOM 2683 C C . PHE A 1 343 ? -16.234 -3.148 1.155 1 98.81 343 PHE A C 1
ATOM 2685 O O . PHE A 1 343 ? -16.062 -2.836 -0.024 1 98.81 343 PHE A O 1
ATOM 2692 N N . GLY A 1 344 ? -17.266 -2.797 1.786 1 98.56 344 GLY A N 1
ATOM 2693 C CA . GLY A 1 344 ? -18.484 -2.252 1.22 1 98.56 344 GLY A CA 1
ATOM 2694 C C . GLY A 1 344 ? -19.734 -3.023 1.626 1 98.56 344 GLY A C 1
ATOM 2695 O O . GLY A 1 344 ? -19.734 -3.713 2.648 1 98.56 344 GLY A O 1
ATOM 2696 N N . THR A 1 345 ? -20.797 -2.852 0.818 1 98.25 345 THR A N 1
ATOM 2697 C CA . THR A 1 345 ? -22.078 -3.479 1.139 1 98.25 345 THR A CA 1
ATOM 2698 C C . THR A 1 345 ? -22.469 -4.488 0.065 1 98.25 345 THR A C 1
ATOM 2700 O O . THR A 1 345 ? -22.234 -4.258 -1.124 1 98.25 345 THR A O 1
ATOM 2703 N N . ASP A 1 346 ? -22.906 -5.594 0.404 1 97.94 346 ASP A N 1
ATOM 2704 C CA . ASP A 1 346 ? -23.5 -6.629 -0.433 1 97.94 346 ASP A CA 1
ATOM 2705 C C . ASP A 1 346 ? -24.75 -7.215 0.229 1 97.94 346 ASP A C 1
ATOM 2707 O O . ASP A 1 346 ? -24.641 -7.949 1.213 1 97.94 346 ASP A O 1
ATOM 2711 N N . GLY A 1 347 ? -25.922 -6.914 -0.361 1 96.44 347 GLY A N 1
ATOM 2712 C CA . GLY A 1 347 ? -27.156 -7.246 0.331 1 96.44 347 GLY A CA 1
ATOM 2713 C C . GLY A 1 347 ? -27.312 -6.523 1.655 1 96.44 347 GLY A C 1
ATOM 2714 O O . GLY A 1 347 ? -27.219 -5.297 1.714 1 96.44 347 GLY A O 1
ATOM 2715 N N . GLU A 1 348 ? -27.484 -7.289 2.723 1 97.06 348 GLU A N 1
ATOM 2716 C CA . GLU A 1 348 ? -27.703 -6.695 4.039 1 97.06 348 GLU A CA 1
ATOM 2717 C C . GLU A 1 348 ? -26.422 -6.656 4.855 1 97.06 348 GLU A C 1
ATOM 2719 O O . GLU A 1 348 ? -26.406 -6.133 5.969 1 97.06 348 GLU A O 1
ATOM 2724 N N . GLU A 1 349 ? -25.391 -7.16 4.277 1 98 349 GLU A N 1
ATOM 2725 C CA . GLU A 1 349 ? -24.125 -7.227 4.996 1 98 349 GLU A CA 1
ATOM 2726 C C . GLU A 1 349 ? -23.203 -6.094 4.574 1 98 349 GLU A C 1
ATOM 2728 O O . GLU A 1 349 ? -23.234 -5.645 3.426 1 98 349 GLU A O 1
ATOM 2733 N N . THR A 1 350 ? -22.453 -5.613 5.547 1 98.19 350 THR A N 1
ATOM 2734 C CA . THR A 1 350 ? -21.484 -4.555 5.277 1 98.19 350 THR A CA 1
ATOM 2735 C C . THR A 1 350 ? -20.156 -4.836 5.988 1 98.19 350 THR A C 1
ATOM 2737 O O . THR A 1 350 ? -20.156 -5.273 7.141 1 98.19 350 THR A O 1
ATOM 2740 N N . ILE A 1 351 ? -19.109 -4.75 5.301 1 98.5 351 ILE A N 1
ATOM 2741 C CA . ILE A 1 351 ? -17.766 -4.699 5.859 1 98.5 351 ILE A CA 1
ATOM 2742 C C . ILE A 1 351 ? -17.141 -3.332 5.59 1 98.5 351 ILE A C 1
ATOM 2744 O O . ILE A 1 351 ? -17.094 -2.877 4.445 1 98.5 351 ILE A O 1
ATOM 2748 N N . THR A 1 352 ? -16.672 -2.633 6.598 1 97.19 352 THR A N 1
ATOM 2749 C CA . THR A 1 352 ? -16.109 -1.3 6.422 1 97.19 352 THR A CA 1
ATOM 2750 C C . THR A 1 352 ? -14.578 -1.354 6.457 1 97.19 352 THR A C 1
ATOM 2752 O O . THR A 1 352 ? -14 -2.326 6.945 1 97.19 352 THR A O 1
ATOM 2755 N N . ALA A 1 353 ? -13.992 -0.308 5.941 1 97.94 353 ALA A N 1
ATOM 2756 C CA . ALA A 1 353 ? -12.539 -0.174 6.043 1 97.94 353 ALA A CA 1
ATOM 2757 C C . ALA A 1 353 ? -12.094 -0.145 7.5 1 97.94 353 ALA A C 1
ATOM 2759 O O . ALA A 1 353 ? -11.055 -0.712 7.848 1 97.94 353 ALA A O 1
ATOM 2760 N N . ASP A 1 354 ? -12.828 0.516 8.336 1 96.06 354 ASP A N 1
ATOM 2761 C CA . ASP A 1 354 ? -12.516 0.603 9.758 1 96.06 354 ASP A CA 1
ATOM 2762 C C . ASP A 1 354 ? -12.57 -0.773 10.414 1 96.06 354 ASP A C 1
ATOM 2764 O O . ASP A 1 354 ? -11.742 -1.087 11.273 1 96.06 354 ASP A O 1
ATOM 2768 N N . GLU A 1 355 ? -13.57 -1.59 10.031 1 96.12 355 GLU A N 1
ATOM 2769 C CA . GLU A 1 355 ? -13.656 -2.957 10.531 1 96.12 355 GLU A CA 1
ATOM 2770 C C . GLU A 1 355 ? -12.406 -3.756 10.188 1 96.12 355 GLU A C 1
ATOM 2772 O O . GLU A 1 355 ? -11.836 -4.441 11.039 1 96.12 355 GLU A O 1
ATOM 2777 N N . LEU A 1 356 ? -11.961 -3.674 8.938 1 98.25 356 LEU A N 1
ATOM 2778 C CA . LEU A 1 356 ? -10.758 -4.371 8.516 1 98.25 356 LEU A CA 1
ATOM 2779 C C . LEU A 1 356 ? -9.539 -3.869 9.281 1 98.25 356 LEU A C 1
ATOM 2781 O O . LEU A 1 356 ? -8.711 -4.668 9.727 1 98.25 356 LEU A O 1
ATOM 2785 N N . ALA A 1 357 ? -9.453 -2.553 9.43 1 97.5 357 ALA A N 1
ATOM 2786 C CA . ALA A 1 357 ? -8.328 -1.934 10.125 1 97.5 357 ALA A CA 1
ATOM 2787 C C . ALA A 1 357 ? -8.227 -2.447 11.562 1 97.5 357 ALA A C 1
ATOM 2789 O O . ALA A 1 357 ? -7.125 -2.709 12.055 1 97.5 357 ALA A O 1
ATOM 2790 N N . ALA A 1 358 ? -9.312 -2.609 12.195 1 96.62 358 ALA A N 1
ATOM 2791 C CA . ALA A 1 358 ? -9.367 -3.033 13.586 1 96.62 358 ALA A CA 1
ATOM 2792 C C . ALA A 1 358 ? -8.812 -4.445 13.758 1 96.62 358 ALA A C 1
ATOM 2794 O O . ALA A 1 358 ? -8.266 -4.785 14.805 1 96.62 358 ALA A O 1
ATOM 2795 N N . LEU A 1 359 ? -8.891 -5.242 12.727 1 97.88 359 LEU A N 1
ATOM 2796 C CA . LEU A 1 359 ? -8.516 -6.648 12.812 1 97.88 359 LEU A CA 1
ATOM 2797 C C . LEU A 1 359 ? -7.012 -6.793 13.039 1 97.88 359 LEU A C 1
ATOM 2799 O O . LEU A 1 359 ? -6.559 -7.785 13.617 1 97.88 359 LEU A O 1
ATOM 2803 N N . TYR A 1 360 ? -6.238 -5.746 12.531 1 96.12 360 TYR A N 1
ATOM 2804 C CA . TYR A 1 360 ? -4.805 -5.938 12.711 1 96.12 360 TYR A CA 1
ATOM 2805 C C . TYR A 1 360 ? -4.148 -4.676 13.258 1 96.12 360 TYR A C 1
ATOM 2807 O O . TYR A 1 360 ? -2.924 -4.547 13.242 1 96.12 360 TYR A O 1
ATOM 2815 N N . GLY A 1 361 ? -4.887 -3.701 13.688 1 95.75 361 GLY A N 1
ATOM 2816 C CA . GLY A 1 361 ? -4.375 -2.641 14.547 1 95.75 361 GLY A CA 1
ATOM 2817 C C . GLY A 1 361 ? -3.934 -1.412 13.773 1 95.75 361 GLY A C 1
ATOM 2818 O O . GLY A 1 361 ? -2.992 -0.727 14.172 1 95.75 361 GLY A O 1
ATOM 2819 N N . THR A 1 362 ? -4.484 -1.116 12.672 1 97.06 362 THR A N 1
ATOM 2820 C CA . THR A 1 362 ? -4.266 0.128 11.945 1 97.06 362 THR A CA 1
ATOM 2821 C C . THR A 1 362 ? -5.539 0.965 11.906 1 97.06 362 THR A C 1
ATOM 2823 O O . THR A 1 362 ? -6.352 0.913 12.836 1 97.06 362 THR A O 1
ATOM 2826 N N . ILE A 1 363 ? -5.656 1.886 10.891 1 97 363 ILE A N 1
ATOM 2827 C CA . ILE A 1 363 ? -6.82 2.758 10.789 1 97 363 ILE A CA 1
ATOM 2828 C C . ILE A 1 363 ? -7.406 2.676 9.383 1 97 363 ILE A C 1
ATOM 2830 O O . ILE A 1 363 ? -6.719 2.281 8.438 1 97 363 ILE A O 1
ATOM 2834 N N . GLY A 1 364 ? -8.672 3.047 9.305 1 97.62 364 GLY A N 1
ATOM 2835 C CA . GLY A 1 364 ? -9.344 3.012 8.016 1 97.62 364 GLY A CA 1
ATOM 2836 C C . GLY A 1 364 ? -8.664 3.867 6.965 1 97.62 364 GLY A C 1
ATOM 2837 O O . GLY A 1 364 ? -8.719 3.551 5.773 1 97.62 364 GLY A O 1
ATOM 2838 N N . TYR A 1 365 ? -7.961 4.953 7.391 1 96.88 365 TYR A N 1
ATOM 2839 C CA . TYR A 1 365 ? -7.223 5.836 6.496 1 96.88 365 TYR A CA 1
ATOM 2840 C C . TYR A 1 365 ? -6.227 5.047 5.652 1 96.88 365 TYR A C 1
ATOM 2842 O O . TYR A 1 365 ? -6.168 5.211 4.434 1 96.88 365 TYR A O 1
ATOM 2850 N N . GLU A 1 366 ? -5.492 4.215 6.363 1 97.81 366 GLU A N 1
ATOM 2851 C CA . GLU A 1 366 ? -4.438 3.455 5.699 1 97.81 366 GLU A CA 1
ATOM 2852 C C . GLU A 1 366 ? -5.02 2.426 4.734 1 97.81 366 GLU A C 1
ATOM 2854 O O . GLU A 1 366 ? -4.441 2.158 3.68 1 97.81 366 GLU A O 1
ATOM 2859 N N . ILE A 1 367 ? -6.211 1.852 5.078 1 98.38 367 ILE A N 1
ATOM 2860 C CA . ILE A 1 367 ? -6.867 0.87 4.219 1 98.38 367 ILE A CA 1
ATOM 2861 C C . ILE A 1 367 ? -7.199 1.502 2.869 1 98.38 367 ILE A C 1
ATOM 2863 O O . ILE A 1 367 ? -6.816 0.978 1.821 1 98.38 367 ILE A O 1
ATOM 2867 N N . VAL A 1 368 ? -7.789 2.678 2.893 1 98.38 368 VAL A N 1
ATOM 2868 C CA . VAL A 1 368 ? -8.266 3.27 1.646 1 98.38 368 VAL A CA 1
ATOM 2869 C C . VAL A 1 368 ? -7.09 3.885 0.886 1 98.38 368 VAL A C 1
ATOM 2871 O O . VAL A 1 368 ? -7.027 3.801 -0.342 1 98.38 368 VAL A O 1
ATOM 2874 N N . CYS A 1 369 ? -6.121 4.398 1.59 1 96.81 369 CYS A N 1
ATOM 2875 C CA . CYS A 1 369 ? -4.93 4.957 0.96 1 96.81 369 CYS A CA 1
ATOM 2876 C C . CYS A 1 369 ? -4.066 3.854 0.36 1 96.81 369 CYS A C 1
ATOM 2878 O O . CYS A 1 369 ? -3.314 4.094 -0.588 1 96.81 369 CYS A O 1
ATOM 2880 N N . GLY A 1 370 ? -4.242 2.695 0.892 1 97.5 370 GLY A N 1
ATOM 2881 C CA . GLY A 1 370 ? -3.34 1.603 0.562 1 97.5 370 GLY A CA 1
ATOM 2882 C C . GLY A 1 370 ? -3.748 0.849 -0.689 1 97.5 370 GLY A C 1
ATOM 2883 O O . GLY A 1 370 ? -2.975 0.051 -1.221 1 97.5 370 GLY A O 1
ATOM 2884 N N . ILE A 1 371 ? -4.969 1.104 -1.211 1 98.12 371 ILE A N 1
ATOM 2885 C CA . ILE A 1 371 ? -5.387 0.442 -2.443 1 98.12 371 ILE A CA 1
ATOM 2886 C C . ILE A 1 371 ? -4.516 0.916 -3.604 1 98.12 371 ILE A C 1
ATOM 2888 O O . ILE A 1 371 ? -4.512 2.102 -3.943 1 98.12 371 ILE A O 1
ATOM 2892 N N . SER A 1 372 ? -3.764 -0.011 -4.141 1 96.25 372 SER A N 1
ATOM 2893 C CA . SER A 1 372 ? -2.717 0.327 -5.098 1 96.25 372 SER A CA 1
ATOM 2894 C C . SER A 1 372 ? -3.307 0.877 -6.395 1 96.25 372 SER A C 1
ATOM 2896 O O . SER A 1 372 ? -4.5 0.715 -6.656 1 96.25 372 SER A O 1
ATOM 2898 N N . LYS A 1 373 ? -2.492 1.491 -7.211 1 91.88 373 LYS A N 1
ATOM 2899 C CA . LYS A 1 373 ? -2.912 2.105 -8.469 1 91.88 373 LYS A CA 1
ATOM 2900 C C . LYS A 1 373 ? -3.225 1.048 -9.523 1 91.88 373 LYS A C 1
ATOM 2902 O O . LYS A 1 373 ? -3.848 1.346 -10.539 1 91.88 373 LYS A O 1
ATOM 2907 N N . ARG A 1 374 ? -2.773 -0.17 -9.305 1 92 374 ARG A N 1
ATOM 2908 C CA . ARG A 1 374 ? -3.082 -1.215 -10.273 1 92 374 ARG A CA 1
ATOM 2909 C C . ARG A 1 374 ? -4.555 -1.612 -10.203 1 92 374 ARG A C 1
ATOM 2911 O O . ARG A 1 374 ? -5.07 -2.266 -11.109 1 92 374 ARG A O 1
ATOM 2918 N N . VAL A 1 375 ? -5.234 -1.288 -9.07 1 96.31 375 VAL A N 1
ATOM 2919 C CA . VAL A 1 375 ? -6.676 -1.464 -8.938 1 96.31 375 VAL A CA 1
ATOM 2920 C C . VAL A 1 375 ? -7.398 -0.266 -9.547 1 96.31 375 VAL A C 1
ATOM 2922 O O . VAL A 1 375 ? -7.309 0.852 -9.031 1 96.31 375 VAL A O 1
ATOM 2925 N N . PRO A 1 376 ? -8.109 -0.463 -10.602 1 95.81 376 PRO A N 1
ATOM 2926 C CA . PRO A 1 376 ? -8.805 0.666 -11.219 1 95.81 376 PRO A CA 1
ATOM 2927 C C . PRO A 1 376 ? -9.891 1.256 -10.32 1 95.81 376 PRO A C 1
ATOM 2929 O O . PRO A 1 376 ? -10.492 0.536 -9.516 1 95.81 376 PRO A O 1
ATOM 2932 N N . ARG A 1 377 ? -10.078 2.574 -10.414 1 97.44 377 ARG A N 1
ATOM 2933 C CA . ARG A 1 377 ? -11.164 3.275 -9.742 1 97.44 377 ARG A CA 1
ATOM 2934 C C . ARG A 1 377 ? -12.352 3.473 -10.68 1 97.44 377 ARG A C 1
ATOM 2936 O O . ARG A 1 377 ? -12.211 4.078 -11.742 1 97.44 377 ARG A O 1
ATOM 2943 N N . ASP A 1 378 ? -13.43 2.854 -10.352 1 96.62 378 ASP A N 1
ATOM 2944 C CA . ASP A 1 378 ? -14.68 3 -11.078 1 96.62 378 ASP A CA 1
ATOM 2945 C C . ASP A 1 378 ? -15.594 4.027 -10.406 1 96.62 378 ASP A C 1
ATOM 2947 O O . ASP A 1 378 ? -16.203 3.742 -9.375 1 96.62 378 ASP A O 1
ATOM 2951 N N . VAL A 1 379 ? -15.766 5.199 -11.008 1 97.75 379 VAL A N 1
ATOM 2952 C CA . VAL A 1 379 ? -16.516 6.293 -10.414 1 97.75 379 VAL A CA 1
ATOM 2953 C C . VAL A 1 379 ? -18 6.113 -10.695 1 97.75 379 VAL A C 1
ATOM 2955 O O . VAL A 1 379 ? -18.406 5.902 -11.844 1 97.75 379 VAL A O 1
ATOM 2958 N N . ILE A 1 380 ? -18.75 6.137 -9.688 1 95.5 380 ILE A N 1
ATOM 2959 C CA . ILE A 1 380 ? -20.188 6.012 -9.859 1 95.5 380 ILE A CA 1
ATOM 2960 C C . ILE A 1 380 ? -20.891 7.215 -9.234 1 95.5 380 ILE A C 1
ATOM 2962 O O . ILE A 1 380 ? -20.297 7.938 -8.422 1 95.5 380 ILE A O 1
ATOM 2966 N N . GLY A 1 381 ? -22.203 7.414 -9.609 1 87.25 381 GLY A N 1
ATOM 2967 C CA . GLY A 1 381 ? -22.984 8.516 -9.07 1 87.25 381 GLY A CA 1
ATOM 2968 C C . GLY A 1 381 ? -22.562 9.867 -9.625 1 87.25 381 GLY A C 1
ATOM 2969 O O . GLY A 1 381 ? -22.703 10.891 -8.953 1 87.25 381 GLY A O 1
ATOM 2970 N N . ALA A 1 382 ? -21.922 9.945 -10.867 1 75.06 382 ALA A N 1
ATOM 2971 C CA . ALA A 1 382 ? -21.453 11.172 -11.5 1 75.06 382 ALA A CA 1
ATOM 2972 C C . ALA A 1 382 ? -22.609 11.938 -12.141 1 75.06 382 ALA A C 1
ATOM 2974 O O . ALA A 1 382 ? -23.594 11.336 -12.578 1 75.06 382 ALA A O 1
ATOM 2975 N N . MET B 1 1 ? 33.438 18.25 -10.695 1 21.94 1 MET B N 1
ATOM 2976 C CA . MET B 1 1 ? 32.75 18 -9.422 1 21.94 1 MET B CA 1
ATOM 2977 C C . MET B 1 1 ? 31.25 17.891 -9.617 1 21.94 1 MET B C 1
ATOM 2979 O O . MET B 1 1 ? 30.594 18.859 -9.977 1 21.94 1 MET B O 1
ATOM 2983 N N . GLU B 1 2 ? 30.609 16.891 -10.18 1 27.97 2 GLU B N 1
ATOM 2984 C CA . GLU B 1 2 ? 29.25 16.609 -10.648 1 27.97 2 GLU B CA 1
ATOM 2985 C C . GLU B 1 2 ? 28.219 17.016 -9.609 1 27.97 2 GLU B C 1
ATOM 2987 O O . GLU B 1 2 ? 28.281 16.578 -8.453 1 27.97 2 GLU B O 1
ATOM 2992 N N . GLN B 1 3 ? 27.875 18.297 -9.5 1 31.55 3 GLN B N 1
ATOM 2993 C CA . GLN B 1 3 ? 26.938 18.953 -8.594 1 31.55 3 GLN B CA 1
ATOM 2994 C C . GLN B 1 3 ? 25.828 17.984 -8.156 1 31.55 3 GLN B C 1
ATOM 2996 O O . GLN B 1 3 ? 25.219 17.312 -8.984 1 31.55 3 GLN B O 1
ATOM 3001 N N . GLU B 1 4 ? 26 17.234 -7.027 1 37.09 4 GLU B N 1
ATOM 3002 C CA . GLU B 1 4 ? 25.031 16.406 -6.305 1 37.09 4 GLU B CA 1
ATOM 3003 C C . GLU B 1 4 ? 23.609 16.844 -6.602 1 37.09 4 GLU B C 1
ATOM 3005 O O . GLU B 1 4 ? 23.219 17.969 -6.289 1 37.09 4 GLU B O 1
ATOM 3010 N N . GLN B 1 5 ? 23.141 16.516 -7.723 1 38.69 5 GLN B N 1
ATOM 3011 C CA . GLN B 1 5 ? 21.75 16.781 -8.102 1 38.69 5 GLN B CA 1
ATOM 3012 C C . GLN B 1 5 ? 20.828 16.703 -6.895 1 38.69 5 GLN B C 1
ATOM 3014 O O . GLN B 1 5 ? 20.672 15.633 -6.289 1 38.69 5 GLN B O 1
ATOM 3019 N N . GLN B 1 6 ? 21 17.656 -5.906 1 45.12 6 GLN B N 1
ATOM 3020 C CA . GLN B 1 6 ? 20.031 17.875 -4.832 1 45.12 6 GLN B CA 1
ATOM 3021 C C . GLN B 1 6 ? 18.703 17.203 -5.152 1 45.12 6 GLN B C 1
ATOM 3023 O O . GLN B 1 6 ? 18.016 17.609 -6.09 1 45.12 6 GLN B O 1
ATOM 3028 N N . LYS B 1 7 ? 18.703 15.992 -4.84 1 53.94 7 LYS B N 1
ATOM 3029 C CA . LYS B 1 7 ? 17.5 15.227 -5.078 1 53.94 7 LYS B CA 1
ATOM 3030 C C . LYS B 1 7 ? 16.266 15.938 -4.508 1 53.94 7 LYS B C 1
ATOM 3032 O O . LYS B 1 7 ? 16.281 16.375 -3.354 1 53.94 7 LYS B O 1
ATOM 3037 N N . ARG B 1 8 ? 15.469 16.406 -5.246 1 71.19 8 ARG B N 1
ATOM 3038 C CA . ARG B 1 8 ? 14.227 17.172 -5.355 1 71.19 8 ARG B CA 1
ATOM 3039 C C . ARG B 1 8 ? 13.062 16.438 -4.707 1 71.19 8 ARG B C 1
ATOM 3041 O O . ARG B 1 8 ? 11.977 16.984 -4.551 1 71.19 8 ARG B O 1
ATOM 3048 N N . TYR B 1 9 ? 13.547 15.227 -3.969 1 86.5 9 TYR B N 1
ATOM 3049 C CA . TYR B 1 9 ? 12.367 14.445 -3.607 1 86.5 9 TYR B CA 1
ATOM 3050 C C . TYR B 1 9 ? 12.141 14.469 -2.1 1 86.5 9 TYR B C 1
ATOM 3052 O O . TYR B 1 9 ? 13.094 14.508 -1.322 1 86.5 9 TYR B O 1
ATOM 3060 N N . ARG B 1 10 ? 10.984 14.484 -1.724 1 92 10 ARG B N 1
ATOM 3061 C CA . ARG B 1 10 ? 10.633 14.297 -0.318 1 92 10 ARG B CA 1
ATOM 3062 C C . ARG B 1 10 ? 10.898 12.859 0.126 1 92 10 ARG B C 1
ATOM 3064 O O . ARG B 1 10 ? 11.273 12.625 1.274 1 92 10 ARG B O 1
ATOM 3071 N N . ALA B 1 11 ? 10.664 11.914 -0.741 1 96.25 11 ALA B N 1
ATOM 3072 C CA . ALA B 1 11 ? 10.898 10.484 -0.574 1 96.25 11 ALA B CA 1
ATOM 3073 C C . ALA B 1 11 ? 11.133 9.805 -1.921 1 96.25 11 ALA B C 1
ATOM 3075 O O . ALA B 1 11 ? 10.57 10.219 -2.938 1 96.25 11 ALA B O 1
ATOM 3076 N N . TRP B 1 12 ? 12.016 8.805 -1.935 1 97.31 12 TRP B N 1
ATOM 3077 C CA . TRP B 1 12 ? 12.258 8.086 -3.184 1 97.31 12 TRP B CA 1
ATOM 3078 C C . TRP B 1 12 ? 12.773 6.676 -2.916 1 97.31 12 TRP B C 1
ATOM 3080 O O . TRP B 1 12 ? 13.328 6.406 -1.849 1 97.31 12 TRP B O 1
ATOM 3090 N N . ALA B 1 13 ? 12.508 5.789 -3.863 1 98.31 13 ALA B N 1
ATOM 3091 C CA . ALA B 1 13 ? 13.062 4.438 -3.85 1 98.31 13 ALA B CA 1
ATOM 3092 C C . ALA B 1 13 ? 14.242 4.32 -4.812 1 98.31 13 ALA B C 1
ATOM 3094 O O . ALA B 1 13 ? 14.133 4.695 -5.984 1 98.31 13 ALA B O 1
ATOM 3095 N N . GLU B 1 14 ? 15.344 3.896 -4.309 1 98.25 14 GLU B N 1
ATOM 3096 C CA . GLU B 1 14 ? 16.484 3.623 -5.172 1 98.25 14 GLU B CA 1
ATOM 3097 C C . GLU B 1 14 ? 16.469 2.184 -5.676 1 98.25 14 GLU B C 1
ATOM 3099 O O . GLU B 1 14 ? 16.391 1.243 -4.883 1 98.25 14 GLU B O 1
ATOM 3104 N N . ILE B 1 15 ? 16.516 2.047 -6.98 1 98.69 15 ILE B N 1
ATOM 3105 C CA . ILE B 1 15 ? 16.516 0.734 -7.617 1 98.69 15 ILE B CA 1
ATOM 3106 C C . ILE B 1 15 ? 17.906 0.432 -8.172 1 98.69 15 ILE B C 1
ATOM 3108 O O . ILE B 1 15 ? 18.328 1.034 -9.164 1 98.69 15 ILE B O 1
ATOM 3112 N N . ASP B 1 16 ? 18.578 -0.511 -7.578 1 98.69 16 ASP B N 1
ATOM 3113 C CA . ASP B 1 16 ? 19.969 -0.827 -7.914 1 98.69 16 ASP B CA 1
ATOM 3114 C C . ASP B 1 16 ? 20.047 -1.962 -8.93 1 98.69 16 ASP B C 1
ATOM 3116 O O . ASP B 1 16 ? 19.953 -3.137 -8.57 1 98.69 16 ASP B O 1
ATOM 3120 N N . LEU B 1 17 ? 20.359 -1.634 -10.164 1 98.62 17 LEU B N 1
ATOM 3121 C CA . LEU B 1 17 ? 20.375 -2.631 -11.227 1 98.62 17 LEU B CA 1
ATOM 3122 C C . LEU B 1 17 ? 21.625 -3.502 -11.133 1 98.62 17 LEU B C 1
ATOM 3124 O O . LEU B 1 17 ? 21.672 -4.598 -11.703 1 98.62 17 LEU B O 1
ATOM 3128 N N . ASN B 1 18 ? 22.703 -3.027 -10.461 1 98.62 18 ASN B N 1
ATOM 3129 C CA . ASN B 1 18 ? 23.844 -3.902 -10.195 1 98.62 18 ASN B CA 1
ATOM 3130 C C . ASN B 1 18 ? 23.469 -5.043 -9.258 1 98.62 18 ASN B C 1
ATOM 3132 O O . ASN B 1 18 ? 23.906 -6.18 -9.445 1 98.62 18 ASN B O 1
ATOM 3136 N N . ALA B 1 19 ? 22.688 -4.684 -8.258 1 98.69 19 ALA B N 1
ATOM 3137 C CA . ALA B 1 19 ? 22.203 -5.715 -7.344 1 98.69 19 ALA B CA 1
ATOM 3138 C C . ALA B 1 19 ? 21.328 -6.73 -8.086 1 98.69 19 ALA B C 1
ATOM 3140 O O . ALA B 1 19 ? 21.469 -7.938 -7.879 1 98.69 19 ALA B O 1
ATOM 3141 N N . LEU B 1 20 ? 20.484 -6.234 -8.953 1 98.81 20 LEU B N 1
ATOM 3142 C CA . LEU B 1 20 ? 19.656 -7.117 -9.773 1 98.81 20 LEU B CA 1
ATOM 3143 C C . LEU B 1 20 ? 20.516 -8.047 -10.617 1 98.81 20 LEU B C 1
ATOM 3145 O O . LEU B 1 20 ? 20.281 -9.258 -10.656 1 98.81 20 LEU B O 1
ATOM 3149 N N . THR B 1 21 ? 21.516 -7.48 -11.242 1 98.75 21 THR B N 1
ATOM 3150 C CA . THR B 1 21 ? 22.422 -8.258 -12.07 1 98.75 21 THR B CA 1
ATOM 3151 C C . THR B 1 21 ? 23.094 -9.352 -11.258 1 98.75 21 THR B C 1
ATOM 3153 O O . THR B 1 21 ? 23.141 -10.508 -11.68 1 98.75 21 THR B O 1
ATOM 3156 N N . HIS B 1 22 ? 23.578 -8.953 -10.109 1 98.56 22 HIS B N 1
ATOM 3157 C CA . HIS B 1 22 ? 24.234 -9.906 -9.219 1 98.56 22 HIS B CA 1
ATOM 3158 C C . HIS B 1 22 ? 23.312 -11.07 -8.883 1 98.56 22 HIS B C 1
ATOM 3160 O O . HIS B 1 22 ? 23.688 -12.234 -9.008 1 98.56 22 HIS B O 1
ATOM 3166 N N . ASN B 1 23 ? 22.109 -10.75 -8.438 1 98.5 23 ASN B N 1
ATOM 3167 C CA . ASN B 1 23 ? 21.156 -11.781 -8.023 1 98.5 23 ASN B CA 1
ATOM 3168 C C . ASN B 1 23 ? 20.781 -12.703 -9.188 1 98.5 23 ASN B C 1
ATOM 3170 O O . ASN B 1 23 ? 20.766 -13.922 -9.031 1 98.5 23 ASN B O 1
ATOM 3174 N N . VAL B 1 24 ? 20.5 -12.102 -10.359 1 98.5 24 VAL B N 1
ATOM 3175 C CA . VAL B 1 24 ? 20.078 -12.859 -11.539 1 98.5 24 VAL B CA 1
ATOM 3176 C C . VAL B 1 24 ? 21.203 -13.812 -11.953 1 98.5 24 VAL B C 1
ATOM 3178 O O . VAL B 1 24 ? 20.969 -15.008 -12.164 1 98.5 24 VAL B O 1
ATOM 3181 N N . GLN B 1 25 ? 22.375 -13.352 -12.016 1 98 25 GLN B N 1
ATOM 3182 C CA . GLN B 1 25 ? 23.516 -14.172 -12.43 1 98 25 GLN B CA 1
ATOM 3183 C C . GLN B 1 25 ? 23.781 -15.281 -11.414 1 98 25 GLN B C 1
ATOM 3185 O O . GLN B 1 25 ? 24.094 -16.406 -11.789 1 98 25 GLN B O 1
ATOM 3190 N N . THR B 1 26 ? 23.656 -14.906 -10.156 1 97.44 26 THR B N 1
ATOM 3191 C CA . THR B 1 26 ? 23.875 -15.898 -9.102 1 97.44 26 THR B CA 1
ATOM 3192 C C . THR B 1 26 ? 22.875 -17.047 -9.227 1 97.44 26 THR B C 1
ATOM 3194 O O . THR B 1 26 ? 23.234 -18.219 -9.109 1 97.44 26 THR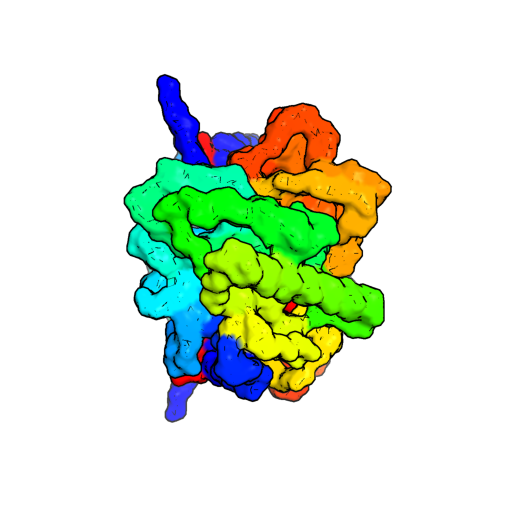 B O 1
ATOM 3197 N N . VAL B 1 27 ? 21.609 -16.75 -9.516 1 97.31 27 VAL B N 1
ATOM 3198 C CA . VAL B 1 27 ? 20.562 -17.75 -9.656 1 97.31 27 VAL B CA 1
ATOM 3199 C C . VAL B 1 27 ? 20.781 -18.562 -10.938 1 97.31 27 VAL B C 1
ATOM 3201 O O . VAL B 1 27 ? 20.703 -19.781 -10.93 1 97.31 27 VAL B O 1
ATOM 3204 N N . GLN B 1 28 ? 21.094 -17.875 -12.016 1 96.19 28 GLN B N 1
ATOM 3205 C CA . GLN B 1 28 ? 21.312 -18.531 -13.305 1 96.19 28 GLN B CA 1
ATOM 3206 C C . GLN B 1 28 ? 22.422 -19.562 -13.203 1 96.19 28 GLN B C 1
ATOM 3208 O O . GLN B 1 28 ? 22.312 -20.656 -13.766 1 96.19 28 GLN B O 1
ATOM 3213 N N . ASN B 1 29 ? 23.438 -19.219 -12.477 1 94.69 29 ASN B N 1
ATOM 3214 C CA . ASN B 1 29 ? 24.609 -20.094 -12.328 1 94.69 29 ASN B CA 1
ATOM 3215 C C . ASN B 1 29 ? 24.266 -21.344 -11.547 1 94.69 29 ASN B C 1
ATOM 3217 O O . ASN B 1 29 ? 24.984 -22.359 -11.641 1 94.69 29 ASN B O 1
ATOM 3221 N N . ARG B 1 30 ? 23.172 -21.328 -10.891 1 93.25 30 ARG B N 1
ATOM 3222 C CA . ARG B 1 30 ? 22.797 -22.438 -10.031 1 93.25 30 ARG B CA 1
ATOM 3223 C C . ARG B 1 30 ? 21.75 -23.312 -10.695 1 93.25 30 ARG B C 1
ATOM 3225 O O . ARG B 1 30 ? 21.5 -24.438 -10.258 1 93.25 30 ARG B O 1
ATOM 3232 N N . LEU B 1 31 ? 21.156 -22.844 -11.703 1 96.5 31 LEU B N 1
ATOM 3233 C CA . LEU B 1 31 ? 20.094 -23.594 -12.367 1 96.5 31 LEU B CA 1
ATOM 3234 C C . LEU B 1 31 ? 20.656 -24.797 -13.125 1 96.5 31 LEU B C 1
ATOM 3236 O O . LEU B 1 31 ? 21.734 -24.703 -13.703 1 96.5 31 LEU B O 1
ATOM 3240 N N . PRO B 1 32 ? 19.891 -25.922 -13.109 1 96.44 32 PRO B N 1
ATOM 3241 C CA . PRO B 1 32 ? 20.281 -27.016 -14.008 1 96.44 32 PRO B CA 1
ATOM 3242 C C . PRO B 1 32 ? 20.391 -26.562 -15.469 1 96.44 32 PRO B C 1
ATOM 3244 O O . PRO B 1 32 ? 19.672 -25.641 -15.883 1 96.44 32 PRO B O 1
ATOM 3247 N N . ALA B 1 33 ? 21.156 -27.25 -16.281 1 94.69 33 ALA B N 1
ATOM 3248 C CA . ALA B 1 33 ? 21.516 -26.844 -17.641 1 94.69 33 ALA B CA 1
ATOM 3249 C C . ALA B 1 33 ? 20.266 -26.719 -18.5 1 94.69 33 ALA B C 1
ATOM 3251 O O . ALA B 1 33 ? 20.188 -25.844 -19.375 1 94.69 33 ALA B O 1
ATOM 3252 N N . GLN B 1 34 ? 19.344 -27.531 -18.234 1 95.06 34 GLN B N 1
ATOM 3253 C CA . GLN B 1 34 ? 18.172 -27.547 -19.125 1 95.06 34 GLN B CA 1
ATOM 3254 C C . GLN B 1 34 ? 17.047 -26.672 -18.578 1 95.06 34 GLN B C 1
ATOM 3256 O O . GLN B 1 34 ? 16 -26.547 -19.203 1 95.06 34 GLN B O 1
ATOM 3261 N N . THR B 1 35 ? 17.25 -26.109 -17.422 1 98.19 35 THR B N 1
ATOM 3262 C CA . THR B 1 35 ? 16.234 -25.281 -16.781 1 98.19 35 THR B CA 1
ATOM 3263 C C . THR B 1 35 ? 16.406 -23.828 -17.156 1 98.19 35 THR B C 1
ATOM 3265 O O . THR B 1 35 ? 17.484 -23.25 -16.938 1 98.19 35 THR B O 1
ATOM 3268 N N . GLN B 1 36 ? 15.391 -23.219 -17.734 1 98.12 36 GLN B N 1
ATOM 3269 C CA . GLN B 1 36 ? 15.453 -21.797 -18.109 1 98.12 36 GLN B CA 1
ATOM 3270 C C . GLN B 1 36 ? 14.93 -20.906 -16.984 1 98.12 36 GLN B C 1
ATOM 3272 O O . GLN B 1 36 ? 14.07 -21.328 -16.219 1 98.12 36 GLN B O 1
ATOM 3277 N N . PHE B 1 37 ? 15.484 -19.719 -17.016 1 98.44 37 PHE B N 1
ATOM 3278 C CA . PHE B 1 37 ? 15.133 -18.703 -16.031 1 98.44 37 PHE B CA 1
ATOM 3279 C C . PHE B 1 37 ? 13.875 -17.953 -16.469 1 98.44 37 PHE B C 1
ATOM 3281 O O . PHE B 1 37 ? 13.867 -17.266 -17.5 1 98.44 37 PHE B O 1
ATOM 3288 N N . MET B 1 38 ? 12.789 -18.094 -15.711 1 98.88 38 MET B N 1
ATOM 3289 C CA . MET B 1 38 ? 11.586 -17.281 -15.891 1 98.88 38 MET B CA 1
ATOM 3290 C C . MET B 1 38 ? 11.484 -16.219 -14.812 1 98.88 38 MET B C 1
ATOM 3292 O O . MET B 1 38 ? 11.273 -16.531 -13.641 1 98.88 38 MET B O 1
ATOM 3296 N N . ALA B 1 39 ? 11.609 -14.961 -15.195 1 98.88 39 ALA B N 1
ATOM 3297 C CA . ALA B 1 39 ? 11.555 -13.852 -14.25 1 98.88 39 ALA B CA 1
ATOM 3298 C C . ALA B 1 39 ? 10.109 -13.516 -13.883 1 98.88 39 ALA B C 1
ATOM 3300 O O . ALA B 1 39 ? 9.289 -13.227 -14.766 1 98.88 39 ALA B O 1
ATOM 3301 N N . VAL B 1 40 ? 9.812 -13.57 -12.625 1 98.88 40 VAL B N 1
ATOM 3302 C CA . VAL B 1 40 ? 8.492 -13.125 -12.172 1 98.88 40 VAL B CA 1
ATOM 3303 C C . VAL B 1 40 ? 8.508 -11.617 -11.945 1 98.88 40 VAL B C 1
ATOM 3305 O O . VAL B 1 40 ? 9.188 -11.125 -11.039 1 98.88 40 VAL B O 1
ATOM 3308 N N . VAL B 1 41 ? 7.715 -10.875 -12.75 1 98.75 41 VAL B N 1
ATOM 3309 C CA . VAL B 1 41 ? 7.777 -9.422 -12.719 1 98.75 41 VAL B CA 1
ATOM 3310 C C . VAL B 1 41 ? 6.383 -8.852 -12.469 1 98.75 41 VAL B C 1
ATOM 3312 O O . VAL B 1 41 ? 6.078 -7.73 -12.883 1 98.75 41 VAL B O 1
ATOM 3315 N N . LYS B 1 42 ? 5.539 -9.68 -11.836 1 98.06 42 LYS B N 1
ATOM 3316 C CA . LYS B 1 42 ? 4.195 -9.211 -11.523 1 98.06 42 LYS B CA 1
ATOM 3317 C C . LYS B 1 42 ? 4.234 -8.062 -10.508 1 98.06 42 LYS B C 1
ATOM 3319 O O . LYS B 1 42 ? 5.262 -7.844 -9.859 1 98.06 42 LYS B O 1
ATOM 3324 N N . ALA B 1 43 ? 3.074 -7.262 -10.43 1 97.62 43 ALA B N 1
ATOM 3325 C CA . ALA B 1 43 ? 2.91 -6.176 -9.469 1 97.62 43 ALA B CA 1
ATOM 3326 C C . ALA B 1 43 ? 3.986 -5.109 -9.656 1 97.62 43 ALA B C 1
ATOM 3328 O O . ALA B 1 43 ? 4.621 -4.68 -8.688 1 97.62 43 ALA B O 1
ATOM 3329 N N . ASN B 1 44 ? 4.223 -4.707 -10.953 1 97.5 44 ASN B N 1
ATOM 3330 C CA . ASN B 1 44 ? 5.223 -3.686 -11.25 1 97.5 44 ASN B CA 1
ATOM 3331 C C . ASN B 1 44 ? 6.613 -4.117 -10.805 1 97.5 44 ASN B C 1
ATOM 3333 O O . ASN B 1 44 ? 7.312 -3.359 -10.125 1 97.5 44 ASN B O 1
ATOM 3337 N N . ALA B 1 45 ? 6.953 -5.363 -11.117 1 98.25 45 ALA B N 1
ATOM 3338 C CA . ALA B 1 45 ? 8.203 -5.98 -10.672 1 98.25 45 ALA B CA 1
ATOM 3339 C C . ALA B 1 45 ? 8.352 -5.883 -9.156 1 98.25 45 ALA B C 1
ATOM 3341 O O . ALA B 1 45 ? 9.367 -5.398 -8.664 1 98.25 45 ALA B O 1
ATOM 3342 N N . TYR B 1 46 ? 7.348 -6.355 -8.477 1 98 46 TYR B N 1
ATOM 3343 C CA . TYR B 1 46 ? 7.301 -6.352 -7.016 1 98 46 TYR B CA 1
ATOM 3344 C C . TYR B 1 46 ? 7.52 -4.949 -6.465 1 98 46 TYR B C 1
ATOM 3346 O O . TYR B 1 46 ? 8.156 -4.773 -5.426 1 98 46 TYR B O 1
ATOM 3354 N N . GLY B 1 47 ? 7.102 -3.965 -7.18 1 97.75 47 GLY B N 1
ATOM 3355 C CA . GLY B 1 47 ? 7.184 -2.586 -6.723 1 97.75 47 GLY B CA 1
ATOM 3356 C C . GLY B 1 47 ? 8.445 -1.88 -7.18 1 97.75 47 GLY B C 1
ATOM 3357 O O . GLY B 1 47 ? 8.617 -0.682 -6.941 1 97.75 47 GLY B O 1
ATOM 3358 N N . HIS B 1 48 ? 9.312 -2.521 -7.93 1 98.56 48 HIS B N 1
ATOM 3359 C CA . HIS B 1 48 ? 10.625 -1.976 -8.258 1 98.56 48 HIS B CA 1
ATOM 3360 C C . HIS B 1 48 ? 10.57 -1.155 -9.547 1 98.56 48 HIS B C 1
ATOM 3362 O O . HIS B 1 48 ? 11.5 -0.399 -9.836 1 98.56 48 HIS B O 1
ATOM 3368 N N . GLY B 1 49 ? 9.477 -1.253 -10.297 1 97.44 49 GLY B N 1
ATOM 3369 C CA . GLY B 1 49 ? 9.398 -0.606 -11.594 1 97.44 49 GLY B CA 1
ATOM 3370 C C . GLY B 1 49 ? 9.664 -1.554 -12.75 1 97.44 49 GLY B C 1
ATOM 3371 O O . GLY B 1 49 ? 10.82 -1.862 -13.055 1 97.44 49 GLY B O 1
ATOM 3372 N N . ASP B 1 50 ? 8.641 -1.867 -13.477 1 96.81 50 ASP B N 1
ATOM 3373 C CA . ASP B 1 50 ? 8.695 -2.934 -14.469 1 96.81 50 ASP B CA 1
ATOM 3374 C C . ASP B 1 50 ? 9.602 -2.553 -15.633 1 96.81 50 ASP B C 1
ATOM 3376 O O . ASP B 1 50 ? 10.367 -3.387 -16.125 1 96.81 50 ASP B O 1
ATOM 3380 N N . ALA B 1 51 ? 9.578 -1.282 -16.031 1 97.38 51 ALA B N 1
ATOM 3381 C CA . ALA B 1 51 ? 10.305 -0.867 -17.234 1 97.38 51 ALA B CA 1
ATOM 3382 C C . ALA B 1 51 ? 11.805 -1.113 -17.078 1 97.38 51 ALA B C 1
ATOM 3384 O O . ALA B 1 51 ? 12.406 -1.843 -17.859 1 97.38 51 ALA B O 1
ATOM 3385 N N . ALA B 1 52 ? 12.383 -0.562 -16 1 97.88 52 ALA B N 1
ATOM 3386 C CA . ALA B 1 52 ? 13.82 -0.694 -15.789 1 97.88 52 ALA B CA 1
ATOM 3387 C C . ALA B 1 52 ? 14.203 -2.146 -15.523 1 97.88 52 ALA B C 1
ATOM 3389 O O . ALA B 1 52 ? 15.227 -2.627 -16.031 1 97.88 52 ALA B O 1
ATOM 3390 N N . ILE B 1 53 ? 13.398 -2.85 -14.805 1 98.75 53 ILE B N 1
ATOM 3391 C CA . ILE B 1 53 ? 13.688 -4.227 -14.422 1 98.75 53 ILE B CA 1
ATOM 3392 C C . ILE B 1 53 ? 13.633 -5.129 -15.648 1 98.75 53 ILE B C 1
ATOM 3394 O O . ILE B 1 53 ? 14.562 -5.895 -15.906 1 98.75 53 ILE B O 1
ATOM 3398 N N . CYS B 1 54 ? 12.57 -5.055 -16.453 1 98.69 54 CYS B N 1
ATOM 3399 C CA . CYS B 1 54 ? 12.391 -5.91 -17.625 1 98.69 54 CYS B CA 1
ATOM 3400 C C . CYS B 1 54 ? 13.484 -5.656 -18.641 1 98.69 54 CYS B C 1
ATOM 3402 O O . CYS B 1 54 ? 14.008 -6.598 -19.25 1 98.69 54 CYS B O 1
ATOM 3404 N N . GLN B 1 55 ? 13.781 -4.391 -18.812 1 97.88 55 GLN B N 1
ATOM 3405 C CA . GLN B 1 55 ? 14.844 -4.059 -19.75 1 97.88 55 GLN B CA 1
ATOM 3406 C C . GLN B 1 55 ? 16.172 -4.691 -19.344 1 97.88 55 GLN B C 1
ATOM 3408 O O . GLN B 1 55 ? 16.859 -5.289 -20.172 1 97.88 55 GLN B O 1
ATOM 3413 N N . LYS B 1 56 ? 16.469 -4.535 -18.109 1 98.44 56 LYS B N 1
ATOM 3414 C CA . LYS B 1 56 ? 17.719 -5.102 -17.609 1 98.44 56 LYS B CA 1
ATOM 3415 C C . LYS B 1 56 ? 17.719 -6.621 -17.719 1 98.44 56 LYS B C 1
ATOM 3417 O O . LYS B 1 56 ? 18.719 -7.23 -18.094 1 98.44 56 LYS B O 1
ATOM 3422 N N . LEU B 1 57 ? 16.625 -7.207 -17.391 1 98.75 57 LEU B N 1
ATOM 3423 C CA . LEU B 1 57 ? 16.5 -8.656 -17.484 1 98.75 57 LEU B CA 1
ATOM 3424 C C . LEU B 1 57 ? 16.703 -9.133 -18.922 1 98.75 57 LEU B C 1
ATOM 3426 O O . LEU B 1 57 ? 17.391 -10.133 -19.156 1 98.75 57 LEU B O 1
ATOM 3430 N N . TRP B 1 58 ? 16.125 -8.422 -19.828 1 98.25 58 TRP B N 1
ATOM 3431 C CA . TRP B 1 58 ? 16.297 -8.742 -21.234 1 98.25 58 TRP B CA 1
ATOM 3432 C C . TRP B 1 58 ? 17.766 -8.688 -21.641 1 98.25 58 TRP B C 1
ATOM 3434 O O . TRP B 1 58 ? 18.266 -9.578 -22.328 1 98.25 58 TRP B O 1
ATOM 3444 N N . GLU B 1 59 ? 18.438 -7.688 -21.172 1 97.81 59 GLU B N 1
ATOM 3445 C CA . GLU B 1 59 ? 19.859 -7.516 -21.453 1 97.81 59 GLU B CA 1
ATOM 3446 C C . GLU B 1 59 ? 20.688 -8.672 -20.875 1 97.81 59 GLU B C 1
ATOM 3448 O O . GLU B 1 59 ? 21.703 -9.047 -21.438 1 97.81 59 GLU B O 1
ATOM 3453 N N . LEU B 1 60 ? 20.188 -9.18 -19.812 1 98 60 LEU B N 1
ATOM 3454 C CA . LEU B 1 60 ? 20.906 -10.25 -19.125 1 98 60 LEU B CA 1
ATOM 3455 C C . LEU B 1 60 ? 20.594 -11.609 -19.734 1 98 60 LEU B C 1
ATOM 3457 O O . LEU B 1 60 ? 21.047 -12.641 -19.25 1 98 60 LEU B O 1
ATOM 3461 N N . GLY B 1 61 ? 19.719 -11.641 -20.75 1 97.38 61 GLY B N 1
ATOM 3462 C CA . GLY B 1 61 ? 19.469 -12.859 -21.5 1 97.38 61 GLY B CA 1
ATOM 3463 C C . GLY B 1 61 ? 18.219 -13.594 -21.047 1 97.38 61 GLY B C 1
ATOM 3464 O O . GLY B 1 61 ? 17.938 -14.695 -21.531 1 97.38 61 GLY B O 1
ATOM 3465 N N . VAL B 1 62 ? 17.484 -12.977 -20.156 1 98.44 62 VAL B N 1
ATOM 3466 C CA . VAL B 1 62 ? 16.219 -13.57 -19.734 1 98.44 62 VAL B CA 1
ATOM 3467 C C . VAL B 1 62 ? 15.188 -13.461 -20.859 1 98.44 62 VAL B C 1
ATOM 3469 O O . VAL B 1 62 ? 15.047 -12.398 -21.469 1 98.44 62 VAL B O 1
ATOM 3472 N N . ARG B 1 63 ? 14.477 -14.539 -21.062 1 98.5 63 ARG B N 1
ATOM 3473 C CA . ARG B 1 63 ? 13.547 -14.539 -22.188 1 98.5 63 ARG B CA 1
ATOM 3474 C C . ARG B 1 63 ? 12.141 -14.938 -21.734 1 98.5 63 ARG B C 1
ATOM 3476 O O . ARG B 1 63 ? 11.18 -14.797 -22.5 1 98.5 63 ARG B O 1
ATOM 3483 N N . TRP B 1 64 ? 11.984 -15.453 -20.516 1 98.81 64 TRP B N 1
ATOM 3484 C CA . TRP B 1 64 ? 10.703 -15.836 -19.938 1 98.81 64 TRP B CA 1
ATOM 3485 C C . TRP B 1 64 ? 10.289 -14.859 -18.844 1 98.81 64 TRP B C 1
ATOM 3487 O O . TRP B 1 64 ? 11.109 -14.484 -18 1 98.81 64 TRP B O 1
ATOM 3497 N N . PHE B 1 65 ? 9.039 -14.445 -18.875 1 98.94 65 PHE B N 1
ATOM 3498 C CA . PHE B 1 65 ? 8.484 -13.539 -17.875 1 98.94 65 PHE B CA 1
ATOM 3499 C C . PHE B 1 65 ? 7.141 -14.047 -17.375 1 98.94 65 PHE B C 1
ATOM 3501 O O . PHE B 1 65 ? 6.328 -14.555 -18.156 1 98.94 65 PHE B O 1
ATOM 3508 N N . ALA B 1 66 ? 6.922 -13.969 -16.094 1 98.88 66 ALA B N 1
ATOM 3509 C CA . ALA B 1 66 ? 5.633 -14.32 -15.5 1 98.88 66 ALA B CA 1
ATOM 3510 C C . ALA B 1 66 ? 4.984 -13.102 -14.852 1 98.88 66 ALA B C 1
ATOM 3512 O O . ALA B 1 66 ? 5.668 -12.281 -14.234 1 98.88 66 ALA B O 1
ATOM 3513 N N . VAL B 1 67 ? 3.689 -12.969 -15 1 98.62 67 VAL B N 1
ATOM 3514 C CA . VAL B 1 67 ? 2.902 -11.867 -14.453 1 98.62 67 VAL B CA 1
ATOM 3515 C C . VAL B 1 67 ? 1.611 -12.406 -13.844 1 98.62 67 VAL B C 1
ATOM 3517 O O . VAL B 1 67 ? 1.357 -13.609 -13.875 1 98.62 67 VAL B O 1
ATOM 3520 N N . SER B 1 68 ? 0.861 -11.492 -13.211 1 97.19 68 SER B N 1
ATOM 3521 C CA . SER B 1 68 ? -0.318 -11.938 -12.477 1 97.19 68 SER B CA 1
ATOM 3522 C C . SER B 1 68 ? -1.575 -11.836 -13.336 1 97.19 68 SER B C 1
ATOM 3524 O O . SER B 1 68 ? -2.551 -12.555 -13.102 1 97.19 68 SER B O 1
ATOM 3526 N N . ASN B 1 69 ? -1.602 -10.953 -14.336 1 96 69 ASN B N 1
ATOM 3527 C CA . ASN B 1 69 ? -2.828 -10.68 -15.07 1 96 69 ASN B CA 1
ATOM 3528 C C . ASN B 1 69 ? -2.533 -10.141 -16.469 1 96 69 ASN B C 1
ATOM 3530 O O . ASN B 1 69 ? -1.375 -9.914 -16.812 1 96 69 ASN B O 1
ATOM 3534 N N . LEU B 1 70 ? -3.584 -9.977 -17.25 1 96.75 70 LEU B N 1
ATOM 3535 C CA . LEU B 1 70 ? -3.457 -9.625 -18.672 1 96.75 70 LEU B CA 1
ATOM 3536 C C . LEU B 1 70 ? -2.875 -8.227 -18.828 1 96.75 70 LEU B C 1
ATOM 3538 O O . LEU B 1 70 ? -2.033 -7.992 -19.703 1 96.75 70 LEU B O 1
ATOM 3542 N N . GLU B 1 71 ? -3.256 -7.273 -18 1 95.5 71 GLU B N 1
ATOM 3543 C CA . GLU B 1 71 ? -2.74 -5.91 -18.078 1 95.5 71 GLU B CA 1
ATOM 3544 C C . GLU B 1 71 ? -1.224 -5.883 -17.922 1 95.5 71 GLU B C 1
ATOM 3546 O O . GLU B 1 71 ? -0.524 -5.199 -18.672 1 95.5 71 GLU B O 1
ATOM 3551 N N . GLU B 1 72 ? -0.778 -6.582 -16.969 1 97.38 72 GLU B N 1
ATOM 3552 C CA . GLU B 1 72 ? 0.662 -6.684 -16.75 1 97.38 72 GLU B CA 1
ATOM 3553 C C . GLU B 1 72 ? 1.348 -7.379 -17.922 1 97.38 72 GLU B C 1
ATOM 3555 O O . GLU B 1 72 ? 2.453 -7 -18.312 1 97.38 72 GLU B O 1
ATOM 3560 N N . ALA B 1 73 ? 0.69 -8.406 -18.438 1 98.5 73 ALA B N 1
ATOM 3561 C CA . ALA B 1 73 ? 1.252 -9.133 -19.562 1 98.5 73 ALA B CA 1
ATOM 3562 C C . ALA B 1 73 ? 1.437 -8.211 -20.766 1 98.5 73 ALA B C 1
ATOM 3564 O O . ALA B 1 73 ? 2.48 -8.234 -21.422 1 98.5 73 ALA B O 1
ATOM 3565 N N . LEU B 1 74 ? 0.439 -7.422 -21.031 1 97.94 74 LEU B N 1
ATOM 3566 C CA . LEU B 1 74 ? 0.495 -6.5 -22.156 1 97.94 74 LEU B CA 1
ATOM 3567 C C . LEU B 1 74 ? 1.585 -5.453 -21.953 1 97.94 74 LEU B C 1
ATOM 3569 O O . LEU B 1 74 ? 2.271 -5.07 -22.906 1 97.94 74 LEU B O 1
ATOM 3573 N N . SER B 1 75 ? 1.725 -5.02 -20.719 1 97.5 75 SER B N 1
ATOM 3574 C CA . SER B 1 75 ? 2.803 -4.09 -20.406 1 97.5 75 SER B CA 1
ATOM 3575 C C . SER B 1 75 ? 4.168 -4.715 -20.672 1 97.5 75 SER B C 1
ATOM 3577 O O . SER B 1 75 ? 5.023 -4.094 -21.312 1 97.5 75 SER B O 1
ATOM 3579 N N . VAL B 1 76 ? 4.363 -5.922 -20.203 1 98.5 76 VAL B N 1
ATOM 3580 C CA . VAL B 1 76 ? 5.629 -6.613 -20.406 1 98.5 76 VAL B CA 1
ATOM 3581 C C . VAL B 1 76 ? 5.867 -6.832 -21.906 1 98.5 76 VAL B C 1
ATOM 3583 O O . VAL B 1 76 ? 6.996 -6.727 -22.375 1 98.5 76 VAL B O 1
ATOM 3586 N N . ARG B 1 77 ? 4.797 -7.148 -22.641 1 98.69 77 ARG B N 1
ATOM 3587 C CA . ARG B 1 77 ? 4.895 -7.344 -24.078 1 98.69 77 ARG B CA 1
ATOM 3588 C C . ARG B 1 77 ? 5.465 -6.102 -24.766 1 98.69 77 ARG B C 1
ATOM 3590 O O . ARG B 1 77 ? 6.277 -6.207 -25.688 1 98.69 77 ARG B O 1
ATOM 3597 N N . GLN B 1 78 ? 5.082 -4.945 -24.297 1 98 78 GLN B N 1
ATOM 3598 C CA . GLN B 1 78 ? 5.602 -3.695 -24.859 1 98 78 GLN B CA 1
ATOM 3599 C C . GLN B 1 78 ? 7.074 -3.51 -24.5 1 98 78 GLN B C 1
ATOM 3601 O O . GLN B 1 78 ? 7.852 -3.002 -25.312 1 98 78 GLN B O 1
ATOM 3606 N N . LEU B 1 79 ? 7.469 -3.938 -23.344 1 97.62 79 LEU B N 1
ATOM 3607 C CA . LEU B 1 79 ? 8.82 -3.736 -22.828 1 97.62 79 LEU B CA 1
ATOM 3608 C C . LEU B 1 79 ? 9.773 -4.781 -23.406 1 97.62 79 LEU B C 1
ATOM 3610 O O . LEU B 1 79 ? 10.961 -4.504 -23.609 1 97.62 79 LEU B O 1
ATOM 3614 N N . CYS B 1 80 ? 9.234 -5.977 -23.594 1 97.81 80 CYS B N 1
ATOM 3615 C CA . CYS B 1 80 ? 9.977 -7.117 -24.109 1 97.81 80 CYS B CA 1
ATOM 3616 C C . CYS B 1 80 ? 9.211 -7.785 -25.25 1 97.81 80 CYS B C 1
ATOM 3618 O O . CYS B 1 80 ? 8.688 -8.891 -25.094 1 97.81 80 CYS B O 1
ATOM 3620 N N . PRO B 1 81 ? 9.289 -7.305 -26.453 1 96.94 81 PRO B N 1
ATOM 3621 C CA . PRO B 1 81 ? 8.406 -7.699 -27.547 1 96.94 81 PRO B CA 1
ATOM 3622 C C . PRO B 1 81 ? 8.562 -9.172 -27.938 1 96.94 81 PRO B C 1
ATOM 3624 O O . PRO B 1 81 ? 7.617 -9.781 -28.438 1 96.94 81 PRO B O 1
ATOM 3627 N N . TYR B 1 82 ? 9.648 -9.805 -27.641 1 97.12 82 TYR B N 1
ATOM 3628 C CA . TYR B 1 82 ? 9.875 -11.172 -28.094 1 97.12 82 TYR B CA 1
ATOM 3629 C C . TYR B 1 82 ? 9.953 -12.125 -26.906 1 97.12 82 TYR B C 1
ATOM 3631 O O . TYR B 1 82 ? 10.367 -13.281 -27.062 1 97.12 82 TYR B O 1
ATOM 3639 N N . GLY B 1 83 ? 9.617 -11.641 -25.781 1 98.38 83 GLY B N 1
ATOM 3640 C CA . GLY B 1 83 ? 9.664 -12.469 -24.578 1 98.38 83 GLY B CA 1
ATOM 3641 C C . GLY B 1 83 ? 8.516 -13.461 -24.5 1 98.38 83 GLY B C 1
ATOM 3642 O O . GLY B 1 83 ? 7.434 -13.211 -25.031 1 98.38 83 GLY B O 1
ATOM 3643 N N . GLU B 1 84 ? 8.805 -14.617 -23.922 1 98.81 84 GLU B N 1
ATOM 3644 C CA . GLU B 1 84 ? 7.742 -15.531 -23.516 1 98.81 84 GLU B CA 1
ATOM 3645 C C . GLU B 1 84 ? 7.055 -15.039 -22.25 1 98.81 84 GLU B C 1
ATOM 3647 O O . GLU B 1 84 ? 7.707 -14.852 -21.219 1 98.81 84 GLU B O 1
ATOM 3652 N N . ILE B 1 85 ? 5.766 -14.766 -22.359 1 98.88 85 ILE B N 1
ATOM 3653 C CA . ILE B 1 85 ? 5.055 -14.18 -21.234 1 98.88 85 ILE B CA 1
ATOM 3654 C C . ILE B 1 85 ? 3.986 -15.148 -20.734 1 98.88 85 ILE B C 1
ATOM 3656 O O . ILE B 1 85 ? 3.143 -15.602 -21.5 1 98.88 85 ILE B O 1
ATOM 3660 N N . PHE B 1 86 ? 4.016 -15.453 -19.484 1 98.88 86 PHE B N 1
ATOM 3661 C CA . PHE B 1 86 ? 3.123 -16.406 -18.844 1 98.88 86 PHE B CA 1
ATOM 3662 C C . PHE B 1 86 ? 2.293 -15.719 -17.766 1 98.88 86 PHE B C 1
ATOM 3664 O O . PHE B 1 86 ? 2.838 -15.062 -16.875 1 98.88 86 PHE B O 1
ATOM 3671 N N . ILE B 1 87 ? 0.986 -15.844 -17.734 1 98.69 87 ILE B N 1
ATOM 3672 C CA . ILE B 1 87 ? 0.107 -15.312 -16.703 1 98.69 87 ILE B CA 1
ATOM 3673 C C . ILE B 1 87 ? -0.149 -16.375 -15.648 1 98.69 87 ILE B C 1
ATOM 3675 O O . ILE B 1 87 ? -0.731 -17.422 -15.938 1 98.69 87 ILE B O 1
ATOM 3679 N N . LEU B 1 88 ? 0.226 -16.062 -14.422 1 97.25 88 LEU B N 1
ATOM 3680 C CA . LEU B 1 88 ? 0.067 -16.953 -13.281 1 97.25 88 LEU B CA 1
ATOM 3681 C C . LEU B 1 88 ? -1.375 -16.953 -12.781 1 97.25 88 LEU B C 1
ATOM 3683 O O . LEU B 1 88 ? -1.829 -17.922 -12.172 1 97.25 88 LEU B O 1
ATOM 3687 N N . GLY B 1 89 ? -2.055 -15.859 -13 1 93.38 89 GLY B N 1
ATOM 3688 C CA . GLY B 1 89 ? -3.383 -15.688 -12.438 1 93.38 89 GLY B CA 1
ATOM 3689 C C . GLY B 1 89 ? -4.496 -15.93 -13.438 1 93.38 89 GLY B C 1
ATOM 3690 O O . GLY B 1 89 ? -4.301 -16.641 -14.43 1 93.38 89 GLY B O 1
ATOM 3691 N N . TYR B 1 90 ? -5.652 -15.5 -13.109 1 93.69 90 TYR B N 1
ATOM 3692 C CA . TYR B 1 90 ? -6.895 -15.695 -13.852 1 93.69 90 TYR B CA 1
ATOM 3693 C C . TYR B 1 90 ? -7.094 -14.594 -14.883 1 93.69 90 TYR B C 1
ATOM 3695 O O . TYR B 1 90 ? -6.809 -13.422 -14.617 1 93.69 90 TYR B O 1
ATOM 3703 N N . THR B 1 91 ? -7.457 -14.977 -16.094 1 95.75 91 THR B N 1
ATOM 3704 C CA . THR B 1 91 ? -7.914 -14.062 -17.141 1 95.75 91 THR B CA 1
ATOM 3705 C C . THR B 1 91 ? -9.359 -14.359 -17.516 1 95.75 91 THR B C 1
ATOM 3707 O O . THR B 1 91 ? -9.695 -15.5 -17.844 1 95.75 91 THR B O 1
ATOM 3710 N N . PRO B 1 92 ? -10.227 -13.414 -17.453 1 93.56 92 PRO B N 1
ATOM 3711 C CA . PRO B 1 92 ? -11.578 -13.672 -17.938 1 93.56 92 PRO B CA 1
ATOM 3712 C C . PRO B 1 92 ? -11.594 -14.266 -19.344 1 93.56 92 PRO B C 1
ATOM 3714 O O . PRO B 1 92 ? -10.883 -13.781 -20.234 1 93.56 92 PRO B O 1
ATOM 3717 N N . PRO B 1 93 ? -12.445 -15.281 -19.531 1 94.56 93 PRO B N 1
ATOM 3718 C CA . PRO B 1 93 ? -12.398 -16.016 -20.797 1 94.56 93 PRO B CA 1
ATOM 3719 C C . PRO B 1 93 ? -12.656 -15.133 -22.016 1 94.56 93 PRO B C 1
ATOM 3721 O O . PRO B 1 93 ? -12.141 -15.406 -23.094 1 94.56 93 PRO B O 1
ATOM 3724 N N . GLU B 1 94 ? -13.406 -14.078 -21.812 1 94.62 94 GLU B N 1
ATOM 3725 C CA . GLU B 1 94 ? -13.766 -13.18 -22.906 1 94.62 94 GLU B CA 1
ATOM 3726 C C . GLU B 1 94 ? -12.523 -12.531 -23.516 1 94.62 94 GLU B C 1
ATOM 3728 O O . GLU B 1 94 ? -12.578 -12.008 -24.625 1 94.62 94 GLU B O 1
ATOM 3733 N N . PHE B 1 95 ? -11.391 -12.617 -22.828 1 96.19 95 PHE B N 1
ATOM 3734 C CA . PHE B 1 95 ? -10.172 -11.969 -23.312 1 96.19 95 PHE B CA 1
ATOM 3735 C C . PHE B 1 95 ? -9.281 -12.977 -24.031 1 96.19 95 PHE B C 1
ATOM 3737 O O . PHE B 1 95 ? -8.117 -12.68 -24.328 1 96.19 95 PHE B O 1
ATOM 3744 N N . ALA B 1 96 ? -9.812 -14.141 -24.359 1 97.56 96 ALA B N 1
ATOM 3745 C CA . ALA B 1 96 ? -9.07 -15.172 -25.078 1 97.56 96 ALA B CA 1
ATOM 3746 C C . ALA B 1 96 ? -8.492 -14.617 -26.375 1 97.56 96 ALA B C 1
ATOM 3748 O O . ALA B 1 96 ? -7.336 -14.891 -26.719 1 97.56 96 ALA B O 1
ATOM 3749 N N . PRO B 1 97 ? -9.258 -13.789 -27.125 1 97.88 97 PRO B N 1
ATOM 3750 C CA . PRO B 1 97 ? -8.672 -13.234 -28.359 1 97.88 97 PRO B CA 1
ATOM 3751 C C . PRO B 1 97 ? -7.434 -12.375 -28.078 1 97.88 97 PRO B C 1
ATOM 3753 O O . PRO B 1 97 ? -6.469 -12.414 -28.844 1 97.88 97 PRO B O 1
ATOM 3756 N N . GLU B 1 98 ? -7.445 -11.617 -26.969 1 97.25 98 GLU B N 1
ATOM 3757 C CA . GLU B 1 98 ? -6.305 -10.781 -26.609 1 97.25 98 GLU B CA 1
ATOM 3758 C C . GLU B 1 98 ? -5.094 -11.633 -26.25 1 97.25 98 GLU B C 1
ATOM 3760 O O . GLU B 1 98 ? -3.961 -11.305 -26.609 1 97.25 98 GLU B O 1
ATOM 3765 N N . LEU B 1 99 ? -5.344 -12.68 -25.547 1 98.31 99 LEU B N 1
ATOM 3766 C CA . LEU B 1 99 ? -4.27 -13.609 -25.203 1 98.31 99 LEU B CA 1
ATOM 3767 C C . LEU B 1 99 ? -3.598 -14.148 -26.453 1 98.31 99 LEU B C 1
ATOM 3769 O O . LEU B 1 99 ? -2.371 -14.109 -26.578 1 98.31 99 LEU B O 1
ATOM 3773 N N . ALA B 1 100 ? -4.422 -14.633 -27.391 1 98.25 100 ALA B N 1
ATOM 3774 C CA . ALA B 1 100 ? -3.92 -15.234 -28.625 1 98.25 100 ALA B CA 1
ATOM 3775 C C . ALA B 1 100 ? -3.186 -14.211 -29.484 1 98.25 100 ALA B C 1
ATOM 3777 O O . ALA B 1 100 ? -2.074 -14.469 -29.938 1 98.25 100 ALA B O 1
ATOM 3778 N N . ARG B 1 101 ? -3.793 -13.031 -29.578 1 97.69 101 ARG B N 1
ATOM 3779 C CA . ARG B 1 101 ? -3.238 -11.984 -30.422 1 97.69 101 ARG B CA 1
ATOM 3780 C C . ARG B 1 101 ? -1.871 -11.531 -29.922 1 97.69 101 ARG B C 1
ATOM 3782 O O . ARG B 1 101 ? -0.987 -11.211 -30.719 1 97.69 101 ARG B O 1
ATOM 3789 N N . ASN B 1 102 ? -1.674 -11.57 -28.656 1 98.12 102 ASN B N 1
ATOM 3790 C CA . ASN B 1 102 ? -0.443 -11.055 -28.062 1 98.12 102 ASN B CA 1
ATOM 3791 C C . ASN B 1 102 ? 0.506 -12.18 -27.672 1 98.12 102 ASN B C 1
ATOM 3793 O O . ASN B 1 102 ? 1.511 -11.945 -27 1 98.12 102 ASN B O 1
ATOM 3797 N N . ASN B 1 103 ? 0.184 -13.414 -28.078 1 98.25 103 ASN B N 1
ATOM 3798 C CA . ASN B 1 103 ? 1.021 -14.586 -27.828 1 98.25 103 ASN B CA 1
ATOM 3799 C C . ASN B 1 103 ? 1.359 -14.742 -26.359 1 98.25 103 ASN B C 1
ATOM 3801 O O . ASN B 1 103 ? 2.531 -14.867 -25.984 1 98.25 103 ASN B O 1
ATOM 3805 N N . ILE B 1 104 ? 0.355 -14.586 -25.547 1 98.69 104 ILE B N 1
ATOM 3806 C CA . ILE B 1 104 ? 0.491 -14.703 -24.094 1 98.69 104 ILE B CA 1
ATOM 3807 C C . ILE B 1 104 ? 0.036 -16.094 -23.641 1 98.69 104 ILE B C 1
ATOM 3809 O O . ILE B 1 104 ? -0.987 -16.594 -24.109 1 98.69 104 ILE B O 1
ATOM 3813 N N . ILE B 1 105 ? 0.84 -16.75 -22.797 1 98.88 105 ILE B N 1
ATOM 3814 C CA . ILE B 1 105 ? 0.532 -18.078 -22.266 1 98.88 105 ILE B CA 1
ATOM 3815 C C . ILE B 1 105 ? -0.348 -17.953 -21.031 1 98.88 105 ILE B C 1
ATOM 3817 O O . ILE B 1 105 ? -0.021 -17.203 -20.109 1 98.88 105 ILE B O 1
ATOM 3821 N N . GLN B 1 106 ? -1.469 -18.625 -21.016 1 98.75 106 GLN B N 1
ATOM 3822 C CA . GLN B 1 106 ? -2.43 -18.578 -19.922 1 98.75 106 GLN B CA 1
ATOM 3823 C C . GLN B 1 106 ? -2.406 -19.859 -19.094 1 98.75 106 GLN B C 1
ATOM 3825 O O . GLN B 1 106 ? -2.426 -20.953 -19.641 1 98.75 106 GLN B O 1
ATOM 3830 N N . GLY B 1 107 ? -2.279 -19.719 -17.781 1 98.19 107 GLY B N 1
ATOM 3831 C CA . GLY B 1 107 ? -2.533 -20.875 -16.906 1 98.19 107 GLY B CA 1
ATOM 3832 C C . GLY B 1 107 ? -3.975 -21.344 -16.953 1 98.19 107 GLY B C 1
ATOM 3833 O O . GLY B 1 107 ? -4.902 -20.531 -16.891 1 98.19 107 GLY B O 1
ATOM 3834 N N . VAL B 1 108 ? -4.184 -22.625 -17.109 1 97.56 108 VAL B N 1
ATOM 3835 C CA . VAL B 1 108 ? -5.516 -23.219 -17.125 1 97.56 108 VAL B CA 1
ATOM 3836 C C . VAL B 1 108 ? -5.805 -23.891 -15.789 1 97.56 108 VAL B C 1
ATOM 3838 O O . VAL B 1 108 ? -5.082 -24.812 -15.375 1 97.56 108 VAL B O 1
ATOM 3841 N N . LEU B 1 109 ? -6.902 -23.5 -15.18 1 95.38 109 LEU B N 1
ATOM 3842 C CA . LEU B 1 109 ? -7.148 -23.812 -13.773 1 95.38 109 LEU B CA 1
ATOM 3843 C C . LEU B 1 109 ? -8.148 -24.969 -13.641 1 95.38 109 LEU B C 1
ATOM 3845 O O . LEU B 1 109 ? -8.219 -25.609 -12.594 1 95.38 109 LEU B O 1
ATOM 3849 N N . SER B 1 110 ? -9.023 -25.141 -14.68 1 96.31 110 SER B N 1
ATOM 3850 C CA . SER B 1 110 ? -10.07 -26.172 -14.695 1 96.31 110 SER B CA 1
ATOM 3851 C C . SER B 1 110 ? -10.516 -26.469 -16.125 1 96.31 110 SER B C 1
ATOM 3853 O O . SER B 1 110 ? -10.211 -25.719 -17.047 1 96.31 110 SER B O 1
ATOM 3855 N N . LEU B 1 111 ? -11.188 -27.641 -16.219 1 96.88 111 LEU B N 1
ATOM 3856 C CA . LEU B 1 111 ? -11.742 -27.984 -17.516 1 96.88 111 LEU B CA 1
ATOM 3857 C C . LEU B 1 111 ? -12.812 -27 -17.938 1 96.88 111 LEU B C 1
ATOM 3859 O O . LEU B 1 111 ? -12.883 -26.625 -19.125 1 96.88 111 LEU B O 1
ATOM 3863 N N . GLU B 1 112 ? -13.609 -26.562 -17 1 95.88 112 GLU B N 1
ATOM 3864 C CA . GLU B 1 112 ? -14.641 -25.578 -17.297 1 95.88 112 GLU B CA 1
ATOM 3865 C C . GLU B 1 112 ? -14.031 -24.266 -17.812 1 95.88 112 GLU B C 1
ATOM 3867 O O . GLU B 1 112 ? -14.484 -23.719 -18.812 1 95.88 112 GLU B O 1
ATOM 3872 N N . TYR B 1 113 ? -13.055 -23.828 -17.203 1 96 113 TYR B N 1
ATOM 3873 C CA . TYR B 1 113 ? -12.359 -22.609 -17.641 1 96 113 TYR B CA 1
ATOM 3874 C C . TYR B 1 113 ? -11.773 -22.781 -19.031 1 96 113 TYR B C 1
ATOM 3876 O O . TYR B 1 113 ? -11.891 -21.891 -19.875 1 96 113 TYR B O 1
ATOM 3884 N N . ALA B 1 114 ? -11.18 -23.938 -19.219 1 97.88 114 ALA B N 1
ATOM 3885 C CA . ALA B 1 114 ? -10.586 -24.234 -20.516 1 97.88 114 ALA B CA 1
ATOM 3886 C C . ALA B 1 114 ? -11.633 -24.188 -21.625 1 97.88 114 ALA B C 1
ATOM 3888 O O . ALA B 1 114 ? -11.391 -23.609 -22.688 1 97.88 114 ALA B O 1
ATOM 3889 N N . ARG B 1 115 ? -12.734 -24.75 -21.328 1 97.81 115 ARG B N 1
ATOM 3890 C CA . ARG B 1 115 ? -13.812 -24.781 -22.312 1 97.81 115 ARG B CA 1
ATOM 3891 C C . ARG B 1 115 ? -14.328 -23.359 -22.594 1 97.81 115 ARG B C 1
ATOM 3893 O O . ARG B 1 115 ? -14.617 -23.016 -23.734 1 97.81 115 ARG B O 1
ATOM 3900 N N . GLN B 1 116 ? -14.414 -22.578 -21.578 1 96.19 116 GLN B N 1
ATOM 3901 C CA . GLN B 1 116 ? -14.828 -21.188 -21.75 1 96.19 116 GLN B CA 1
ATOM 3902 C C . GLN B 1 116 ? -13.805 -20.406 -22.562 1 96.19 116 GLN B C 1
ATOM 3904 O O . GLN B 1 116 ? -14.164 -19.641 -23.453 1 96.19 116 GLN B O 1
ATOM 3909 N N . LEU B 1 117 ? -12.578 -20.594 -22.234 1 96.62 117 LEU B N 1
ATOM 3910 C CA . LEU B 1 117 ? -11.508 -19.938 -22.969 1 96.62 117 LEU B CA 1
ATOM 3911 C C . LEU B 1 117 ? -11.586 -20.297 -24.453 1 96.62 117 LEU B C 1
ATOM 3913 O O . LEU B 1 117 ? -11.5 -19.406 -25.312 1 96.62 117 LEU B O 1
ATOM 3917 N N . GLN B 1 118 ? -11.773 -21.516 -24.734 1 97.44 118 GLN B N 1
ATOM 3918 C CA . GLN B 1 118 ? -11.875 -22 -26.109 1 97.44 118 GLN B CA 1
ATOM 3919 C C . GLN B 1 118 ? -13.047 -21.344 -26.828 1 97.44 118 GLN B C 1
ATOM 3921 O O . GLN B 1 118 ? -12.938 -21.016 -28.016 1 97.44 118 GLN B O 1
ATOM 3926 N N . SER B 1 119 ? -14.125 -21.188 -26.125 1 97.69 119 SER B N 1
ATOM 3927 C CA . SER B 1 119 ? -15.344 -20.688 -26.75 1 97.69 119 SER B CA 1
ATOM 3928 C C . SER B 1 119 ? -15.156 -19.25 -27.234 1 97.69 119 SER B C 1
ATOM 3930 O O . SER B 1 119 ? -15.812 -18.828 -28.203 1 97.69 119 SER B O 1
ATOM 3932 N N . PHE B 1 120 ? -14.305 -18.516 -26.609 1 97.06 120 PHE B N 1
ATOM 3933 C CA . PHE B 1 120 ? -14.094 -17.125 -26.984 1 97.06 120 PHE B CA 1
ATOM 3934 C C . PHE B 1 120 ? -12.898 -16.984 -27.922 1 97.06 120 PHE B C 1
ATOM 3936 O O . PHE B 1 120 ? -12.703 -15.938 -28.547 1 97.06 120 PHE B O 1
ATOM 3943 N N . ALA B 1 121 ? -12.117 -18.062 -27.984 1 97.25 121 ALA B N 1
ATOM 3944 C CA . ALA B 1 121 ? -10.875 -18 -28.75 1 97.25 121 ALA B CA 1
ATOM 3945 C C . ALA B 1 121 ? -11.133 -18.109 -30.25 1 97.25 121 ALA B C 1
ATOM 3947 O O . ALA B 1 121 ? -11.906 -18.953 -30.688 1 97.25 121 ALA B O 1
ATOM 3948 N N . HIS B 1 122 ? -10.461 -17.234 -31.062 1 96.06 122 HIS B N 1
ATOM 3949 C CA . HIS B 1 122 ? -10.523 -17.328 -32.531 1 96.06 122 HIS B CA 1
ATOM 3950 C C . HIS B 1 122 ? -9.336 -18.109 -33.062 1 96.06 122 HIS B C 1
ATOM 3952 O O . HIS B 1 122 ? -9.414 -18.672 -34.156 1 96.06 122 HIS B O 1
ATOM 3958 N N . GLN B 1 123 ? -8.32 -18.031 -32.406 1 96.56 123 GLN B N 1
ATOM 3959 C CA . GLN B 1 123 ? -7.102 -18.797 -32.688 1 96.56 123 GLN B CA 1
ATOM 3960 C C . GLN B 1 123 ? -6.602 -19.469 -31.406 1 96.56 123 GLN B C 1
ATOM 3962 O O . GLN B 1 123 ? -7.02 -19.125 -30.297 1 96.56 123 GLN B O 1
ATOM 3967 N N . PRO B 1 124 ? -5.742 -20.391 -31.547 1 97.75 124 PRO B N 1
ATOM 3968 C CA . PRO B 1 124 ? -5.312 -21.141 -30.375 1 97.75 124 PRO B CA 1
ATOM 3969 C C . PRO B 1 124 ? -4.641 -20.25 -29.328 1 97.75 124 PRO B C 1
ATOM 3971 O O . PRO B 1 124 ? -3.834 -19.391 -29.672 1 97.75 124 PRO B O 1
ATOM 3974 N N . VAL B 1 125 ? -4.996 -20.422 -28.078 1 98.62 125 VAL B N 1
ATOM 3975 C CA . VAL B 1 125 ? -4.371 -19.781 -26.922 1 98.62 125 VAL B CA 1
ATOM 3976 C C . VAL B 1 125 ? -3.336 -20.719 -26.312 1 98.62 125 VAL B C 1
ATOM 3978 O O . VAL B 1 125 ? -3.633 -21.891 -26.031 1 98.62 125 VAL B O 1
ATOM 3981 N N . ARG B 1 126 ? -2.092 -20.266 -26.203 1 98.75 126 ARG B N 1
ATOM 3982 C CA . ARG B 1 126 ? -1.064 -21.047 -25.531 1 98.75 126 ARG B CA 1
ATOM 3983 C C . ARG B 1 126 ? -1.383 -21.203 -24.047 1 98.75 126 ARG B C 1
ATOM 3985 O O . ARG B 1 126 ? -1.794 -20.25 -23.391 1 98.75 126 ARG B O 1
ATOM 3992 N N . CYS B 1 127 ? -1.18 -22.484 -23.516 1 98.75 127 CYS B N 1
ATOM 3993 C CA . CYS B 1 127 ? -1.631 -22.734 -22.156 1 98.75 127 CYS B CA 1
ATOM 3994 C C . CYS B 1 127 ? -0.659 -23.641 -21.406 1 98.75 127 CYS B C 1
ATOM 3996 O O . CYS B 1 127 ? -0.021 -24.5 -22.016 1 98.75 127 CYS B O 1
ATOM 3998 N N . HIS B 1 128 ? -0.479 -23.406 -20.172 1 98.88 128 HIS B N 1
ATOM 3999 C CA . HIS B 1 128 ? 0.068 -24.359 -19.203 1 98.88 128 HIS B CA 1
ATOM 4000 C C . HIS B 1 128 ? -0.991 -24.797 -18.203 1 98.88 128 HIS B C 1
ATOM 4002 O O . HIS B 1 128 ? -1.747 -23.969 -17.688 1 98.88 128 HIS B O 1
ATOM 4008 N N . ILE B 1 129 ? -1.081 -26.078 -17.891 1 98.75 129 ILE B N 1
ATOM 4009 C CA . ILE B 1 129 ? -2.08 -26.609 -16.969 1 98.75 129 ILE B CA 1
ATOM 4010 C C . ILE B 1 129 ? -1.593 -26.438 -15.531 1 98.75 129 ILE B C 1
ATOM 4012 O O . ILE B 1 129 ? -0.486 -26.875 -15.195 1 98.75 129 ILE B O 1
ATOM 4016 N N . LYS B 1 130 ? -2.396 -25.812 -14.742 1 98.75 130 LYS B N 1
ATOM 4017 C CA . LYS B 1 130 ? -2.074 -25.641 -13.328 1 98.75 130 LYS B CA 1
ATOM 4018 C C . LYS B 1 130 ? -2.561 -26.828 -12.5 1 98.75 130 LYS B C 1
ATOM 4020 O O . LYS B 1 130 ? -3.736 -27.188 -12.555 1 98.75 130 LYS B O 1
ATOM 4025 N N . LEU B 1 131 ? -1.702 -27.438 -11.789 1 98.5 131 LEU B N 1
ATOM 4026 C CA . LEU B 1 131 ? -2.066 -28.484 -10.844 1 98.5 131 LEU B CA 1
ATOM 4027 C C . LEU B 1 131 ? -2.033 -27.969 -9.414 1 98.5 131 LEU B C 1
ATOM 4029 O O . LEU B 1 131 ? -1.135 -27.203 -9.047 1 98.5 131 LEU B O 1
ATOM 4033 N N . ASP B 1 132 ? -3.041 -28.266 -8.672 1 98.06 132 ASP B N 1
ATOM 4034 C CA . ASP B 1 132 ? -3.004 -28.047 -7.23 1 98.06 132 ASP B CA 1
ATOM 4035 C C . ASP B 1 132 ? -2.475 -29.281 -6.508 1 98.06 132 ASP B C 1
ATOM 4037 O O . ASP B 1 132 ? -3.242 -30.188 -6.168 1 98.06 132 ASP B O 1
ATOM 4041 N N . THR B 1 133 ? -1.221 -29.203 -6.199 1 97.94 133 THR B N 1
ATOM 4042 C CA . THR B 1 133 ? -0.587 -30.375 -5.586 1 97.94 133 THR B CA 1
ATOM 4043 C C . THR B 1 133 ? -0.537 -30.219 -4.066 1 97.94 133 THR B C 1
ATOM 4045 O O . THR B 1 133 ? -0.074 -31.125 -3.363 1 97.94 133 THR B O 1
ATOM 4048 N N . GLY B 1 134 ? -1.035 -29.047 -3.619 1 96.44 134 GLY B N 1
ATOM 4049 C CA . GLY B 1 134 ? -0.979 -28.891 -2.176 1 96.44 134 GLY B CA 1
ATOM 4050 C C . GLY B 1 134 ? -1.218 -27.453 -1.728 1 96.44 134 GLY B C 1
ATOM 4051 O O . GLY B 1 134 ? -1.542 -27.203 -0.563 1 96.44 134 GLY B O 1
ATOM 4052 N N . MET B 1 135 ? -1.04 -26.453 -2.562 1 95.75 135 MET B N 1
ATOM 4053 C CA . MET B 1 135 ? -1.228 -25.047 -2.232 1 95.75 135 MET B CA 1
ATOM 4054 C C . MET B 1 135 ? -2.684 -24.75 -1.883 1 95.75 135 MET B C 1
ATOM 4056 O O . MET B 1 135 ? -2.969 -23.859 -1.09 1 95.75 135 MET B O 1
ATOM 4060 N N . GLY B 1 136 ? -3.592 -25.469 -2.51 1 95.56 136 GLY B N 1
ATOM 4061 C CA . GLY B 1 136 ? -5.012 -25.297 -2.246 1 95.56 136 GLY B CA 1
ATOM 4062 C C . GLY B 1 136 ? -5.543 -23.953 -2.746 1 95.56 136 GLY B C 1
ATOM 4063 O O . GLY B 1 136 ? -6.43 -23.375 -2.125 1 95.56 136 GLY B O 1
ATOM 4064 N N . ARG B 1 137 ? -5.027 -23.391 -3.816 1 95.56 137 ARG B N 1
ATOM 4065 C CA . ARG B 1 137 ? -5.406 -22.078 -4.336 1 95.56 137 ARG B CA 1
ATOM 4066 C C . ARG B 1 137 ? -6.117 -22.203 -5.68 1 95.56 137 ARG B C 1
ATOM 4068 O O . ARG B 1 137 ? -7.344 -22.094 -5.746 1 95.56 137 ARG B O 1
ATOM 4075 N N . ILE B 1 138 ? -5.473 -22.578 -6.715 1 97.06 138 ILE B N 1
ATOM 4076 C CA . ILE B 1 138 ? -6.066 -22.812 -8.023 1 97.06 138 ILE B CA 1
ATOM 4077 C C . ILE B 1 138 ? -5.477 -24.078 -8.641 1 97.06 138 ILE B C 1
ATOM 4079 O O . ILE B 1 138 ? -4.434 -24.562 -8.195 1 97.06 138 ILE B O 1
ATOM 4083 N N . GLY B 1 139 ? -6.227 -24.641 -9.633 1 97.75 139 GLY B N 1
ATOM 4084 C CA . GLY B 1 139 ? -5.652 -25.734 -10.406 1 97.75 139 GLY B CA 1
ATOM 4085 C C . GLY B 1 139 ? -6.391 -27.047 -10.219 1 97.75 139 GLY B C 1
ATOM 4086 O O . GLY B 1 139 ? -7.215 -27.188 -9.312 1 97.75 139 GLY B O 1
ATOM 4087 N N . PHE B 1 140 ? -6.059 -28.062 -11.062 1 97.12 140 PHE B N 1
ATOM 4088 C CA . PHE B 1 140 ? -6.621 -29.406 -11.016 1 97.12 140 PHE B CA 1
ATOM 4089 C C . PHE B 1 140 ? -6.133 -30.156 -9.781 1 97.12 140 PHE B C 1
ATOM 4091 O O . PHE B 1 140 ? -4.953 -30.094 -9.438 1 97.12 140 PHE B O 1
ATOM 4098 N N . ARG B 1 141 ? -7.074 -30.719 -9.148 1 94.69 141 ARG B N 1
ATOM 4099 C CA . ARG B 1 141 ? -6.75 -31.5 -7.961 1 94.69 141 ARG B CA 1
ATOM 4100 C C . ARG B 1 141 ? -7.168 -32.969 -8.141 1 94.69 141 ARG B C 1
ATOM 4102 O O . ARG B 1 141 ? -8.234 -33.25 -8.68 1 94.69 141 ARG B O 1
ATOM 4109 N N . SER B 1 142 ? -6.293 -33.844 -7.727 1 95.06 142 SER B N 1
ATOM 4110 C CA . SER B 1 142 ? -6.57 -35.25 -7.738 1 95.06 142 SER B CA 1
ATOM 4111 C C . SER B 1 142 ? -5.805 -35.969 -6.633 1 95.06 142 SER B C 1
ATOM 4113 O O . SER B 1 142 ? -4.836 -35.438 -6.086 1 95.06 142 SER B O 1
ATOM 4115 N N . ASN B 1 143 ? -6.234 -37.156 -6.328 1 93.94 143 ASN B N 1
ATOM 4116 C CA . ASN B 1 143 ? -5.621 -37.906 -5.234 1 93.94 143 ASN B CA 1
ATOM 4117 C C . ASN B 1 143 ? -4.375 -38.656 -5.695 1 93.94 143 ASN B C 1
ATOM 4119 O O . ASN B 1 143 ? -3.457 -38.875 -4.906 1 93.94 143 ASN B O 1
ATOM 4123 N N . THR B 1 144 ? -4.402 -39.062 -6.953 1 97.56 144 THR B N 1
ATOM 4124 C CA . THR B 1 144 ? -3.256 -39.781 -7.492 1 97.56 144 THR B CA 1
ATOM 4125 C C . THR B 1 144 ? -2.816 -39.188 -8.828 1 97.56 144 THR B C 1
ATOM 4127 O O . THR B 1 144 ? -3.627 -38.594 -9.547 1 97.56 144 THR B O 1
ATOM 4130 N N . PRO B 1 145 ? -1.55 -39.344 -9.156 1 98.25 145 PRO B N 1
ATOM 4131 C CA . PRO B 1 145 ? -1.074 -38.844 -10.445 1 98.25 145 PRO B CA 1
ATOM 4132 C C . PRO B 1 145 ? -1.817 -39.469 -11.625 1 98.25 145 PRO B C 1
ATOM 4134 O O . PRO B 1 145 ? -2.07 -38.781 -12.625 1 98.25 145 PRO B O 1
ATOM 4137 N N . GLU B 1 146 ? -2.174 -40.719 -11.516 1 97.75 146 GLU B N 1
ATOM 4138 C CA . GLU B 1 146 ? -2.879 -41.406 -12.578 1 97.75 146 GLU B CA 1
ATOM 4139 C C . GLU B 1 146 ? -4.25 -40.781 -12.836 1 97.75 146 GLU B C 1
ATOM 4141 O O . GLU B 1 146 ? -4.605 -40.5 -13.984 1 97.75 146 GLU B O 1
ATOM 4146 N N . ASP B 1 147 ? -4.926 -40.594 -11.758 1 97.75 147 ASP B N 1
ATOM 4147 C CA . ASP B 1 147 ? -6.246 -40 -11.883 1 97.75 147 ASP B CA 1
ATOM 4148 C C . ASP B 1 147 ? -6.148 -38.562 -12.422 1 97.75 147 ASP B C 1
ATOM 4150 O O . ASP B 1 147 ? -7.004 -38.125 -13.188 1 97.75 147 ASP B O 1
ATOM 4154 N N . CYS B 1 148 ? -5.141 -37.938 -11.977 1 98 148 CYS B N 1
ATOM 4155 C CA . CYS B 1 148 ? -4.938 -36.562 -12.438 1 98 148 CYS B CA 1
ATOM 4156 C C . CYS B 1 148 ? -4.676 -36.531 -13.938 1 98 148 CYS B C 1
ATOM 4158 O O . CYS B 1 148 ? -5.316 -35.75 -14.664 1 98 148 CYS B O 1
ATOM 4160 N N . ALA B 1 149 ? -3.781 -37.312 -14.406 1 98.44 149 ALA B N 1
ATOM 4161 C CA . ALA B 1 149 ? -3.461 -37.375 -15.828 1 98.44 149 ALA B CA 1
ATOM 4162 C C . ALA B 1 149 ? -4.707 -37.656 -16.656 1 98.44 149 ALA B C 1
ATOM 4164 O O . ALA B 1 149 ? -4.938 -37.031 -17.688 1 98.44 149 ALA B O 1
ATOM 4165 N N . LYS B 1 150 ? -5.512 -38.594 -16.156 1 97.75 150 LYS B N 1
ATOM 4166 C CA . LYS B 1 150 ? -6.738 -38.969 -16.859 1 97.75 150 LYS B CA 1
ATOM 4167 C C . LYS B 1 150 ? -7.703 -37.781 -16.922 1 97.75 150 LYS B C 1
ATOM 4169 O O . LYS B 1 150 ? -8.344 -37.531 -17.953 1 97.75 150 LYS B O 1
ATOM 4174 N N . ALA B 1 151 ? -7.777 -37.094 -15.844 1 97.38 151 ALA B N 1
ATOM 4175 C CA . ALA B 1 151 ? -8.688 -35.938 -15.75 1 97.38 151 ALA B CA 1
ATOM 4176 C C . ALA B 1 151 ? -8.258 -34.844 -16.688 1 97.38 151 ALA B C 1
ATOM 4178 O O . ALA B 1 151 ? -9.07 -33.969 -17.047 1 97.38 151 ALA B O 1
ATOM 4179 N N . LEU B 1 152 ? -7.027 -34.812 -17.094 1 98.5 152 LEU B N 1
ATOM 4180 C CA . LEU B 1 152 ? -6.496 -33.75 -17.938 1 98.5 152 LEU B CA 1
ATOM 4181 C C . LEU B 1 152 ? -6.684 -34.062 -19.406 1 98.5 152 LEU B C 1
ATOM 4183 O O . LEU B 1 152 ? -6.543 -33.188 -20.266 1 98.5 152 LEU B O 1
ATOM 4187 N N . LEU B 1 153 ? -7.023 -35.312 -19.781 1 98.25 153 LEU B N 1
ATOM 4188 C CA . LEU B 1 153 ? -7.035 -35.781 -21.172 1 98.25 153 LEU B CA 1
ATOM 4189 C C . LEU B 1 153 ? -8.016 -34.969 -22.016 1 98.25 153 LEU B C 1
ATOM 4191 O O . LEU B 1 153 ? -7.711 -34.625 -23.156 1 98.25 153 LEU B O 1
ATOM 4195 N N . PRO B 1 154 ? -9.172 -34.594 -21.438 1 98.12 154 PRO B N 1
ATOM 4196 C CA . PRO B 1 154 ? -10.125 -33.812 -22.25 1 98.12 154 PRO B CA 1
ATOM 4197 C C . PRO B 1 154 ? -9.555 -32.5 -22.719 1 98.12 154 PRO B C 1
ATOM 4199 O O . PRO B 1 154 ? -10.016 -31.938 -23.719 1 98.12 154 PRO B O 1
ATOM 4202 N N . LEU B 1 155 ? -8.617 -31.938 -22.016 1 98.31 155 LEU B N 1
ATOM 4203 C CA . LEU B 1 155 ? -8.023 -30.656 -22.375 1 98.31 155 LEU B CA 1
ATOM 4204 C C . LEU B 1 155 ? -7.348 -30.75 -23.75 1 98.31 155 LEU B C 1
ATOM 4206 O O . LEU B 1 155 ? -7.316 -29.766 -24.484 1 98.31 155 LEU B O 1
ATOM 4210 N N . PHE B 1 156 ? -6.824 -31.891 -24.078 1 97.94 156 PHE B N 1
ATOM 4211 C CA . PHE B 1 156 ? -6.047 -32.094 -25.297 1 97.94 156 PHE B CA 1
ATOM 4212 C C . PHE B 1 156 ? -6.965 -32.25 -26.5 1 97.94 156 PHE B C 1
ATOM 4214 O O . PHE B 1 156 ? -6.5 -32.281 -27.641 1 97.94 156 PHE B O 1
ATOM 4221 N N . GLU B 1 157 ? -8.227 -32.312 -26.266 1 97.12 157 GLU B N 1
ATOM 4222 C CA . GLU B 1 157 ? -9.211 -32.406 -27.344 1 97.12 157 GLU B CA 1
ATOM 4223 C C . GLU B 1 157 ? -9.695 -31.016 -27.766 1 97.12 157 GLU B C 1
ATOM 4225 O O . GLU B 1 157 ? -10.367 -30.875 -28.781 1 97.12 157 GLU B O 1
ATOM 4230 N N . LEU B 1 158 ? -9.367 -30.062 -26.984 1 97.81 158 LEU B N 1
ATOM 4231 C CA . LEU B 1 158 ? -9.766 -28.688 -27.297 1 97.81 158 LEU B CA 1
ATOM 4232 C C . LEU B 1 158 ? -8.867 -28.078 -28.359 1 97.81 158 LEU B C 1
ATOM 4234 O O . LEU B 1 158 ? -7.703 -27.766 -28.094 1 97.81 158 LEU B O 1
ATOM 4238 N N . ASP B 1 159 ? -9.375 -27.766 -29.5 1 96.31 159 ASP B N 1
ATOM 4239 C CA . ASP B 1 159 ? -8.57 -27.453 -30.672 1 96.31 159 ASP B CA 1
ATOM 4240 C C . ASP B 1 159 ? -8.125 -26 -30.656 1 96.31 159 ASP B C 1
ATOM 4242 O O . ASP B 1 159 ? -7.25 -25.594 -31.438 1 96.31 159 ASP B O 1
ATOM 4246 N N . LYS B 1 160 ? -8.742 -25.156 -29.766 1 97.88 160 LYS B N 1
ATOM 4247 C CA . LYS B 1 160 ? -8.336 -23.766 -29.719 1 97.88 160 LYS B CA 1
ATOM 4248 C C . LYS B 1 160 ? -7.457 -23.484 -28.5 1 97.88 160 LYS B C 1
ATOM 4250 O O . LYS B 1 160 ? -7.316 -22.344 -28.078 1 97.88 160 LYS B O 1
ATOM 4255 N N . LEU B 1 161 ? -6.957 -24.5 -27.891 1 98.19 161 LEU B N 1
ATOM 4256 C CA . LEU B 1 161 ? -5.949 -24.406 -26.844 1 98.19 161 LEU B CA 1
ATOM 4257 C C . LEU B 1 161 ? -4.68 -25.156 -27.234 1 98.19 161 LEU B C 1
ATOM 4259 O O . LEU B 1 161 ? -4.75 -26.25 -27.781 1 98.19 161 LEU B O 1
ATOM 4263 N N . SER B 1 162 ? -3.605 -24.484 -27.156 1 98.38 162 SER B N 1
ATOM 4264 C CA . SER B 1 162 ? -2.305 -25.109 -27.328 1 98.38 162 SER B CA 1
ATOM 4265 C C . SER B 1 162 ? -1.656 -25.422 -25.984 1 98.38 162 SER B C 1
ATOM 4267 O O . SER B 1 162 ? -0.987 -24.562 -25.406 1 98.38 162 SER B O 1
ATOM 4269 N N . ILE B 1 163 ? -1.791 -26.641 -25.547 1 98.38 163 ILE B N 1
ATOM 4270 C CA . ILE B 1 163 ? -1.277 -27.047 -24.25 1 98.38 163 ILE B CA 1
ATOM 4271 C C . ILE B 1 163 ? 0.215 -27.359 -24.344 1 98.38 163 ILE B C 1
ATOM 4273 O O . ILE B 1 163 ? 0.617 -28.281 -25.047 1 98.38 163 ILE B O 1
ATOM 4277 N N . GLU B 1 164 ? 1.019 -26.531 -23.562 1 98.5 164 GLU B N 1
ATOM 4278 C CA . GLU B 1 164 ? 2.463 -26.625 -23.734 1 98.5 164 GLU B CA 1
ATOM 4279 C C . GLU B 1 164 ? 3.143 -27.172 -22.484 1 98.5 164 GLU B C 1
ATOM 4281 O O . GLU B 1 164 ? 4.297 -27.594 -22.531 1 98.5 164 GLU B O 1
ATOM 4286 N N . GLY B 1 165 ? 2.449 -27.094 -21.422 1 98.75 165 GLY B N 1
ATOM 4287 C CA . GLY B 1 165 ? 3.127 -27.484 -20.203 1 98.75 165 GLY B CA 1
ATOM 4288 C C . GLY B 1 165 ? 2.182 -27.656 -19.031 1 98.75 165 GLY B C 1
ATOM 4289 O O . GLY B 1 165 ? 0.969 -27.484 -19.172 1 98.75 165 GLY B O 1
ATOM 4290 N N . ILE B 1 166 ? 2.713 -28.094 -17.844 1 98.81 166 ILE B N 1
ATOM 4291 C CA . ILE B 1 166 ? 2.014 -28.172 -16.578 1 98.81 166 ILE B CA 1
ATOM 4292 C C . ILE B 1 166 ? 2.869 -27.562 -15.469 1 98.81 166 ILE B C 1
ATOM 4294 O O . ILE B 1 166 ? 4.098 -27.531 -15.57 1 98.81 166 ILE B O 1
ATOM 4298 N N . TYR B 1 167 ? 2.221 -27.031 -14.492 1 98.81 167 TYR B N 1
ATOM 4299 C CA . TYR B 1 167 ? 2.965 -26.375 -13.414 1 98.81 167 TYR B CA 1
ATOM 4300 C C . TYR B 1 167 ? 2.195 -26.438 -12.102 1 98.81 167 TYR B C 1
ATOM 4302 O O . TYR B 1 167 ? 1 -26.734 -12.094 1 98.81 167 TYR B O 1
ATOM 4310 N N . THR B 1 168 ? 2.879 -26.312 -11.016 1 98.62 168 THR B N 1
ATOM 4311 C CA . THR B 1 168 ? 2.32 -26.203 -9.672 1 98.62 168 THR B CA 1
ATOM 4312 C C . THR B 1 168 ? 3.076 -25.141 -8.859 1 98.62 168 THR B C 1
ATOM 4314 O O . THR B 1 168 ? 4.004 -24.516 -9.367 1 98.62 168 THR B O 1
ATOM 4317 N N . HIS B 1 169 ? 2.611 -24.797 -7.742 1 98.25 169 HIS B N 1
ATOM 4318 C CA . HIS B 1 169 ? 3.279 -23.891 -6.816 1 98.25 169 HIS B CA 1
ATOM 4319 C C . HIS B 1 169 ? 3.424 -24.516 -5.438 1 98.25 169 HIS B C 1
ATOM 4321 O O . HIS B 1 169 ? 2.463 -25.062 -4.895 1 98.25 169 HIS B O 1
ATOM 4327 N N . PHE B 1 170 ? 4.621 -24.469 -4.93 1 98.38 170 PHE B N 1
ATOM 4328 C CA . PHE B 1 170 ? 4.887 -25.078 -3.627 1 98.38 170 PHE B CA 1
ATOM 4329 C C . PHE B 1 170 ? 4.352 -24.188 -2.508 1 98.38 170 PHE B C 1
ATOM 4331 O O . PHE B 1 170 ? 4.477 -22.953 -2.566 1 98.38 170 PHE B O 1
ATOM 4338 N N . ALA B 1 171 ? 3.842 -24.781 -1.46 1 97.5 171 ALA B N 1
ATOM 4339 C CA . ALA B 1 171 ? 3.242 -24.078 -0.336 1 97.5 171 ALA B CA 1
ATOM 4340 C C . ALA B 1 171 ? 4.293 -23.703 0.707 1 97.5 171 ALA B C 1
ATOM 4342 O O . ALA B 1 171 ? 4.168 -22.703 1.397 1 97.5 171 ALA B O 1
ATOM 4343 N N . VAL B 1 172 ? 5.348 -24.562 0.794 1 97.56 172 VAL B N 1
ATOM 4344 C CA . VAL B 1 172 ? 6.23 -24.391 1.943 1 97.56 172 VAL B CA 1
ATOM 4345 C C . VAL B 1 172 ? 7.66 -24.75 1.554 1 97.56 172 VAL B C 1
ATOM 4347 O O . VAL B 1 172 ? 8.406 -25.312 2.359 1 97.56 172 VAL B O 1
ATOM 4350 N N . ALA B 1 173 ? 8.008 -24.469 0.347 1 96.81 173 ALA B N 1
ATOM 4351 C CA . ALA B 1 173 ? 9.359 -24.781 -0.108 1 96.81 173 ALA B CA 1
ATOM 4352 C C . ALA B 1 173 ? 10.406 -23.969 0.648 1 96.81 173 ALA B C 1
ATOM 4354 O O . ALA B 1 173 ? 11.602 -24.266 0.581 1 96.81 173 ALA B O 1
ATOM 4355 N N . ASP B 1 174 ? 9.969 -22.938 1.328 1 95.5 174 ASP B N 1
ATOM 4356 C CA . ASP B 1 174 ? 10.867 -22.031 2.027 1 95.5 174 ASP B CA 1
ATOM 4357 C C . ASP B 1 174 ? 11.055 -22.453 3.48 1 95.5 174 ASP B C 1
ATOM 4359 O O . ASP B 1 174 ? 11.672 -21.719 4.266 1 95.5 174 ASP B O 1
ATOM 4363 N N . SER B 1 175 ? 10.539 -23.594 3.885 1 95.81 175 SER B N 1
ATOM 4364 C CA . SER B 1 175 ? 10.617 -24.078 5.262 1 95.81 175 SER B CA 1
ATOM 4365 C C . SER B 1 175 ? 11.672 -25.156 5.422 1 95.81 175 SER B C 1
ATOM 4367 O O . SER B 1 175 ? 11.867 -25.984 4.523 1 95.81 175 SER B O 1
ATOM 4369 N N . VAL B 1 176 ? 12.297 -25.141 6.609 1 94.81 176 VAL B N 1
ATOM 4370 C CA . VAL B 1 176 ? 13.305 -26.156 6.906 1 94.81 176 VAL B CA 1
ATOM 4371 C C . VAL B 1 176 ? 12.742 -27.188 7.875 1 94.81 176 VAL B C 1
ATOM 4373 O O . VAL B 1 176 ? 13.461 -28.078 8.328 1 94.81 176 VAL B O 1
ATOM 4376 N N . ASP B 1 177 ? 11.469 -27.047 8.18 1 96.44 177 ASP B N 1
ATOM 4377 C CA . ASP B 1 177 ? 10.797 -28.031 9.008 1 96.44 177 ASP B CA 1
ATOM 4378 C C . ASP B 1 177 ? 10.648 -29.359 8.266 1 96.44 177 ASP B C 1
ATOM 4380 O O . ASP B 1 177 ? 10.289 -29.375 7.086 1 96.44 177 ASP B O 1
ATOM 4384 N N . ALA B 1 178 ? 10.859 -30.422 8.945 1 97.5 178 ALA B N 1
ATOM 4385 C CA . ALA B 1 178 ? 10.883 -31.75 8.32 1 97.5 178 ALA B CA 1
ATOM 4386 C C . ALA B 1 178 ? 9.539 -32.062 7.668 1 97.5 178 ALA B C 1
ATOM 4388 O O . ALA B 1 178 ? 9.492 -32.594 6.559 1 97.5 178 ALA B O 1
ATOM 4389 N N . ASP B 1 179 ? 8.555 -31.812 8.375 1 98 179 ASP B N 1
ATOM 4390 C CA . ASP B 1 179 ? 7.219 -32.094 7.84 1 98 179 ASP B CA 1
ATOM 4391 C C . ASP B 1 179 ? 6.941 -31.234 6.602 1 98 179 ASP B C 1
ATOM 4393 O O . ASP B 1 179 ? 6.312 -31.703 5.652 1 98 179 ASP B O 1
ATOM 4397 N N . ASP B 1 180 ? 7.383 -30.031 6.594 1 97.75 180 ASP B N 1
ATOM 4398 C CA . ASP B 1 180 ? 7.215 -29.141 5.453 1 97.75 180 ASP B CA 1
ATOM 4399 C C . ASP B 1 180 ? 8.062 -29.594 4.266 1 97.75 180 ASP B C 1
ATOM 4401 O O . ASP B 1 180 ? 7.617 -29.516 3.117 1 97.75 180 ASP B O 1
ATOM 4405 N N . MET B 1 181 ? 9.219 -30.031 4.574 1 97.75 181 MET B N 1
ATOM 4406 C CA . MET B 1 181 ? 10.086 -30.547 3.521 1 97.75 181 MET B CA 1
ATOM 4407 C C . MET B 1 181 ? 9.461 -31.781 2.865 1 97.75 181 MET B C 1
ATOM 4409 O O . MET B 1 181 ? 9.492 -31.922 1.642 1 97.75 181 MET B O 1
ATOM 4413 N N . ALA B 1 182 ? 8.891 -32.625 3.684 1 98.38 182 ALA B N 1
ATOM 4414 C CA . ALA B 1 182 ? 8.203 -33.812 3.164 1 98.38 182 ALA B CA 1
ATOM 4415 C C . ALA B 1 182 ? 6.996 -33.406 2.32 1 98.38 182 ALA B C 1
ATOM 4417 O O . ALA B 1 182 ? 6.719 -34.031 1.293 1 98.38 182 ALA B O 1
ATOM 4418 N N . TYR B 1 183 ? 6.332 -32.438 2.797 1 98.31 183 TYR B N 1
ATOM 4419 C CA . TYR B 1 183 ? 5.18 -31.906 2.072 1 98.31 183 TYR B CA 1
ATOM 4420 C C . TYR B 1 183 ? 5.578 -31.406 0.691 1 98.31 183 TYR B C 1
ATOM 4422 O O . TYR B 1 183 ? 4.93 -31.734 -0.306 1 98.31 183 TYR B O 1
ATOM 4430 N N . THR B 1 184 ? 6.637 -30.641 0.614 1 98.5 184 THR B N 1
ATOM 4431 C CA . THR B 1 184 ? 7.148 -30.109 -0.648 1 98.5 184 THR B CA 1
ATOM 4432 C C . THR B 1 184 ? 7.59 -31.25 -1.567 1 98.5 184 THR B C 1
ATOM 4434 O O . THR B 1 184 ? 7.32 -31.219 -2.77 1 98.5 184 THR B O 1
ATOM 4437 N N . GLN B 1 185 ? 8.227 -32.25 -0.997 1 98.5 185 GLN B N 1
ATOM 4438 C CA . GLN B 1 185 ? 8.641 -33.406 -1.775 1 98.5 185 GLN B CA 1
ATOM 4439 C C . GLN B 1 185 ? 7.434 -34.094 -2.385 1 98.5 185 GLN B C 1
ATOM 4441 O O . GLN B 1 185 ? 7.469 -34.5 -3.551 1 98.5 185 GLN B O 1
ATOM 4446 N N . ALA B 1 186 ? 6.422 -34.25 -1.598 1 98.38 186 ALA B N 1
ATOM 4447 C CA . ALA B 1 186 ? 5.211 -34.906 -2.088 1 98.38 186 ALA B CA 1
ATOM 4448 C C . ALA B 1 186 ? 4.598 -34.125 -3.246 1 98.38 186 ALA B C 1
ATOM 4450 O O . ALA B 1 186 ? 4.125 -34.719 -4.223 1 98.38 186 ALA B O 1
ATOM 4451 N N . GLN B 1 187 ? 4.582 -32.812 -3.164 1 98.5 187 GLN B N 1
ATOM 4452 C CA . GLN B 1 187 ? 4.09 -31.969 -4.254 1 98.5 187 GLN B CA 1
ATOM 4453 C C . GLN B 1 187 ? 4.902 -32.188 -5.527 1 98.5 187 GLN B C 1
ATOM 4455 O O . GLN B 1 187 ? 4.34 -32.312 -6.613 1 98.5 187 GLN B O 1
ATOM 4460 N N . GLU B 1 188 ? 6.184 -32.156 -5.355 1 98.69 188 GLU B N 1
ATOM 4461 C CA . GLU B 1 188 ? 7.105 -32.344 -6.473 1 98.69 188 GLU B CA 1
ATOM 4462 C C . GLU B 1 188 ? 6.922 -33.688 -7.141 1 98.69 188 GLU B C 1
ATOM 4464 O O . GLU B 1 188 ? 6.789 -33.781 -8.367 1 98.69 188 GLU B O 1
ATOM 4469 N N . ASP B 1 189 ? 6.875 -34.75 -6.293 1 98.75 189 ASP B N 1
ATOM 4470 C CA . ASP B 1 189 ? 6.703 -36.125 -6.816 1 98.75 189 ASP B CA 1
ATOM 4471 C C . ASP B 1 189 ? 5.398 -36.25 -7.598 1 98.75 189 ASP B C 1
ATOM 4473 O O . ASP B 1 189 ? 5.355 -36.906 -8.641 1 98.75 189 ASP B O 1
ATOM 4477 N N . PHE B 1 190 ? 4.41 -35.594 -7.086 1 98.75 190 PHE B N 1
ATOM 4478 C CA . PHE B 1 190 ? 3.09 -35.688 -7.695 1 98.75 190 PHE B CA 1
ATOM 4479 C C . PHE B 1 190 ? 3.105 -35.094 -9.102 1 98.75 190 PHE B C 1
ATOM 4481 O O . PHE B 1 190 ? 2.691 -35.75 -10.062 1 98.75 190 PHE B O 1
ATOM 4488 N N . ILE B 1 191 ? 3.617 -33.906 -9.32 1 98.81 191 ILE B N 1
ATOM 4489 C CA . ILE B 1 191 ? 3.535 -33.25 -10.617 1 98.81 191 ILE B CA 1
ATOM 4490 C C . ILE B 1 191 ? 4.469 -33.969 -11.609 1 98.81 191 ILE B C 1
ATOM 4492 O O . ILE B 1 191 ? 4.156 -34.062 -12.797 1 98.81 191 ILE B O 1
ATOM 4496 N N . VAL B 1 192 ? 5.613 -34.375 -11.125 1 98.81 192 VAL B N 1
ATOM 4497 C CA . VAL B 1 192 ? 6.535 -35.094 -12 1 98.81 192 VAL B CA 1
ATOM 4498 C C . VAL B 1 192 ? 5.887 -36.406 -12.492 1 98.81 192 VAL B C 1
ATOM 4500 O O . VAL B 1 192 ? 5.969 -36.719 -13.68 1 98.81 192 VAL B O 1
ATOM 4503 N N . ALA B 1 193 ? 5.184 -37.062 -11.57 1 98.88 193 ALA B N 1
ATOM 4504 C CA . ALA B 1 193 ? 4.484 -38.281 -11.93 1 98.88 193 ALA B CA 1
ATOM 4505 C C . ALA B 1 193 ? 3.385 -38 -12.953 1 98.88 193 ALA B C 1
ATOM 4507 O O . ALA B 1 193 ? 3.199 -38.781 -13.891 1 98.88 193 ALA B O 1
ATOM 4508 N N . VAL B 1 194 ? 2.652 -36.938 -12.781 1 98.88 194 VAL B N 1
ATOM 4509 C CA . VAL B 1 194 ? 1.592 -36.594 -13.719 1 98.88 194 VAL B CA 1
ATOM 4510 C C . VAL B 1 194 ? 2.193 -36.281 -15.086 1 98.88 194 VAL B C 1
ATOM 4512 O O . VAL B 1 194 ? 1.673 -36.719 -16.109 1 98.88 194 VAL B O 1
ATOM 4515 N N . TYR B 1 195 ? 3.258 -35.531 -15.102 1 98.75 195 TYR B N 1
ATOM 4516 C CA . TYR B 1 195 ? 3.969 -35.156 -16.328 1 98.75 195 TYR B CA 1
ATOM 4517 C C . TYR B 1 195 ? 4.371 -36.406 -17.094 1 98.75 195 TYR B C 1
ATOM 4519 O O . TYR B 1 195 ? 4.129 -36.531 -18.312 1 98.75 195 TYR B O 1
ATOM 4527 N N . ASP B 1 196 ? 4.945 -37.406 -16.406 1 98.75 196 ASP B N 1
ATOM 4528 C CA . ASP B 1 196 ? 5.395 -38.656 -17.016 1 98.75 196 ASP B CA 1
ATOM 4529 C C . ASP B 1 196 ? 4.207 -39.469 -17.484 1 98.75 196 ASP B C 1
ATOM 4531 O O . ASP B 1 196 ? 4.254 -40.062 -18.562 1 98.75 196 ASP B O 1
ATOM 4535 N N . ARG B 1 197 ? 3.182 -39.469 -16.672 1 98.62 197 ARG B N 1
ATOM 4536 C CA . ARG B 1 197 ? 1.992 -40.25 -17.047 1 98.62 197 ARG B CA 1
ATOM 4537 C C . ARG B 1 197 ? 1.352 -39.688 -18.312 1 98.62 197 ARG B C 1
ATOM 4539 O O . ARG B 1 197 ? 0.874 -40.438 -19.156 1 98.62 197 ARG B O 1
ATOM 4546 N N . LEU B 1 198 ? 1.276 -38.375 -18.422 1 98.69 198 LEU B N 1
ATOM 4547 C CA . LEU B 1 198 ? 0.74 -37.75 -19.625 1 98.69 198 LEU B CA 1
ATOM 4548 C C . LEU B 1 198 ? 1.546 -38.188 -20.859 1 98.69 198 LEU B C 1
ATOM 4550 O O . LEU B 1 198 ? 0.975 -38.469 -21.906 1 98.69 198 LEU B O 1
ATOM 4554 N N . ALA B 1 199 ? 2.867 -38.188 -20.688 1 98.38 199 ALA B N 1
ATOM 4555 C CA . ALA B 1 199 ? 3.727 -38.625 -21.797 1 98.38 199 ALA B CA 1
ATOM 4556 C C . ALA B 1 199 ? 3.416 -40.062 -22.203 1 98.38 199 ALA B C 1
ATOM 4558 O O . ALA B 1 199 ? 3.352 -40.375 -23.391 1 98.38 199 ALA B O 1
ATOM 4559 N N . GLU B 1 200 ? 3.223 -40.875 -21.25 1 98.25 200 GLU B N 1
ATOM 4560 C CA . GLU B 1 200 ? 2.895 -42.281 -21.5 1 98.25 200 GLU B CA 1
ATOM 4561 C C . GLU B 1 200 ? 1.569 -42.406 -22.25 1 98.25 200 GLU B C 1
ATOM 4563 O O . GLU B 1 200 ? 1.376 -43.375 -23.016 1 98.25 200 GLU B O 1
ATOM 4568 N N . LEU B 1 201 ? 0.759 -41.5 -22 1 97.69 201 LEU B N 1
ATOM 4569 C CA . LEU B 1 201 ? -0.561 -41.531 -22.625 1 97.69 201 LEU B CA 1
ATOM 4570 C C . LEU B 1 201 ? -0.533 -40.812 -23.984 1 97.69 201 LEU B C 1
ATOM 4572 O O . LEU B 1 201 ? -1.581 -40.594 -24.594 1 97.69 201 LEU B O 1
ATOM 4576 N N . GLY B 1 202 ? 0.633 -40.406 -24.422 1 97.62 202 GLY B N 1
ATOM 4577 C CA . GLY B 1 202 ? 0.8 -39.875 -25.766 1 97.62 202 GLY B CA 1
ATOM 4578 C C . GLY B 1 202 ? 0.842 -38.344 -25.797 1 97.62 202 GLY B C 1
ATOM 4579 O O . GLY B 1 202 ? 0.804 -37.75 -26.875 1 97.62 202 GLY B O 1
ATOM 4580 N N . HIS B 1 203 ? 0.88 -37.688 -24.656 1 98 203 HIS B N 1
ATOM 4581 C CA . HIS B 1 203 ? 0.911 -36.25 -24.578 1 98 203 HIS B CA 1
ATOM 4582 C C . HIS B 1 203 ? 2.193 -35.75 -23.906 1 98 203 HIS B C 1
ATOM 4584 O O . HIS B 1 203 ? 2.197 -35.438 -22.719 1 98 203 HIS B O 1
ATOM 4590 N N . THR B 1 204 ? 3.242 -35.719 -24.672 1 98.06 204 THR B N 1
ATOM 4591 C CA . THR B 1 204 ? 4.512 -35.188 -24.188 1 98.06 204 THR B CA 1
ATOM 4592 C C . THR B 1 204 ? 4.496 -33.656 -24.188 1 98.06 204 THR B C 1
ATOM 4594 O O . THR B 1 204 ? 4.375 -33.031 -25.234 1 98.06 204 THR B O 1
ATOM 4597 N N . LEU B 1 205 ? 4.637 -33.062 -23.062 1 98.5 205 LEU B N 1
ATOM 4598 C CA . LEU B 1 205 ? 4.578 -31.625 -22.922 1 98.5 205 LEU B CA 1
ATOM 4599 C C . LEU B 1 205 ? 5.977 -31.016 -22.938 1 98.5 205 LEU B C 1
ATOM 4601 O O . LEU B 1 205 ? 6.934 -31.625 -22.469 1 98.5 205 LEU B O 1
ATOM 4605 N N . LYS B 1 206 ? 6.062 -29.844 -23.438 1 98.44 206 LYS B N 1
ATOM 4606 C CA . LYS B 1 206 ? 7.332 -29.141 -23.594 1 98.44 206 LYS B CA 1
ATOM 4607 C C . LYS B 1 206 ? 7.836 -28.609 -22.25 1 98.44 206 LYS B C 1
ATOM 4609 O O . LYS B 1 206 ? 9.047 -28.562 -22 1 98.44 206 LYS B O 1
ATOM 4614 N N . HIS B 1 207 ? 6.902 -28.25 -21.375 1 98.75 207 HIS B N 1
ATOM 4615 C CA . HIS B 1 207 ? 7.328 -27.547 -20.172 1 98.75 207 HIS B CA 1
ATOM 4616 C C . HIS B 1 207 ? 6.777 -28.219 -18.922 1 98.75 207 HIS B C 1
ATOM 4618 O O . HIS B 1 207 ? 5.613 -28.609 -18.891 1 98.75 207 HIS B O 1
ATOM 4624 N N . LEU B 1 208 ? 7.613 -28.375 -17.969 1 98.81 208 LEU B N 1
ATOM 4625 C CA . LEU B 1 208 ? 7.344 -28.75 -16.578 1 98.81 208 LEU B CA 1
ATOM 4626 C C . LEU B 1 208 ? 7.992 -27.766 -15.617 1 98.81 208 LEU B C 1
ATOM 4628 O O . LEU B 1 208 ? 9.211 -27.609 -15.609 1 98.81 208 LEU B O 1
ATOM 4632 N N . HIS B 1 209 ? 7.125 -27.047 -14.883 1 98.69 209 HIS B N 1
ATOM 4633 C CA . HIS B 1 209 ? 7.781 -26.125 -13.969 1 98.69 209 HIS B CA 1
ATOM 4634 C C . HIS B 1 209 ? 7.059 -26.062 -12.625 1 98.69 209 HIS B C 1
ATOM 4636 O O . HIS B 1 209 ? 5.828 -26.031 -12.586 1 98.69 209 HIS B O 1
ATOM 4642 N N . PHE B 1 210 ? 7.836 -26.125 -11.531 1 98.56 210 PHE B N 1
ATOM 4643 C CA . PHE B 1 210 ? 7.34 -26.188 -10.164 1 98.56 210 PHE B CA 1
ATOM 4644 C C . PHE B 1 210 ? 8.297 -25.5 -9.203 1 98.56 210 PHE B C 1
ATOM 4646 O O . PHE B 1 210 ? 8.023 -25.406 -8 1 98.56 210 PHE B O 1
ATOM 4653 N N . MET B 1 211 ? 9.445 -24.984 -9.734 1 98.31 211 MET B N 1
ATOM 4654 C CA . MET B 1 211 ? 10.438 -24.328 -8.875 1 98.31 211 MET B CA 1
ATOM 4655 C C . MET B 1 211 ? 10.133 -22.844 -8.719 1 98.31 211 MET B C 1
ATOM 4657 O O . MET B 1 211 ? 10.391 -22.062 -9.633 1 98.31 211 MET B O 1
ATOM 4661 N N . ASN B 1 212 ? 9.594 -22.516 -7.547 1 97.81 212 ASN B N 1
ATOM 4662 C CA . ASN B 1 212 ? 9.531 -21.109 -7.152 1 97.81 212 ASN B CA 1
ATOM 4663 C C . ASN B 1 212 ? 10.859 -20.641 -6.578 1 97.81 212 ASN B C 1
ATOM 4665 O O . ASN B 1 212 ? 11.844 -21.375 -6.582 1 97.81 212 ASN B O 1
ATOM 4669 N N . SER B 1 213 ? 10.93 -19.406 -6.121 1 97.69 213 SER B N 1
ATOM 4670 C CA . SER B 1 213 ? 12.18 -18.828 -5.637 1 97.69 213 SER B CA 1
ATOM 4671 C C . SER B 1 213 ? 12.859 -19.766 -4.637 1 97.69 213 SER B C 1
ATOM 4673 O O . SER B 1 213 ? 14.039 -20.094 -4.797 1 97.69 213 SER B O 1
ATOM 4675 N N . ALA B 1 214 ? 12.102 -20.203 -3.627 1 96.5 214 ALA B N 1
ATOM 4676 C CA . ALA B 1 214 ? 12.672 -21.031 -2.572 1 96.5 214 ALA B CA 1
ATOM 4677 C C . ALA B 1 214 ? 13.219 -22.344 -3.139 1 96.5 214 ALA B C 1
ATOM 4679 O O . ALA B 1 214 ? 14.359 -22.719 -2.861 1 96.5 214 ALA B O 1
ATOM 4680 N N . ALA B 1 215 ? 12.43 -23.016 -3.965 1 97.12 215 ALA B N 1
ATOM 4681 C CA . ALA B 1 215 ? 12.836 -24.297 -4.523 1 97.12 215 ALA B CA 1
ATOM 4682 C C . ALA B 1 215 ? 14.016 -24.141 -5.477 1 97.12 215 ALA B C 1
ATOM 4684 O O . ALA B 1 215 ? 14.898 -25 -5.539 1 97.12 215 ALA B O 1
ATOM 4685 N N . THR B 1 216 ? 14.031 -23.031 -6.172 1 97.19 216 THR B N 1
ATOM 4686 C CA . THR B 1 216 ? 15.086 -22.781 -7.148 1 97.19 216 THR B CA 1
ATOM 4687 C C . THR B 1 216 ? 16.453 -22.828 -6.488 1 97.19 216 THR B C 1
ATOM 4689 O O . THR B 1 216 ? 17.422 -23.344 -7.062 1 97.19 216 THR B O 1
ATOM 4692 N N . VAL B 1 217 ? 16.5 -22.422 -5.289 1 92.5 217 VAL B N 1
ATOM 4693 C CA . VAL B 1 217 ? 17.828 -22.266 -4.695 1 92.5 217 VAL B CA 1
ATOM 4694 C C . VAL B 1 217 ? 18.078 -23.375 -3.678 1 92.5 217 VAL B C 1
ATOM 4696 O O . VAL B 1 217 ? 19.219 -23.688 -3.363 1 92.5 217 VAL B O 1
ATOM 4699 N N . THR B 1 218 ? 17 -24.047 -3.197 1 92.69 218 THR B N 1
ATOM 4700 C CA . THR B 1 218 ? 17.219 -25 -2.125 1 92.69 218 THR B CA 1
ATOM 4701 C C . THR B 1 218 ? 17.062 -26.438 -2.648 1 92.69 218 THR B C 1
ATOM 4703 O O . THR B 1 218 ? 17.547 -27.375 -2.025 1 92.69 218 THR B O 1
ATOM 4706 N N . ARG B 1 219 ? 16.344 -26.594 -3.707 1 94.38 219 ARG B N 1
ATOM 4707 C CA . ARG B 1 219 ? 16.109 -27.938 -4.215 1 94.38 219 ARG B CA 1
ATOM 4708 C C . ARG B 1 219 ? 15.961 -27.922 -5.734 1 94.38 219 ARG B C 1
ATOM 4710 O O . ARG B 1 219 ? 14.945 -28.391 -6.27 1 94.38 219 ARG B O 1
ATOM 4717 N N . PRO B 1 220 ? 17.016 -27.484 -6.379 1 95.81 220 PRO B N 1
ATOM 4718 C CA . PRO B 1 220 ? 16.938 -27.484 -7.844 1 95.81 220 PRO B CA 1
ATOM 4719 C C . PRO B 1 220 ? 16.703 -28.891 -8.414 1 95.81 220 PRO B C 1
ATOM 4721 O O . PRO B 1 220 ? 17.266 -29.859 -7.895 1 95.81 220 PRO B O 1
ATOM 4724 N N . ASN B 1 221 ? 15.852 -29.031 -9.352 1 97.62 221 ASN B N 1
ATOM 4725 C CA . ASN B 1 221 ? 15.508 -30.297 -10 1 97.62 221 ASN B CA 1
ATOM 4726 C C . ASN B 1 221 ? 15.641 -30.203 -11.516 1 97.62 221 ASN B C 1
ATOM 4728 O O . ASN B 1 221 ? 14.938 -29.422 -12.164 1 97.62 221 ASN B O 1
ATOM 4732 N N . PRO B 1 222 ? 16.469 -30.984 -12.109 1 97.62 222 PRO B N 1
ATOM 4733 C CA . PRO B 1 222 ? 16.734 -30.875 -13.547 1 97.62 222 PRO B CA 1
ATOM 4734 C C . PRO B 1 222 ? 15.523 -31.25 -14.398 1 97.62 222 PRO B C 1
ATOM 4736 O O . PRO B 1 222 ? 15.523 -31.031 -15.609 1 97.62 222 PRO B O 1
ATOM 4739 N N . ARG B 1 223 ? 14.523 -31.812 -13.766 1 97.88 223 ARG B N 1
ATOM 4740 C CA . ARG B 1 223 ? 13.32 -32.156 -14.523 1 97.88 223 ARG B CA 1
ATOM 4741 C C . ARG B 1 223 ? 12.508 -30.891 -14.828 1 97.88 223 ARG B C 1
ATOM 4743 O O . ARG B 1 223 ? 11.68 -30.891 -15.742 1 97.88 223 ARG B O 1
ATOM 4750 N N . ALA B 1 224 ? 12.75 -29.875 -14.094 1 98.5 224 ALA B N 1
ATOM 4751 C CA . ALA B 1 224 ? 12.047 -28.625 -14.336 1 98.5 224 ALA B CA 1
ATOM 4752 C C . ALA B 1 224 ? 12.617 -27.906 -15.555 1 98.5 224 ALA B C 1
ATOM 4754 O O . ALA B 1 224 ? 13.812 -27.625 -15.617 1 98.5 224 ALA B O 1
ATOM 4755 N N . THR B 1 225 ? 11.781 -27.562 -16.453 1 98.56 225 THR B N 1
ATOM 4756 C CA . THR B 1 225 ? 12.242 -26.891 -17.656 1 98.56 225 THR B CA 1
ATOM 4757 C C . THR B 1 225 ? 12.32 -25.375 -17.453 1 98.56 225 THR B C 1
ATOM 4759 O O . THR B 1 225 ? 13.016 -24.688 -18.188 1 98.56 225 THR B O 1
ATOM 4762 N N . LEU B 1 226 ? 11.586 -24.844 -16.531 1 98.69 226 LEU B N 1
ATOM 4763 C CA . LEU B 1 226 ? 11.555 -23.438 -16.156 1 98.69 226 LEU B CA 1
ATOM 4764 C C . LEU B 1 226 ? 11.633 -23.281 -14.633 1 98.69 226 LEU B C 1
ATOM 4766 O O . LEU B 1 226 ? 11.055 -24.062 -13.891 1 98.69 226 LEU B O 1
ATOM 4770 N N . ALA B 1 227 ? 12.383 -22.344 -14.195 1 98.69 227 ALA B N 1
ATOM 4771 C CA . ALA B 1 227 ? 12.383 -21.891 -12.805 1 98.69 227 ALA B CA 1
ATOM 4772 C C . ALA B 1 227 ? 11.758 -20.5 -12.672 1 98.69 227 ALA B C 1
ATOM 4774 O O . ALA B 1 227 ? 12.227 -19.547 -13.281 1 98.69 227 ALA B O 1
ATOM 4775 N N . ARG B 1 228 ? 10.68 -20.422 -11.977 1 98.81 228 ARG B N 1
ATOM 4776 C CA . ARG B 1 228 ? 10.008 -19.141 -11.766 1 98.81 228 ARG B CA 1
ATOM 4777 C C . ARG B 1 228 ? 10.641 -18.359 -10.617 1 98.81 228 ARG B C 1
ATOM 4779 O O . ARG B 1 228 ? 10.359 -18.641 -9.445 1 98.81 228 ARG B O 1
ATOM 4786 N N . VAL B 1 229 ? 11.438 -17.422 -10.945 1 98.69 229 VAL B N 1
ATOM 4787 C CA . VAL B 1 229 ? 12.258 -16.703 -9.969 1 98.69 229 VAL B CA 1
ATOM 4788 C C . VAL B 1 229 ? 11.641 -15.336 -9.688 1 98.69 229 VAL B C 1
ATOM 4790 O O . VAL B 1 229 ? 11.609 -14.469 -10.562 1 98.69 229 VAL B O 1
ATOM 4793 N N . GLY B 1 230 ? 11.164 -15.18 -8.453 1 98.12 230 GLY B N 1
ATOM 4794 C CA . GLY B 1 230 ? 10.547 -13.93 -8.031 1 98.12 230 GLY B CA 1
ATOM 4795 C C . GLY B 1 230 ? 11.375 -13.18 -7 1 98.12 230 GLY B C 1
ATOM 4796 O O . GLY B 1 230 ? 12.344 -12.508 -7.348 1 98.12 230 GLY B O 1
ATOM 4797 N N . ILE B 1 231 ? 11.148 -13.414 -5.742 1 97.81 231 ILE B N 1
ATOM 4798 C CA . ILE B 1 231 ? 11.57 -12.547 -4.645 1 97.81 231 ILE B CA 1
ATOM 4799 C C . ILE B 1 231 ? 13.094 -12.57 -4.527 1 97.81 231 ILE B C 1
ATOM 4801 O O . ILE B 1 231 ? 13.711 -11.562 -4.18 1 97.81 231 ILE B O 1
ATOM 4805 N N . ILE B 1 232 ? 13.75 -13.688 -4.793 1 97.81 232 ILE B N 1
ATOM 4806 C CA . ILE B 1 232 ? 15.195 -13.773 -4.629 1 97.81 232 ILE B CA 1
ATOM 4807 C C . ILE B 1 232 ? 15.883 -12.914 -5.688 1 97.81 232 ILE B C 1
ATOM 4809 O O . ILE B 1 232 ? 16.984 -12.406 -5.461 1 97.81 232 ILE B O 1
ATOM 4813 N N . MET B 1 233 ? 15.242 -12.766 -6.805 1 98 233 MET B N 1
ATOM 4814 C CA . MET B 1 233 ? 15.766 -11.891 -7.844 1 98 233 MET B CA 1
ATOM 4815 C C . MET B 1 233 ? 15.859 -10.445 -7.348 1 98 233 MET B C 1
ATOM 4817 O O . MET B 1 233 ? 16.75 -9.703 -7.758 1 98 233 MET B O 1
ATOM 4821 N N . TYR B 1 234 ? 15.031 -10.102 -6.398 1 98.38 234 TYR B N 1
ATOM 4822 C CA . TYR B 1 234 ? 14.961 -8.742 -5.883 1 98.38 234 TYR B CA 1
ATOM 4823 C C . TYR B 1 234 ? 15.75 -8.609 -4.59 1 98.38 234 TYR B C 1
ATOM 4825 O O . TYR B 1 234 ? 15.75 -7.547 -3.963 1 98.38 234 TYR B O 1
ATOM 4833 N N . GLY B 1 235 ? 16.391 -9.664 -4.191 1 97.56 235 GLY B N 1
ATOM 4834 C CA . GLY B 1 235 ? 17.344 -9.602 -3.102 1 97.56 235 GLY B CA 1
ATOM 4835 C C . GLY B 1 235 ? 16.719 -9.828 -1.739 1 97.56 235 GLY B C 1
ATOM 4836 O O . GLY B 1 235 ? 17.266 -9.414 -0.718 1 97.56 235 GLY B O 1
ATOM 4837 N N . LEU B 1 236 ? 15.539 -10.461 -1.663 1 97.25 236 LEU B N 1
ATOM 4838 C CA . LEU B 1 236 ? 14.867 -10.75 -0.399 1 97.25 236 LEU B CA 1
ATOM 4839 C C . LEU B 1 236 ? 14.742 -12.25 -0.186 1 97.25 236 LEU B C 1
ATOM 4841 O O . LEU B 1 236 ? 14.727 -13.023 -1.15 1 97.25 236 LEU B O 1
ATOM 4845 N N . GLU B 1 237 ? 14.648 -12.625 1.074 1 95.56 237 GLU B N 1
ATOM 4846 C CA . GLU B 1 237 ? 14.492 -14.031 1.424 1 95.56 237 GLU B CA 1
ATOM 4847 C C . GLU B 1 237 ? 13.047 -14.492 1.238 1 95.56 237 GLU B C 1
ATOM 4849 O O . GLU B 1 237 ? 12.109 -13.75 1.561 1 95.56 237 GLU B O 1
ATOM 4854 N N . PRO B 1 238 ? 12.867 -15.648 0.721 1 95.31 238 PRO B N 1
ATOM 4855 C CA . PRO B 1 238 ? 11.508 -16.172 0.61 1 95.31 238 PRO B CA 1
ATOM 4856 C C . PRO B 1 238 ? 10.805 -16.281 1.962 1 95.31 238 PRO B C 1
ATOM 4858 O O . PRO B 1 238 ? 9.594 -16.078 2.049 1 95.31 238 PRO B O 1
ATOM 4861 N N . ASN B 1 239 ? 11.547 -16.641 2.961 1 92.62 239 ASN B N 1
ATOM 4862 C CA . ASN B 1 239 ? 11.039 -16.797 4.32 1 92.62 239 ASN B CA 1
ATOM 4863 C C . ASN B 1 239 ? 12.055 -16.312 5.352 1 92.62 239 ASN B C 1
ATOM 4865 O O . ASN B 1 239 ? 12.797 -17.109 5.926 1 92.62 239 ASN B O 1
ATOM 4869 N N . TYR B 1 240 ? 12 -15.094 5.605 1 88.44 240 TYR B N 1
ATOM 4870 C CA . TYR B 1 240 ? 12.898 -14.602 6.645 1 88.44 240 TYR B CA 1
ATOM 4871 C C . TYR B 1 240 ? 12.508 -15.156 8.008 1 88.44 240 TYR B C 1
ATOM 4873 O O . TYR B 1 240 ? 11.32 -15.227 8.344 1 88.44 240 TYR B O 1
ATOM 4881 N N . PRO B 1 241 ? 13.461 -15.734 8.758 1 87.81 241 PRO B N 1
ATOM 4882 C CA . PRO B 1 241 ? 14.914 -15.508 8.695 1 87.81 241 PRO B CA 1
ATOM 4883 C C . PRO B 1 241 ? 15.656 -16.672 8.039 1 87.81 241 PRO B C 1
ATOM 4885 O O . PRO B 1 241 ? 16.891 -16.734 8.117 1 87.81 241 PRO B O 1
ATOM 4888 N N . VAL B 1 242 ? 14.891 -17.625 7.414 1 89.38 242 VAL B N 1
ATOM 4889 C CA . VAL B 1 242 ? 15.562 -18.75 6.777 1 89.38 242 VAL B CA 1
ATOM 4890 C C . VAL B 1 242 ? 16.422 -18.25 5.613 1 89.38 242 VAL B C 1
ATOM 4892 O O . VAL B 1 242 ? 15.883 -17.828 4.582 1 89.38 242 VAL B O 1
ATOM 4895 N N . HIS B 1 243 ? 17.688 -18.422 5.762 1 90.25 243 HIS B N 1
ATOM 4896 C CA . HIS B 1 243 ? 18.609 -17.922 4.738 1 90.25 243 HIS B CA 1
ATOM 4897 C C . HIS B 1 243 ? 18.734 -18.906 3.586 1 90.25 243 HIS B C 1
ATOM 4899 O O . HIS B 1 243 ? 18.828 -20.125 3.807 1 90.25 243 HIS B O 1
ATOM 4905 N N . VAL B 1 244 ? 18.734 -18.328 2.398 1 91.75 244 VAL B N 1
ATOM 4906 C CA . VAL B 1 244 ? 18.984 -19.172 1.23 1 91.75 244 VAL B CA 1
ATOM 4907 C C . VAL B 1 244 ? 20.5 -19.297 1.013 1 91.75 244 VAL B C 1
ATOM 4909 O O . VAL B 1 244 ? 21.266 -18.453 1.479 1 91.75 244 VAL B O 1
ATOM 4912 N N . PRO B 1 245 ? 20.953 -20.359 0.391 1 91.88 245 PRO B N 1
ATOM 4913 C CA . PRO B 1 245 ? 22.391 -20.594 0.217 1 91.88 245 PRO B CA 1
ATOM 4914 C C . PRO B 1 245 ? 23 -19.766 -0.916 1 91.88 245 PRO B C 1
ATOM 4916 O O . PRO B 1 245 ? 23.703 -20.312 -1.773 1 91.88 245 PRO B O 1
ATOM 4919 N N . MET B 1 246 ? 22.766 -18.562 -0.976 1 93.06 246 MET B N 1
ATOM 4920 C CA . MET B 1 246 ? 23.359 -17.609 -1.901 1 93.06 246 MET B CA 1
ATOM 4921 C C . MET B 1 246 ? 23.359 -16.203 -1.308 1 93.06 246 MET B C 1
ATOM 4923 O O . MET B 1 246 ? 22.547 -15.891 -0.432 1 93.06 246 MET B O 1
ATOM 4927 N N . GLU B 1 247 ? 24.25 -15.453 -1.741 1 93.88 247 GLU B N 1
ATOM 4928 C CA . GLU B 1 247 ? 24.312 -14.055 -1.306 1 93.88 247 GLU B CA 1
ATOM 4929 C C . GLU B 1 247 ? 23.328 -13.195 -2.09 1 93.88 247 GLU B C 1
ATOM 4931 O O . GLU B 1 247 ? 23.484 -13.008 -3.299 1 93.88 247 GLU B O 1
ATOM 4936 N N . LEU B 1 248 ? 22.344 -12.734 -1.462 1 95.38 248 LEU B N 1
ATOM 4937 C CA . LEU B 1 248 ? 21.359 -11.867 -2.082 1 95.38 248 LEU B CA 1
ATOM 4938 C C . LEU B 1 248 ? 21.656 -10.406 -1.796 1 95.38 248 LEU B C 1
ATOM 4940 O O . LEU B 1 248 ? 22.062 -10.055 -0.687 1 95.38 248 LEU B O 1
ATOM 4944 N N . GLN B 1 249 ? 21.516 -9.57 -2.773 1 97.94 249 GLN B N 1
ATOM 4945 C CA . GLN B 1 249 ? 21.656 -8.125 -2.621 1 97.94 249 GLN B CA 1
ATOM 4946 C C . GLN B 1 249 ? 20.312 -7.422 -2.836 1 97.94 249 GLN B C 1
ATOM 4948 O O . GLN B 1 249 ? 19.734 -7.512 -3.914 1 97.94 249 GLN B O 1
ATOM 4953 N N . PRO B 1 250 ? 19.844 -6.699 -1.806 1 98.25 250 PRO B N 1
ATOM 4954 C CA . PRO B 1 250 ? 18.578 -5.98 -1.983 1 98.25 250 PRO B CA 1
ATOM 4955 C C . PRO B 1 250 ? 18.625 -4.984 -3.141 1 98.25 250 PRO B C 1
ATOM 4957 O O . PRO B 1 250 ? 19.547 -4.176 -3.229 1 98.25 250 PRO B O 1
ATOM 4960 N N . VAL B 1 251 ? 17.609 -5.035 -3.977 1 98.75 251 VAL B N 1
ATOM 4961 C CA . VAL B 1 251 ? 17.578 -4.223 -5.188 1 98.75 251 VAL B CA 1
ATOM 4962 C C . VAL B 1 251 ? 16.969 -2.855 -4.875 1 98.75 251 VAL B C 1
ATOM 4964 O O . VAL B 1 251 ? 17.281 -1.868 -5.547 1 98.75 251 VAL B O 1
ATOM 4967 N N . MET B 1 252 ? 16.172 -2.76 -3.82 1 98.75 252 MET B N 1
ATOM 4968 C CA . MET B 1 252 ? 15.484 -1.513 -3.486 1 98.75 252 MET B CA 1
ATOM 4969 C C . MET B 1 252 ? 15.961 -0.973 -2.143 1 98.75 252 MET B C 1
ATOM 4971 O O . MET B 1 252 ? 16.141 -1.735 -1.191 1 98.75 252 MET B O 1
ATOM 4975 N N . SER B 1 253 ? 16.219 0.263 -2.061 1 98.69 253 SER B N 1
ATOM 4976 C CA . SER B 1 253 ? 16.328 1.038 -0.83 1 98.69 253 SER B CA 1
ATOM 4977 C C . SER B 1 253 ? 15.328 2.184 -0.803 1 98.69 253 SER B C 1
ATOM 4979 O O . SER B 1 253 ? 14.938 2.697 -1.854 1 98.69 253 SER B O 1
ATOM 4981 N N . LEU B 1 254 ? 14.852 2.555 0.331 1 98.81 254 LEU B N 1
ATOM 4982 C CA . LEU B 1 254 ? 13.883 3.633 0.496 1 98.81 254 LEU B CA 1
ATOM 4983 C C . LEU B 1 254 ? 14.484 4.785 1.292 1 98.81 254 LEU B C 1
ATOM 4985 O O . LEU B 1 254 ? 15.039 4.578 2.373 1 98.81 254 LEU B O 1
ATOM 4989 N N . ARG B 1 255 ? 14.352 5.969 0.727 1 98.25 255 ARG B N 1
ATOM 4990 C CA . ARG B 1 255 ? 14.953 7.156 1.328 1 98.25 255 ARG B CA 1
ATOM 4991 C C . ARG B 1 255 ? 13.922 8.273 1.477 1 98.25 255 ARG B C 1
ATOM 4993 O O . ARG B 1 255 ? 12.922 8.297 0.763 1 98.25 255 ARG B O 1
ATOM 5000 N N . SER B 1 256 ? 14.172 9.102 2.4 1 97.88 256 SER B N 1
ATOM 5001 C CA . SER B 1 256 ? 13.406 10.32 2.637 1 97.88 256 SER B CA 1
ATOM 5002 C C . SER B 1 256 ? 14.297 11.438 3.172 1 97.88 256 SER B C 1
ATOM 5004 O O . SER B 1 256 ? 15.523 11.375 3.041 1 97.88 256 SER B O 1
ATOM 5006 N N . VAL B 1 257 ? 13.672 12.57 3.658 1 96.81 257 VAL B N 1
ATOM 5007 C CA . VAL B 1 257 ? 14.5 13.68 4.137 1 96.81 257 VAL B CA 1
ATOM 5008 C C . VAL B 1 257 ? 13.906 14.242 5.426 1 96.81 257 VAL B C 1
ATOM 5010 O O . VAL B 1 257 ? 12.703 14.156 5.652 1 96.81 257 VAL B O 1
ATOM 5013 N N . VAL B 1 258 ? 14.773 14.797 6.203 1 97.44 258 VAL B N 1
ATOM 5014 C CA . VAL B 1 258 ? 14.352 15.539 7.387 1 97.44 258 VAL B CA 1
ATOM 5015 C C . VAL B 1 258 ? 13.719 16.859 6.961 1 97.44 258 VAL B C 1
ATOM 5017 O O . VAL B 1 258 ? 14.273 17.594 6.129 1 97.44 258 VAL B O 1
ATOM 5020 N N . SER B 1 259 ? 12.547 17.156 7.484 1 96.56 259 SER B N 1
ATOM 5021 C CA . SER B 1 259 ? 11.875 18.406 7.148 1 96.56 259 SER B CA 1
ATOM 5022 C C . SER B 1 259 ? 11.969 19.422 8.289 1 96.56 259 SER B C 1
ATOM 5024 O O . SER B 1 259 ? 11.883 20.625 8.07 1 96.56 259 SER B O 1
ATOM 5026 N N . HIS B 1 260 ? 12.078 18.906 9.508 1 97.31 260 HIS B N 1
ATOM 5027 C CA . HIS B 1 260 ? 12.023 19.734 10.703 1 97.31 260 HIS B CA 1
ATOM 5028 C C . HIS B 1 260 ? 12.766 19.094 11.867 1 97.31 260 HIS B C 1
ATOM 5030 O O . HIS B 1 260 ? 12.75 17.859 12.008 1 97.31 260 HIS B O 1
ATOM 5036 N N . VAL B 1 261 ? 13.516 19.875 12.633 1 97.75 261 VAL B N 1
ATOM 5037 C CA . VAL B 1 261 ? 14.18 19.406 13.844 1 97.75 261 VAL B CA 1
ATOM 5038 C C . VAL B 1 261 ? 13.789 20.297 15.023 1 97.75 261 VAL B C 1
ATOM 5040 O O . VAL B 1 261 ? 13.719 21.516 14.891 1 97.75 261 VAL B O 1
ATOM 5043 N N . LYS B 1 262 ? 13.484 19.688 16.172 1 95.94 262 LYS B N 1
ATOM 5044 C CA . LYS B 1 262 ? 13.117 20.453 17.359 1 95.94 262 LYS B CA 1
ATOM 5045 C C . LYS B 1 262 ? 13.648 19.812 18.625 1 95.94 262 LYS B C 1
ATOM 5047 O O . LYS B 1 262 ? 13.773 18.578 18.703 1 95.94 262 LYS B O 1
ATOM 5052 N N . GLN B 1 263 ? 13.914 20.641 19.578 1 96.25 263 GLN B N 1
ATOM 5053 C CA . GLN B 1 263 ? 14.148 20.172 20.938 1 96.25 263 GLN B CA 1
ATOM 5054 C C . GLN B 1 263 ? 12.852 20.172 21.75 1 96.25 263 GLN B C 1
ATOM 5056 O O . GLN B 1 263 ? 12.07 21.125 21.672 1 96.25 263 GLN B O 1
ATOM 5061 N N . VAL B 1 264 ? 12.648 19.062 22.469 1 97.19 264 VAL B N 1
ATOM 5062 C CA . VAL B 1 264 ? 11.43 18.984 23.25 1 97.19 264 VAL B CA 1
ATOM 5063 C C . VAL B 1 264 ? 11.781 18.688 24.719 1 97.19 264 VAL B C 1
ATOM 5065 O O . VAL B 1 264 ? 12.766 18 24.984 1 97.19 264 VAL B O 1
ATOM 5068 N N . ASP B 1 265 ? 10.984 19.188 25.609 1 96.62 265 ASP B N 1
ATOM 5069 C CA . ASP B 1 265 ? 11.172 18.953 27.031 1 96.62 265 ASP B CA 1
ATOM 5070 C C . ASP B 1 265 ? 10.594 17.594 27.453 1 96.62 265 ASP B C 1
ATOM 5072 O O . ASP B 1 265 ? 9.836 16.984 26.688 1 96.62 265 ASP B O 1
ATOM 5076 N N . ALA B 1 266 ? 11.023 17.141 28.641 1 97.75 266 ALA B N 1
ATOM 5077 C CA . ALA B 1 266 ? 10.367 15.984 29.25 1 97.75 266 ALA B CA 1
ATOM 5078 C C . ALA B 1 266 ? 8.859 16.203 29.359 1 97.75 266 ALA B C 1
ATOM 5080 O O . ALA B 1 266 ? 8.414 17.297 29.688 1 97.75 266 ALA B O 1
ATOM 5081 N N . GLY B 1 267 ? 8.133 15.125 29 1 97.25 267 GLY B N 1
ATOM 5082 C CA . GLY B 1 267 ? 6.688 15.211 29.109 1 97.25 267 GLY B CA 1
ATOM 5083 C C . GLY B 1 267 ? 6.004 15.531 27.797 1 97.25 267 GLY B C 1
ATOM 5084 O O . GLY B 1 267 ? 4.789 15.367 27.672 1 97.25 267 GLY B O 1
ATOM 5085 N N . THR B 1 268 ? 6.75 15.953 26.781 1 97.31 268 THR B N 1
ATOM 5086 C CA . THR B 1 268 ? 6.18 16.297 25.484 1 97.31 268 THR B CA 1
ATOM 5087 C C . THR B 1 268 ? 5.672 15.055 24.766 1 97.31 268 THR B C 1
ATOM 5089 O O . THR B 1 268 ? 6.387 14.062 24.656 1 97.31 268 THR B O 1
ATOM 5092 N N . CYS B 1 269 ? 4.418 15.133 24.266 1 97.81 269 CYS B N 1
ATOM 5093 C CA . CYS B 1 269 ? 3.85 14.062 23.453 1 97.81 269 CYS B CA 1
ATOM 5094 C C . CYS B 1 269 ? 4.172 14.266 21.984 1 97.81 269 CYS B C 1
ATOM 5096 O O . CYS B 1 269 ? 4.285 15.398 21.516 1 97.81 269 CYS B O 1
ATOM 5098 N N . ILE B 1 270 ? 4.383 13.125 21.328 1 98.44 270 ILE B N 1
ATOM 5099 C CA . ILE B 1 270 ? 4.762 13.188 19.922 1 98.44 270 ILE B CA 1
ATOM 5100 C C . ILE B 1 270 ? 3.723 12.453 19.078 1 98.44 270 ILE B C 1
ATOM 5102 O O . ILE B 1 270 ? 3.459 11.273 19.297 1 98.44 270 ILE B O 1
ATOM 5106 N N . SER B 1 271 ? 3.135 13.133 18.094 1 98 271 SER B N 1
ATOM 5107 C CA . SER B 1 271 ? 2.307 12.562 17.047 1 98 271 SER B CA 1
ATOM 5108 C C . SER B 1 271 ? 0.897 12.266 17.547 1 98 271 SER B C 1
ATOM 5110 O O . SER B 1 271 ? 0.474 12.797 18.578 1 98 271 SER B O 1
ATOM 5112 N N . TYR B 1 272 ? 0.107 11.594 16.703 1 97.56 272 TYR B N 1
ATOM 5113 C CA . TYR B 1 272 ? -1.292 11.266 16.953 1 97.56 272 TYR B CA 1
ATOM 5114 C C . TYR B 1 272 ? -1.429 10.367 18.172 1 97.56 272 TYR B C 1
ATOM 5116 O O . TYR B 1 272 ? -0.628 9.445 18.359 1 97.56 272 TYR B O 1
ATOM 5124 N N . GLY B 1 273 ? -2.457 10.625 18.906 1 96.88 273 GLY B N 1
ATOM 5125 C CA . GLY B 1 273 ? -2.875 9.703 19.953 1 96.88 273 GLY B CA 1
ATOM 5126 C C . GLY B 1 273 ? -2.037 9.812 21.219 1 96.88 273 GLY B C 1
ATOM 5127 O O . GLY B 1 273 ? -2.342 9.172 22.234 1 96.88 273 GLY B O 1
ATOM 5128 N N . ARG B 1 274 ? -0.96 10.641 21.141 1 97.5 274 ARG B N 1
ATOM 5129 C CA . ARG B 1 274 ? -0.071 10.805 22.281 1 97.5 274 ARG B CA 1
ATOM 5130 C C . ARG B 1 274 ? 0.473 9.469 22.75 1 97.5 274 ARG B C 1
ATOM 5132 O O . ARG B 1 274 ? 0.492 9.188 23.953 1 97.5 274 ARG B O 1
ATOM 5139 N N . THR B 1 275 ? 0.884 8.648 21.797 1 97.75 275 THR B N 1
ATOM 5140 C CA . THR B 1 275 ? 1.297 7.293 22.125 1 97.75 275 THR B CA 1
ATOM 5141 C C . THR B 1 275 ? 2.756 7.262 22.578 1 97.75 275 THR B C 1
ATOM 5143 O O . THR B 1 275 ? 3.275 6.211 22.953 1 97.75 275 THR B O 1
ATOM 5146 N N . TYR B 1 276 ? 3.453 8.352 22.406 1 98.5 276 TYR B N 1
ATOM 5147 C CA . TYR B 1 276 ? 4.824 8.531 22.875 1 98.5 276 TYR B CA 1
ATOM 5148 C C . TYR B 1 276 ? 4.957 9.805 23.703 1 98.5 276 TYR B C 1
ATOM 5150 O O . TYR B 1 276 ? 4.43 10.859 23.328 1 98.5 276 TYR B O 1
ATOM 5158 N N . THR B 1 277 ? 5.617 9.742 24.812 1 98.5 277 THR B N 1
ATOM 5159 C CA . THR B 1 277 ? 5.941 10.875 25.672 1 98.5 277 THR B CA 1
ATOM 5160 C C . THR B 1 277 ? 7.434 10.898 25.984 1 98.5 277 THR B C 1
ATOM 5162 O O . THR B 1 277 ? 7.992 9.906 26.453 1 98.5 277 THR B O 1
ATOM 5165 N N . ALA B 1 278 ? 8.07 12.023 25.719 1 98.19 278 ALA B N 1
ATOM 5166 C CA . ALA B 1 278 ? 9.492 12.156 26.016 1 98.19 278 ALA B CA 1
ATOM 5167 C C . ALA B 1 278 ? 9.758 12.023 27.516 1 98.19 278 ALA B C 1
ATOM 5169 O O . ALA B 1 278 ? 9.125 12.703 28.312 1 98.19 278 ALA B O 1
ATOM 5170 N N . ASP B 1 279 ? 10.68 11.18 27.844 1 97.81 279 ASP B N 1
ATOM 5171 C CA . ASP B 1 279 ? 11 10.953 29.25 1 97.81 279 ASP B CA 1
ATOM 5172 C C . ASP B 1 279 ? 12.031 11.953 29.75 1 97.81 279 ASP B C 1
ATOM 5174 O O . ASP B 1 279 ? 12.148 12.18 30.969 1 97.81 279 ASP B O 1
ATOM 5178 N N . LYS B 1 280 ? 12.789 12.555 28.984 1 98 280 LYS B N 1
ATOM 5179 C CA . LYS B 1 280 ? 13.805 13.586 29.172 1 98 280 LYS B CA 1
ATOM 5180 C C . LYS B 1 280 ? 13.883 14.5 27.938 1 98 280 LYS B C 1
ATOM 5182 O O . LYS B 1 280 ? 13.227 14.25 26.938 1 98 280 LYS B O 1
ATOM 5187 N N . PRO B 1 281 ? 14.609 15.578 28.094 1 97.94 281 PRO B N 1
ATOM 5188 C CA . PRO B 1 281 ? 14.758 16.391 26.891 1 97.94 281 PRO B CA 1
ATOM 5189 C C . PRO B 1 281 ? 15.289 15.586 25.703 1 97.94 281 PRO B C 1
ATOM 5191 O O . PRO B 1 281 ? 16.172 14.734 25.875 1 97.94 281 PRO B O 1
ATOM 5194 N N . ARG B 1 282 ? 14.641 15.773 24.562 1 98.12 282 ARG B N 1
ATOM 5195 C CA . ARG B 1 282 ? 15.008 15.023 23.359 1 98.12 282 ARG B CA 1
ATOM 5196 C C . ARG B 1 282 ? 15.07 15.945 22.141 1 98.12 282 ARG B C 1
ATOM 5198 O O . ARG B 1 282 ? 14.469 17.016 22.141 1 98.12 282 ARG B O 1
ATOM 5205 N N . THR B 1 283 ? 15.883 15.523 21.172 1 98.44 283 THR B N 1
ATOM 5206 C CA . THR B 1 283 ? 15.867 16.109 19.828 1 98.44 283 THR B CA 1
ATOM 5207 C C . THR B 1 283 ? 15.07 15.242 18.859 1 98.44 283 THR B C 1
ATOM 5209 O O . THR B 1 283 ? 15.391 14.07 18.672 1 98.44 283 THR B O 1
ATOM 5212 N N . ILE B 1 284 ? 14.031 15.844 18.281 1 98.62 284 ILE B N 1
ATOM 5213 C CA . ILE B 1 284 ? 13.125 15.094 17.422 1 98.62 284 ILE B CA 1
ATOM 5214 C C . ILE B 1 284 ? 13.211 15.617 15.992 1 98.62 284 ILE B C 1
ATOM 5216 O O . ILE B 1 284 ? 13.141 16.828 15.766 1 98.62 284 ILE B O 1
ATOM 5220 N N . ALA B 1 285 ? 13.406 14.719 15.039 1 98.75 285 ALA B N 1
ATOM 5221 C CA . ALA B 1 285 ? 13.391 15.047 13.617 1 98.75 285 ALA B CA 1
ATOM 5222 C C . ALA B 1 285 ? 12.125 14.531 12.938 1 98.75 285 ALA B C 1
ATOM 5224 O O . ALA B 1 285 ? 11.727 13.383 13.156 1 98.75 285 ALA B O 1
ATOM 5225 N N . THR B 1 286 ? 11.477 15.383 12.203 1 98.62 286 THR B N 1
ATOM 5226 C CA . THR B 1 286 ? 10.352 14.969 11.375 1 98.62 286 THR B CA 1
ATOM 5227 C C . THR B 1 286 ? 10.828 14.594 9.969 1 98.62 286 THR B C 1
ATOM 5229 O O . THR B 1 286 ? 11.633 15.305 9.375 1 98.62 286 THR B O 1
ATOM 5232 N N . VAL B 1 287 ? 10.367 13.477 9.5 1 98.62 287 VAL B N 1
ATOM 5233 C CA . VAL B 1 287 ? 10.758 12.93 8.203 1 98.62 287 VAL B CA 1
ATOM 5234 C C . VAL B 1 287 ? 9.562 12.922 7.262 1 98.62 287 VAL B C 1
ATOM 5236 O O . VAL B 1 287 ? 8.438 12.617 7.676 1 98.62 287 VAL B O 1
ATOM 5239 N N . THR B 1 288 ? 9.766 13.117 5.945 1 97.75 288 THR B N 1
ATOM 5240 C CA . THR B 1 288 ? 8.695 13.375 4.988 1 97.75 288 THR B CA 1
ATOM 5241 C C . THR B 1 288 ? 8.242 12.078 4.324 1 97.75 288 THR B C 1
ATOM 5243 O O . THR B 1 288 ? 8.172 11.992 3.096 1 97.75 288 THR B O 1
ATOM 5246 N N . ILE B 1 289 ? 7.836 11.125 5.074 1 98.19 289 ILE B N 1
ATOM 5247 C CA . ILE B 1 289 ? 7.309 9.859 4.578 1 98.19 289 ILE B CA 1
ATOM 5248 C C . ILE B 1 289 ? 6.309 9.289 5.578 1 98.19 289 ILE B C 1
ATOM 5250 O O . ILE B 1 289 ? 6.445 9.492 6.789 1 98.19 289 ILE B O 1
ATOM 5254 N N . GLY B 1 290 ? 5.309 8.609 5.098 1 98.5 290 GLY B N 1
ATOM 5255 C CA . GLY B 1 290 ? 4.309 7.984 5.949 1 98.5 290 GLY B CA 1
ATOM 5256 C C . GLY B 1 290 ? 3.584 6.836 5.277 1 98.5 290 GLY B C 1
ATOM 5257 O O . GLY B 1 290 ? 4.062 6.293 4.277 1 98.5 290 GLY B O 1
ATOM 5258 N N . TYR B 1 291 ? 2.412 6.488 5.879 1 98.38 291 TYR B N 1
ATOM 5259 C CA . TYR B 1 291 ? 1.769 5.262 5.422 1 98.38 291 TYR B CA 1
ATOM 5260 C C . TYR B 1 291 ? 1.155 5.449 4.039 1 98.38 291 TYR B C 1
ATOM 5262 O O . TYR B 1 291 ? 0.927 4.477 3.316 1 98.38 291 TYR B O 1
ATOM 5270 N N . ALA B 1 292 ? 0.879 6.652 3.574 1 98.06 292 ALA B N 1
ATOM 5271 C CA . ALA B 1 292 ? 0.377 6.855 2.219 1 98.06 292 ALA B CA 1
ATOM 5272 C C . ALA B 1 292 ? 1.479 6.629 1.187 1 98.06 292 ALA B C 1
ATOM 5274 O O . ALA B 1 292 ? 1.199 6.477 -0.005 1 98.06 292 ALA B O 1
ATOM 5275 N N . ASP B 1 293 ? 2.723 6.625 1.648 1 98 293 ASP B N 1
ATOM 5276 C CA . ASP B 1 293 ? 3.855 6.328 0.778 1 98 293 ASP B CA 1
ATOM 5277 C C . ASP B 1 293 ? 4.176 4.836 0.779 1 98 293 ASP B C 1
ATOM 5279 O O . ASP B 1 293 ? 5.016 4.375 0.006 1 98 293 ASP B O 1
ATOM 5283 N N . GLY B 1 294 ? 3.523 4.117 1.592 1 97.88 294 GLY B N 1
ATOM 5284 C CA . GLY B 1 294 ? 3.764 2.686 1.685 1 97.88 294 GLY B CA 1
ATOM 5285 C C . GLY B 1 294 ? 4.566 2.293 2.908 1 97.88 294 GLY B C 1
ATOM 5286 O O . GLY B 1 294 ? 4.965 1.135 3.051 1 97.88 294 GLY B O 1
ATOM 5287 N N . TYR B 1 295 ? 4.902 3.248 3.846 1 98.69 295 TYR B N 1
ATOM 5288 C CA . TYR B 1 295 ? 5.598 2.951 5.094 1 98.69 295 TYR B CA 1
ATOM 5289 C C . TYR B 1 295 ? 4.605 2.736 6.23 1 98.69 295 TYR B C 1
ATOM 5291 O O . TYR B 1 295 ? 4.062 3.699 6.777 1 98.69 295 TYR B O 1
ATOM 5299 N N . ALA B 1 296 ? 4.449 1.544 6.703 1 98.5 296 ALA B N 1
ATOM 5300 C CA . ALA B 1 296 ? 3.297 1.045 7.445 1 98.5 296 ALA B CA 1
ATOM 5301 C C . ALA B 1 296 ? 3.135 1.787 8.766 1 98.5 296 ALA B C 1
ATOM 5303 O O . ALA B 1 296 ? 4.113 2.021 9.484 1 98.5 296 ALA B O 1
ATOM 5304 N N . ARG B 1 297 ? 1.923 2.082 9.109 1 98.56 297 ARG B N 1
ATOM 5305 C CA . ARG B 1 297 ? 1.583 2.707 10.391 1 98.56 297 ARG B CA 1
ATOM 5306 C C . ARG B 1 297 ? 1.979 1.813 11.555 1 98.56 297 ARG B C 1
ATOM 5308 O O . ARG B 1 297 ? 2.342 2.307 12.625 1 98.56 297 ARG B O 1
ATOM 5315 N N . LEU B 1 298 ? 1.972 0.508 11.344 1 98.62 298 LEU B N 1
ATOM 5316 C CA . LEU B 1 298 ? 2.242 -0.467 12.398 1 98.62 298 LEU B CA 1
ATOM 5317 C C . LEU B 1 298 ? 3.703 -0.414 12.82 1 98.62 298 LEU B C 1
ATOM 5319 O O . LEU B 1 298 ? 4.078 -0.999 13.844 1 98.62 298 LEU B O 1
ATOM 5323 N N . LEU B 1 299 ? 4.516 0.323 12.148 1 98.81 299 LEU B N 1
ATOM 5324 C CA . LEU B 1 299 ? 5.922 0.479 12.516 1 98.81 299 LEU B CA 1
ATOM 5325 C C . LEU B 1 299 ? 6.086 1.55 13.594 1 98.81 299 LEU B C 1
ATOM 5327 O O . LEU B 1 299 ? 7.188 1.767 14.094 1 98.81 299 LEU B O 1
ATOM 5331 N N . SER B 1 300 ? 5 2.193 14.023 1 98.81 300 SER B N 1
ATOM 5332 C CA . SER B 1 300 ? 4.977 3.246 15.039 1 98.81 300 SER B CA 1
ATOM 5333 C C . SER B 1 300 ? 5.625 2.777 16.328 1 98.81 300 SER B C 1
ATOM 5335 O O . SER B 1 300 ? 5.293 1.709 16.844 1 98.81 300 SER B O 1
ATOM 5337 N N . ASN B 1 301 ? 6.547 3.566 16.875 1 98.69 301 ASN B N 1
ATOM 5338 C CA . ASN B 1 301 ? 7.203 3.342 18.156 1 98.69 301 ASN B CA 1
ATOM 5339 C C . ASN B 1 301 ? 7.977 2.025 18.172 1 98.69 301 ASN B C 1
ATOM 5341 O O . ASN B 1 301 ? 8.273 1.486 19.234 1 98.69 301 ASN B O 1
ATOM 5345 N N . GLN B 1 302 ? 8.25 1.41 16.922 1 97.81 302 GLN B N 1
ATOM 5346 C CA . GLN B 1 302 ? 8.875 0.093 16.906 1 97.81 302 GLN B CA 1
ATOM 5347 C C . GLN B 1 302 ? 10.102 0.088 15.992 1 97.81 302 GLN B C 1
ATOM 5349 O O . GLN B 1 302 ? 11.125 -0.508 16.328 1 97.81 302 GLN B O 1
ATOM 5354 N N . ALA B 1 303 ? 10.047 0.775 14.953 1 98.69 303 ALA B N 1
ATOM 5355 C CA . ALA B 1 303 ? 11.086 0.682 13.93 1 98.69 303 ALA B CA 1
ATOM 5356 C C . ALA B 1 303 ? 12.133 1.783 14.102 1 98.69 303 ALA B C 1
ATOM 5358 O O . ALA B 1 303 ? 11.898 2.762 14.812 1 98.69 303 ALA B O 1
ATOM 5359 N N . ASP B 1 304 ? 13.25 1.59 13.523 1 98.81 304 ASP B N 1
ATOM 5360 C CA . ASP B 1 304 ? 14.305 2.59 13.383 1 98.81 304 ASP B CA 1
ATOM 5361 C C . ASP B 1 304 ? 14.43 3.057 11.938 1 98.81 304 ASP B C 1
ATOM 5363 O O . ASP B 1 304 ? 13.938 2.395 11.023 1 98.81 304 ASP B O 1
ATOM 5367 N N . ALA B 1 305 ? 14.992 4.117 11.734 1 98.88 305 ALA B N 1
ATOM 5368 C CA . ALA B 1 305 ? 15.539 4.586 10.469 1 98.88 305 ALA B CA 1
ATOM 5369 C C . ALA B 1 305 ? 17 4.984 10.617 1 98.88 305 ALA B C 1
ATOM 5371 O O . ALA B 1 305 ? 17.516 5.066 11.734 1 98.88 305 ALA B O 1
ATOM 5372 N N . LEU B 1 306 ? 17.672 5.109 9.477 1 98.81 306 LEU B N 1
ATOM 5373 C CA . LEU B 1 306 ? 19.078 5.441 9.547 1 98.81 306 LEU B CA 1
ATOM 5374 C C . LEU B 1 306 ? 19.328 6.898 9.164 1 98.81 306 LEU B C 1
ATOM 5376 O O . LEU B 1 306 ? 18.844 7.359 8.133 1 98.81 306 LEU B O 1
ATOM 5380 N N . LEU B 1 307 ? 20.016 7.605 9.984 1 98.62 307 LEU B N 1
ATOM 5381 C CA . LEU B 1 307 ? 20.406 8.992 9.766 1 98.62 307 LEU B CA 1
ATOM 5382 C C . LEU B 1 307 ? 21.844 9.227 10.211 1 98.62 307 LEU B C 1
ATOM 5384 O O . LEU B 1 307 ? 22.188 8.977 11.367 1 98.62 307 LEU B O 1
ATOM 5388 N N . HIS B 1 308 ? 22.688 9.672 9.266 1 98 308 HIS B N 1
ATOM 5389 C CA . HIS B 1 308 ? 24.109 9.875 9.523 1 98 308 HIS B CA 1
ATOM 5390 C C . HIS B 1 308 ? 24.766 8.594 10.031 1 98 308 HIS B C 1
ATOM 5392 O O . HIS B 1 308 ? 25.547 8.633 10.984 1 98 308 HIS B O 1
ATOM 5398 N N . GLY B 1 309 ? 24.328 7.512 9.469 1 97.19 309 GLY B N 1
ATOM 5399 C CA . GLY B 1 309 ? 24.938 6.223 9.75 1 97.19 309 GLY B CA 1
ATOM 5400 C C . GLY B 1 309 ? 24.5 5.633 11.078 1 97.19 309 GLY B C 1
ATOM 5401 O O . GLY B 1 309 ? 25.062 4.645 11.539 1 97.19 309 GLY B O 1
ATOM 5402 N N . ARG B 1 310 ? 23.484 6.207 11.695 1 97.75 310 ARG B N 1
ATOM 5403 C CA . ARG B 1 310 ? 23.031 5.746 13.008 1 97.75 310 ARG B CA 1
ATOM 5404 C C . ARG B 1 310 ? 21.562 5.332 12.969 1 97.75 310 ARG B C 1
ATOM 5406 O O . ARG B 1 310 ? 20.75 5.965 12.289 1 97.75 310 ARG B O 1
ATOM 5413 N N . ARG B 1 311 ? 21.266 4.316 13.75 1 98.44 311 ARG B N 1
ATOM 5414 C CA . ARG B 1 311 ? 19.859 3.949 13.93 1 98.44 311 ARG B CA 1
ATOM 5415 C C . ARG B 1 311 ? 19.141 4.941 14.836 1 98.44 311 ARG B C 1
ATOM 5417 O O . ARG B 1 311 ? 19.625 5.234 15.938 1 98.44 311 ARG B O 1
ATOM 5424 N N . CYS B 1 312 ? 18.156 5.512 14.391 1 98.88 312 CYS B N 1
ATOM 5425 C CA . CYS B 1 312 ? 17.297 6.434 15.133 1 98.88 312 CYS B CA 1
ATOM 5426 C C . CYS B 1 312 ? 15.891 5.875 15.281 1 98.88 312 CYS B C 1
ATOM 5428 O O . CYS B 1 312 ? 15.227 5.582 14.289 1 98.88 312 CYS B O 1
ATOM 5430 N N . PRO B 1 313 ? 15.367 5.738 16.484 1 98.81 313 PRO B N 1
ATOM 5431 C CA . PRO B 1 313 ? 14.039 5.137 16.672 1 98.81 313 PRO B CA 1
ATOM 5432 C C . PRO B 1 313 ? 12.906 6.043 16.203 1 98.81 313 PRO B C 1
ATOM 5434 O O . PRO B 1 313 ? 12.977 7.266 16.375 1 98.81 313 PRO B O 1
ATOM 5437 N N . ILE B 1 314 ? 11.953 5.457 15.602 1 98.88 314 ILE B N 1
ATOM 5438 C CA . ILE B 1 314 ? 10.695 6.148 15.32 1 98.88 314 ILE B CA 1
ATOM 5439 C C . ILE B 1 314 ? 9.914 6.344 16.625 1 98.88 314 ILE B C 1
ATOM 5441 O O . ILE B 1 314 ? 9.68 5.383 17.359 1 98.88 314 ILE B O 1
ATOM 5445 N N . VAL B 1 315 ? 9.516 7.559 16.906 1 98.88 315 VAL B N 1
ATOM 5446 C CA . VAL B 1 315 ? 8.773 7.875 18.125 1 98.88 315 VAL B CA 1
ATOM 5447 C C . VAL B 1 315 ? 7.426 8.5 17.766 1 98.88 315 VAL B C 1
ATOM 5449 O O . VAL B 1 315 ? 7.367 9.469 17.016 1 98.88 315 VAL B O 1
ATOM 5452 N N . GLY B 1 316 ? 6.34 7.961 18.359 1 98.62 316 GLY B N 1
ATOM 5453 C CA . GLY B 1 316 ? 4.992 8.352 17.984 1 98.62 316 GLY B CA 1
ATOM 5454 C C . GLY B 1 316 ? 4.469 7.598 16.781 1 98.62 316 GLY B C 1
ATOM 5455 O O . GLY B 1 316 ? 5.145 6.703 16.266 1 98.62 316 GLY B O 1
ATOM 5456 N N . ARG B 1 317 ? 3.301 7.984 16.328 1 98.44 317 ARG B N 1
ATOM 5457 C CA . ARG B 1 317 ? 2.633 7.293 15.227 1 98.44 317 ARG B CA 1
ATOM 5458 C C . ARG B 1 317 ? 3.238 7.691 13.891 1 98.44 317 ARG B C 1
ATOM 5460 O O . ARG B 1 317 ? 3.555 8.859 13.664 1 98.44 317 ARG B O 1
ATOM 5467 N N . VAL B 1 318 ? 3.445 6.676 13.047 1 98.69 318 VAL B N 1
ATOM 5468 C CA . VAL B 1 318 ? 3.631 6.965 11.625 1 98.69 318 VAL B CA 1
ATOM 5469 C C . VAL B 1 318 ? 2.365 7.598 11.055 1 98.69 318 VAL B C 1
ATOM 5471 O O . VAL B 1 318 ? 1.295 6.984 11.078 1 98.69 318 VAL B O 1
ATOM 5474 N N . CYS B 1 319 ? 2.461 8.852 10.594 1 98.31 319 CYS B N 1
ATOM 5475 C CA . CYS B 1 319 ? 1.327 9.57 10.031 1 98.31 319 CYS B CA 1
ATOM 5476 C C . CYS B 1 319 ? 1.188 9.273 8.539 1 98.31 319 CYS B C 1
ATOM 5478 O O . CYS B 1 319 ? 1.846 8.375 8.016 1 98.31 319 CYS B O 1
ATOM 5480 N N . MET B 1 320 ? 0.256 9.984 7.859 1 98.19 320 MET B N 1
ATOM 5481 C CA . MET B 1 320 ? -0.035 9.727 6.449 1 98.19 320 MET B CA 1
ATOM 5482 C C . MET B 1 320 ? 1.161 10.086 5.574 1 98.19 320 MET B C 1
ATOM 5484 O O . MET B 1 320 ? 1.516 9.336 4.664 1 98.19 320 MET B O 1
ATOM 5488 N N . ASP B 1 321 ? 1.862 11.227 5.984 1 98.06 321 ASP B N 1
ATOM 5489 C CA . ASP B 1 321 ? 2.895 11.734 5.086 1 98.06 321 ASP B CA 1
ATOM 5490 C C . ASP B 1 321 ? 4.18 12.055 5.848 1 98.06 321 ASP B C 1
ATOM 5492 O O . ASP B 1 321 ? 5.148 12.531 5.258 1 98.06 321 ASP B O 1
ATOM 5496 N N . GLN B 1 322 ? 4.141 11.836 7.16 1 98.38 322 GLN B N 1
ATOM 5497 C CA . GLN B 1 322 ? 5.27 12.211 8.008 1 98.38 322 GLN B CA 1
ATOM 5498 C C . GLN B 1 322 ? 5.453 11.219 9.148 1 98.38 322 GLN B C 1
ATOM 5500 O O . GLN B 1 322 ? 4.504 10.539 9.547 1 98.38 322 GLN B O 1
ATOM 5505 N N . LEU B 1 323 ? 6.664 11.164 9.633 1 98.75 323 LEU B N 1
ATOM 5506 C CA . LEU B 1 323 ? 6.941 10.461 10.883 1 98.75 323 LEU B CA 1
ATOM 5507 C C . LEU B 1 323 ? 8.055 11.148 11.656 1 98.75 323 LEU B C 1
ATOM 5509 O O . LEU B 1 323 ? 8.695 12.07 11.148 1 98.75 323 LEU B O 1
ATOM 5513 N N . MET B 1 324 ? 8.25 10.781 12.922 1 98.94 324 MET B N 1
ATOM 5514 C CA . MET B 1 324 ? 9.219 11.453 13.789 1 98.94 324 MET B CA 1
ATOM 5515 C C . MET B 1 324 ? 10.289 10.477 14.258 1 98.94 324 MET B C 1
ATOM 5517 O O . MET B 1 324 ? 9.992 9.336 14.602 1 98.94 324 MET B O 1
ATOM 5521 N N . LEU B 1 325 ? 11.5 10.914 14.289 1 98.88 325 LEU B N 1
ATOM 5522 C CA . LEU B 1 325 ? 12.648 10.172 14.789 1 98.88 325 LEU B CA 1
ATOM 5523 C C . LEU B 1 325 ? 13.234 10.844 16.016 1 98.88 325 LEU B C 1
ATOM 5525 O O . LEU B 1 325 ? 13.344 12.07 16.078 1 98.88 325 LEU B O 1
ATOM 5529 N N . ASP B 1 326 ? 13.57 10.062 17.016 1 98.88 326 ASP B N 1
ATOM 5530 C CA . ASP B 1 326 ? 14.438 10.555 18.094 1 98.88 326 ASP B CA 1
ATOM 5531 C C . ASP B 1 326 ? 15.898 10.555 17.656 1 98.88 326 ASP B C 1
ATOM 5533 O O . ASP B 1 326 ? 16.516 9.5 17.516 1 98.88 326 ASP B O 1
ATOM 5537 N N . VAL B 1 327 ? 16.438 11.711 17.5 1 98.75 327 VAL B N 1
ATOM 5538 C CA . VAL B 1 327 ? 17.797 11.82 16.984 1 98.75 327 VAL B CA 1
ATOM 5539 C C . VAL B 1 327 ? 18.703 12.391 18.062 1 98.75 327 VAL B C 1
ATOM 5541 O O . VAL B 1 327 ? 19.75 12.977 17.766 1 98.75 327 VAL B O 1
ATOM 5544 N N . THR B 1 328 ? 18.328 12.312 19.266 1 98.31 328 THR B N 1
ATOM 5545 C CA . THR B 1 328 ? 19.031 12.867 20.406 1 98.31 328 THR B CA 1
ATOM 5546 C C . THR B 1 328 ? 20.484 12.398 20.438 1 98.31 328 THR B C 1
ATOM 5548 O O . THR B 1 328 ? 21.391 13.164 20.781 1 98.31 328 THR B O 1
ATOM 5551 N N . ASP B 1 329 ? 20.734 11.172 20.031 1 95.94 329 ASP B N 1
ATOM 5552 C CA . ASP B 1 329 ? 22.047 10.562 20.234 1 95.94 329 ASP B CA 1
ATOM 5553 C C . ASP B 1 329 ? 22.875 10.617 18.953 1 95.94 329 ASP B C 1
ATOM 5555 O O . ASP B 1 329 ? 23.953 10.023 18.875 1 95.94 329 ASP B O 1
ATOM 5559 N N . VAL B 1 330 ? 22.375 11.258 17.984 1 96.94 330 VAL B N 1
ATOM 5560 C CA . VAL B 1 330 ? 23.156 11.445 16.766 1 96.94 330 VAL B CA 1
ATOM 5561 C C . VAL B 1 330 ? 24.219 12.523 17 1 96.94 330 VAL B C 1
ATOM 5563 O O . VAL B 1 330 ? 23.891 13.664 17.328 1 96.94 330 VAL B O 1
ATOM 5566 N N . PRO B 1 331 ? 25.453 12.234 16.797 1 94.44 331 PRO B N 1
ATOM 5567 C CA . PRO B 1 331 ? 26.516 13.18 17.125 1 94.44 331 PRO B CA 1
ATOM 5568 C C . PRO B 1 331 ? 26.547 14.383 16.188 1 94.44 331 PRO B C 1
ATOM 5570 O O . PRO B 1 331 ? 26.828 15.508 16.625 1 94.44 331 PRO B O 1
ATOM 5573 N N . GLU B 1 332 ? 26.297 14.164 14.93 1 95.25 332 GLU B N 1
ATOM 5574 C CA . GLU B 1 332 ? 26.297 15.25 13.961 1 95.25 332 GLU B CA 1
ATOM 5575 C C . GLU B 1 332 ? 25.047 16.109 14.086 1 95.25 332 GLU B C 1
ATOM 5577 O O . GLU B 1 332 ? 24 15.617 14.516 1 95.25 332 GLU B O 1
ATOM 5582 N N . GLU B 1 333 ? 25.234 17.266 13.695 1 96.44 333 GLU B N 1
ATOM 5583 C CA . GLU B 1 333 ? 24.047 18.125 13.625 1 96.44 333 GLU B CA 1
ATOM 5584 C C . GLU B 1 333 ? 23.062 17.609 12.586 1 96.44 333 GLU B C 1
ATOM 5586 O O . GLU B 1 333 ? 23.438 17.328 11.445 1 96.44 333 GLU B O 1
ATOM 5591 N N . VAL B 1 334 ? 21.875 17.406 13.039 1 97.88 334 VAL B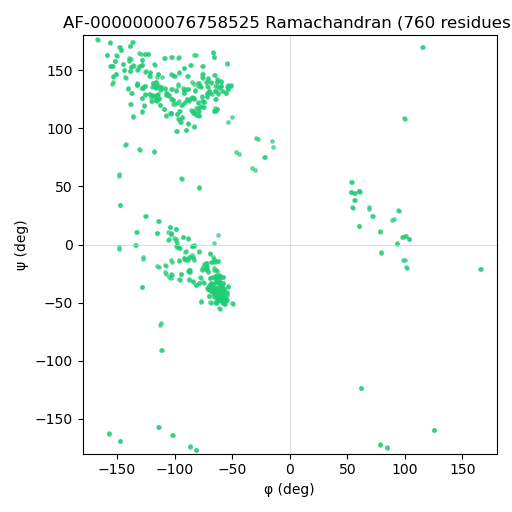 N 1
ATOM 5592 C CA . VAL B 1 334 ? 20.781 17.016 12.148 1 97.88 334 VAL B CA 1
ATOM 5593 C C . VAL B 1 334 ? 20.047 18.266 11.656 1 97.88 334 VAL B C 1
ATOM 5595 O O . VAL B 1 334 ? 19.703 19.141 12.453 1 97.88 334 VAL B O 1
ATOM 5598 N N . LYS B 1 335 ? 19.812 18.406 10.359 1 94.75 335 LYS B N 1
ATOM 5599 C CA . LYS B 1 335 ? 19.172 19.578 9.789 1 94.75 335 LYS B CA 1
ATOM 5600 C C . LYS B 1 335 ? 18.188 19.188 8.688 1 94.75 335 LYS B C 1
ATOM 5602 O O . LYS B 1 335 ? 18.297 18.109 8.102 1 94.75 335 LYS B O 1
ATOM 5607 N N . PRO B 1 336 ? 17.219 20.078 8.391 1 94.19 336 PRO B N 1
ATOM 5608 C CA . PRO B 1 336 ? 16.344 19.828 7.238 1 94.19 336 PRO B CA 1
ATOM 5609 C C . PRO B 1 336 ? 17.125 19.578 5.953 1 94.19 336 PRO B C 1
ATOM 5611 O O . PRO B 1 336 ? 18.141 20.234 5.707 1 94.19 336 PRO B O 1
ATOM 5614 N N . GLY B 1 337 ? 16.688 18.625 5.219 1 92.88 337 GLY B N 1
ATOM 5615 C CA . GLY B 1 337 ? 17.375 18.266 3.992 1 92.88 337 GLY B CA 1
ATOM 5616 C C . GLY B 1 337 ? 18.266 17.031 4.141 1 92.88 337 GLY B C 1
ATOM 5617 O O . GLY B 1 337 ? 18.625 16.406 3.146 1 92.88 337 GLY B O 1
ATOM 5618 N N . ASP B 1 338 ? 18.609 16.703 5.387 1 96.56 338 ASP B N 1
ATOM 5619 C CA . ASP B 1 338 ? 19.391 15.484 5.602 1 96.56 338 ASP B CA 1
ATOM 5620 C C . ASP B 1 338 ? 18.641 14.258 5.094 1 96.56 338 ASP B C 1
ATOM 5622 O O . ASP B 1 338 ? 17.438 14.141 5.277 1 96.56 338 ASP B O 1
ATOM 5626 N N . VAL B 1 339 ? 19.406 13.359 4.473 1 97.44 339 VAL B N 1
ATOM 5627 C CA . VAL B 1 339 ? 18.812 12.148 3.91 1 97.44 339 VAL B CA 1
ATOM 5628 C C . VAL B 1 339 ? 18.641 11.102 5.008 1 97.44 339 VAL B C 1
ATOM 5630 O O . VAL B 1 339 ? 19.531 10.906 5.836 1 97.44 339 VAL B O 1
ATOM 5633 N N . VAL B 1 340 ? 17.5 10.547 5.051 1 98.69 340 VAL B N 1
ATOM 5634 C CA . VAL B 1 340 ? 17.172 9.461 5.969 1 98.69 340 VAL B CA 1
ATOM 5635 C C . VAL B 1 340 ? 16.953 8.172 5.188 1 98.69 340 VAL B C 1
ATOM 5637 O O . VAL B 1 340 ? 16.266 8.172 4.164 1 98.69 340 VAL B O 1
ATOM 5640 N N . THR B 1 341 ? 17.531 7.082 5.625 1 98.81 341 THR B N 1
ATOM 5641 C CA . THR B 1 341 ? 17.312 5.77 5.027 1 98.81 341 THR B CA 1
ATOM 5642 C C . THR B 1 341 ? 16.281 4.984 5.816 1 98.81 341 THR B C 1
ATOM 5644 O O . THR B 1 341 ? 16.516 4.586 6.957 1 98.81 341 THR B O 1
ATOM 5647 N N . MET B 1 342 ? 15.164 4.766 5.215 1 98.88 342 MET B N 1
ATOM 5648 C CA . MET B 1 342 ? 14.094 4.027 5.879 1 98.88 342 MET B CA 1
ATOM 5649 C C . MET B 1 342 ? 14.383 2.529 5.875 1 98.88 342 MET B C 1
ATOM 5651 O O . MET B 1 342 ? 14.195 1.854 6.887 1 98.88 342 MET B O 1
ATOM 5655 N N . PHE B 1 343 ? 14.727 1.956 4.781 1 98.81 343 PHE B N 1
ATOM 5656 C CA . PHE B 1 343 ? 15.414 0.673 4.68 1 98.81 343 PHE B CA 1
ATOM 5657 C C . PHE B 1 343 ? 16.484 0.718 3.6 1 98.81 343 PHE B C 1
ATOM 5659 O O . PHE B 1 343 ? 16.344 1.441 2.611 1 98.81 343 PHE B O 1
ATOM 5666 N N . GLY B 1 344 ? 17.516 -0.012 3.75 1 98.56 344 GLY B N 1
ATOM 5667 C CA . GLY B 1 344 ? 18.766 0.067 3.012 1 98.56 344 GLY B CA 1
ATOM 5668 C C . GLY B 1 344 ? 19.969 0.217 3.908 1 98.56 344 GLY B C 1
ATOM 5669 O O . GLY B 1 344 ? 19.938 -0.149 5.082 1 98.56 344 GLY B O 1
ATOM 5670 N N . THR B 1 345 ? 21.078 0.721 3.299 1 98.19 345 THR B N 1
ATOM 5671 C CA . THR B 1 345 ? 22.328 0.845 4.027 1 98.19 345 THR B CA 1
ATOM 5672 C C . THR B 1 345 ? 22.734 2.311 4.148 1 98.19 345 THR B C 1
ATOM 5674 O O . THR B 1 345 ? 22.547 3.092 3.215 1 98.19 345 THR B O 1
ATOM 5677 N N . ASP B 1 346 ? 23.141 2.74 5.238 1 97.94 346 ASP B N 1
ATOM 5678 C CA . ASP B 1 346 ? 23.75 4.031 5.535 1 97.94 346 ASP B CA 1
ATOM 5679 C C . ASP B 1 346 ? 24.969 3.867 6.445 1 97.94 346 ASP B C 1
ATOM 5681 O O . ASP B 1 346 ? 24.828 3.576 7.633 1 97.94 346 ASP B O 1
ATOM 5685 N N . GLY B 1 347 ? 26.156 4.109 5.871 1 96.5 347 GLY B N 1
ATOM 5686 C CA . GLY B 1 347 ? 27.375 3.76 6.605 1 96.5 347 GLY B CA 1
ATOM 5687 C C . GLY B 1 347 ? 27.484 2.273 6.883 1 96.5 347 GLY B C 1
ATOM 5688 O O . GLY B 1 347 ? 27.406 1.457 5.961 1 96.5 347 GLY B O 1
ATOM 5689 N N . GLU B 1 348 ? 27.625 1.919 8.156 1 97.06 348 GLU B N 1
ATOM 5690 C CA . GLU B 1 348 ? 27.812 0.521 8.523 1 97.06 348 GLU B CA 1
ATOM 5691 C C . GLU B 1 348 ? 26.5 -0.117 8.961 1 97.06 348 GLU B C 1
ATOM 5693 O O . GLU B 1 348 ? 26.453 -1.314 9.25 1 97.06 348 GLU B O 1
ATOM 5698 N N . GLU B 1 349 ? 25.484 0.666 8.961 1 97.94 349 GLU B N 1
ATOM 5699 C CA . GLU B 1 349 ? 24.188 0.167 9.422 1 97.94 349 GLU B CA 1
ATOM 5700 C C . GLU B 1 349 ? 23.297 -0.204 8.242 1 97.94 349 GLU B C 1
ATOM 5702 O O . GLU B 1 349 ? 23.391 0.403 7.172 1 97.94 349 GLU B O 1
ATOM 5707 N N . THR B 1 350 ? 22.516 -1.249 8.461 1 98.19 350 THR B N 1
ATOM 5708 C CA . THR B 1 350 ? 21.578 -1.69 7.438 1 98.19 350 THR B CA 1
ATOM 5709 C C . THR B 1 350 ? 20.234 -2.047 8.062 1 98.19 350 THR B C 1
ATOM 5711 O O . THR B 1 350 ? 20.172 -2.668 9.125 1 98.19 350 THR B O 1
ATOM 5714 N N . ILE B 1 351 ? 19.203 -1.553 7.531 1 98.5 351 ILE B N 1
ATOM 5715 C CA . ILE B 1 351 ? 17.844 -1.994 7.801 1 98.5 351 ILE B CA 1
ATOM 5716 C C . ILE B 1 351 ? 17.25 -2.635 6.547 1 98.5 351 ILE B C 1
ATOM 5718 O O . ILE B 1 351 ? 17.25 -2.029 5.473 1 98.5 351 ILE B O 1
ATOM 5722 N N . THR B 1 352 ? 16.75 -3.842 6.629 1 97 352 THR B N 1
ATOM 5723 C CA . THR B 1 352 ? 16.219 -4.531 5.461 1 97 352 THR B CA 1
ATOM 5724 C C . THR B 1 352 ? 14.688 -4.504 5.477 1 97 352 THR B C 1
ATOM 5726 O O . THR B 1 352 ? 14.078 -4.273 6.52 1 97 352 THR B O 1
ATOM 5729 N N . ALA B 1 353 ? 14.125 -4.738 4.316 1 97.94 353 ALA B N 1
ATOM 5730 C CA . ALA B 1 353 ? 12.68 -4.879 4.227 1 97.94 353 ALA B CA 1
ATOM 5731 C C . ALA B 1 353 ? 12.18 -6.031 5.094 1 97.94 353 ALA B C 1
ATOM 5733 O O . ALA B 1 353 ? 11.125 -5.934 5.723 1 97.94 353 ALA B O 1
ATOM 5734 N N . ASP B 1 354 ? 12.898 -7.098 5.121 1 95.81 354 ASP B N 1
ATOM 5735 C CA . ASP B 1 354 ? 12.539 -8.266 5.922 1 95.81 354 ASP B CA 1
ATOM 5736 C C . ASP B 1 354 ? 12.547 -7.926 7.41 1 95.81 354 ASP B C 1
ATOM 5738 O O . ASP B 1 354 ? 11.688 -8.391 8.164 1 95.81 354 ASP B O 1
ATOM 5742 N N . GLU B 1 355 ? 13.555 -7.145 7.836 1 95.75 355 GLU B N 1
ATOM 5743 C CA . GLU B 1 355 ? 13.602 -6.691 9.227 1 95.75 355 GLU B CA 1
ATOM 5744 C C . GLU B 1 355 ? 12.359 -5.895 9.594 1 95.75 355 GLU B C 1
ATOM 5746 O O . GLU B 1 355 ? 11.75 -6.129 10.641 1 95.75 355 GLU B O 1
ATOM 5751 N N . LEU B 1 356 ? 11.969 -4.965 8.75 1 98.25 356 LEU B N 1
ATOM 5752 C CA . LEU B 1 356 ? 10.766 -4.172 8.992 1 98.25 356 LEU B CA 1
ATOM 5753 C C . LEU B 1 356 ? 9.523 -5.059 9.039 1 98.25 356 LEU B C 1
ATOM 5755 O O . LEU B 1 356 ? 8.68 -4.895 9.922 1 98.25 356 LEU B O 1
ATOM 5759 N N . ALA B 1 357 ? 9.438 -5.992 8.094 1 97.38 357 ALA B N 1
ATOM 5760 C CA . ALA B 1 357 ? 8.297 -6.898 8.008 1 97.38 357 ALA B CA 1
ATOM 5761 C C . ALA B 1 357 ? 8.141 -7.699 9.297 1 97.38 357 ALA B C 1
ATOM 5763 O O . ALA B 1 357 ? 7.02 -7.898 9.781 1 97.38 357 ALA B O 1
ATOM 5764 N N . ALA B 1 358 ? 9.203 -8.125 9.844 1 96.12 358 ALA B N 1
ATOM 5765 C CA . ALA B 1 358 ? 9.203 -8.961 11.047 1 96.12 358 ALA B CA 1
ATOM 5766 C C . ALA B 1 358 ? 8.648 -8.195 12.242 1 96.12 358 ALA B C 1
ATOM 5768 O O . ALA B 1 358 ? 8.07 -8.797 13.156 1 96.12 358 ALA B O 1
ATOM 5769 N N . LEU B 1 359 ? 8.766 -6.891 12.234 1 97.69 359 LEU B N 1
ATOM 5770 C CA . LEU B 1 359 ? 8.367 -6.078 13.375 1 97.69 359 LEU B CA 1
ATOM 5771 C C . LEU B 1 359 ? 6.863 -6.145 13.602 1 97.69 359 LEU B C 1
ATOM 5773 O O . LEU B 1 359 ? 6.387 -5.977 14.727 1 97.69 359 LEU B O 1
ATOM 5777 N N . TYR B 1 360 ? 6.117 -6.383 12.453 1 96.19 360 TYR B N 1
ATOM 5778 C CA . TYR B 1 360 ? 4.676 -6.383 12.68 1 96.19 360 TYR B CA 1
ATOM 5779 C C . TYR B 1 360 ? 4.02 -7.594 12.023 1 96.19 360 TYR B C 1
ATOM 5781 O O . TYR B 1 360 ? 2.795 -7.641 11.883 1 96.19 360 TYR B O 1
ATOM 5789 N N . GLY B 1 361 ? 4.75 -8.555 11.555 1 95.56 361 GLY B N 1
ATOM 5790 C CA . GLY B 1 361 ? 4.223 -9.875 11.242 1 95.56 361 GLY B CA 1
ATOM 5791 C C . GLY B 1 361 ? 3.82 -10.031 9.789 1 95.56 361 GLY B C 1
ATOM 5792 O O . GLY B 1 361 ? 2.873 -10.75 9.477 1 95.56 361 GLY B O 1
ATOM 5793 N N . THR B 1 362 ? 4.402 -9.383 8.883 1 96.94 362 THR B N 1
ATOM 5794 C CA . THR B 1 362 ? 4.223 -9.594 7.449 1 96.94 362 THR B CA 1
ATOM 5795 C C . THR B 1 362 ? 5.516 -10.102 6.812 1 96.94 362 THR B C 1
ATOM 5797 O O . THR B 1 362 ? 6.301 -10.797 7.465 1 96.94 362 THR B O 1
ATOM 5800 N N . ILE B 1 363 ? 5.68 -9.891 5.465 1 96.88 363 ILE B N 1
ATOM 5801 C CA . ILE B 1 363 ? 6.867 -10.367 4.762 1 96.88 363 ILE B CA 1
ATOM 5802 C C . ILE B 1 363 ? 7.492 -9.234 3.963 1 96.88 363 ILE B C 1
ATOM 5804 O O . ILE B 1 363 ? 6.824 -8.242 3.65 1 96.88 363 ILE B O 1
ATOM 5808 N N . GLY B 1 364 ? 8.758 -9.414 3.668 1 97.62 364 GLY B N 1
ATOM 5809 C CA . GLY B 1 364 ? 9.469 -8.398 2.91 1 97.62 364 GLY B CA 1
ATOM 5810 C C . GLY B 1 364 ? 8.836 -8.109 1.562 1 97.62 364 GLY B C 1
ATOM 5811 O O . GLY B 1 364 ? 8.914 -6.988 1.062 1 97.62 364 GLY B O 1
ATOM 5812 N N . TYR B 1 365 ? 8.141 -9.125 0.964 1 96.88 365 TYR B N 1
ATOM 5813 C CA . TYR B 1 365 ? 7.441 -8.977 -0.308 1 96.88 365 TYR B CA 1
ATOM 5814 C C . TYR B 1 365 ? 6.461 -7.812 -0.258 1 96.88 365 TYR B C 1
ATOM 5816 O O . TYR B 1 365 ? 6.438 -6.969 -1.159 1 96.88 365 TYR B O 1
ATOM 5824 N N . GLU B 1 366 ? 5.695 -7.82 0.823 1 97.81 366 GLU B N 1
ATOM 5825 C CA . GLU B 1 366 ? 4.648 -6.816 0.962 1 97.81 366 GLU B CA 1
ATOM 5826 C C . GLU B 1 366 ? 5.242 -5.426 1.172 1 97.81 366 GLU B C 1
ATOM 5828 O O . GLU B 1 366 ? 4.688 -4.43 0.7 1 97.81 366 GLU B O 1
ATOM 5833 N N . ILE B 1 367 ? 6.418 -5.344 1.863 1 98.38 367 ILE B N 1
ATOM 5834 C CA . ILE B 1 367 ? 7.082 -4.07 2.105 1 98.38 367 ILE B CA 1
ATOM 5835 C C . ILE B 1 367 ? 7.461 -3.424 0.775 1 98.38 367 ILE B C 1
ATOM 5837 O O . ILE B 1 367 ? 7.102 -2.275 0.51 1 98.38 367 ILE B O 1
ATOM 5841 N N . VAL B 1 368 ? 8.07 -4.191 -0.103 1 98.38 368 VAL B N 1
ATOM 5842 C CA . VAL B 1 368 ? 8.594 -3.604 -1.333 1 98.38 368 VAL B CA 1
ATOM 5843 C C . VAL B 1 368 ? 7.453 -3.385 -2.324 1 98.38 368 VAL B C 1
ATOM 5845 O O . VAL B 1 368 ? 7.43 -2.381 -3.041 1 98.38 368 VAL B O 1
ATOM 5848 N N . CYS B 1 369 ? 6.465 -4.238 -2.305 1 96.81 369 CYS B N 1
ATOM 5849 C CA . CYS B 1 369 ? 5.301 -4.082 -3.17 1 96.81 369 CYS B CA 1
ATOM 5850 C C . CYS B 1 369 ? 4.438 -2.908 -2.719 1 96.81 369 CYS B C 1
ATOM 5852 O O . CYS B 1 369 ? 3.717 -2.316 -3.523 1 96.81 369 CYS B O 1
ATOM 5854 N N . GLY B 1 370 ? 4.59 -2.586 -1.481 1 97.5 370 GLY B N 1
ATOM 5855 C CA . GLY B 1 370 ? 3.68 -1.632 -0.868 1 97.5 370 GLY B CA 1
ATOM 5856 C C . GLY B 1 370 ? 4.113 -0.19 -1.05 1 97.5 370 GLY B C 1
ATOM 5857 O O . GLY B 1 370 ? 3.342 0.734 -0.783 1 97.5 370 GLY B O 1
ATOM 5858 N N . ILE B 1 371 ? 5.355 0.04 -1.541 1 98.12 371 ILE B N 1
ATOM 5859 C CA . ILE B 1 371 ? 5.797 1.409 -1.783 1 98.12 371 ILE B CA 1
ATOM 5860 C C . ILE B 1 371 ? 4.969 2.027 -2.906 1 98.12 371 ILE B C 1
ATOM 5862 O O . ILE B 1 371 ? 5 1.549 -4.043 1 98.12 371 ILE B O 1
ATOM 5866 N N . SER B 1 372 ? 4.211 3.025 -2.547 1 96.25 372 SER B N 1
ATOM 5867 C CA . SER B 1 372 ? 3.195 3.566 -3.445 1 96.25 372 SER B CA 1
ATOM 5868 C C . SER B 1 372 ? 3.83 4.223 -4.664 1 96.25 372 SER B C 1
ATOM 5870 O O . SER B 1 372 ? 5.027 4.516 -4.664 1 96.25 372 SER B O 1
ATOM 5872 N N . LYS B 1 373 ? 3.053 4.5 -5.68 1 91.81 373 LYS B N 1
ATOM 5873 C CA . LYS B 1 373 ? 3.518 5.082 -6.934 1 91.81 373 LYS B CA 1
ATOM 5874 C C . LYS B 1 373 ? 3.846 6.562 -6.762 1 91.81 373 LYS B C 1
ATOM 5876 O O . LYS B 1 373 ? 4.5 7.164 -7.621 1 91.81 373 LYS B O 1
ATOM 5881 N N . ARG B 1 374 ? 3.375 7.164 -5.695 1 92 374 ARG B N 1
ATOM 5882 C CA . ARG B 1 374 ? 3.699 8.57 -5.48 1 92 374 ARG B CA 1
ATOM 5883 C C . ARG B 1 374 ? 5.164 8.742 -5.09 1 92 374 ARG B C 1
ATOM 5885 O O . ARG B 1 374 ? 5.703 9.852 -5.145 1 92 374 ARG B O 1
ATOM 5892 N N . VAL B 1 375 ? 5.816 7.641 -4.609 1 96.31 375 VAL B N 1
ATOM 5893 C CA . VAL B 1 375 ? 7.25 7.629 -4.348 1 96.31 375 VAL B CA 1
ATOM 5894 C C . VAL B 1 375 ? 8.008 7.336 -5.641 1 96.31 375 VAL B C 1
ATOM 5896 O O . VAL B 1 375 ? 7.914 6.234 -6.191 1 96.31 375 VAL B O 1
ATOM 5899 N N . PRO B 1 376 ? 8.75 8.273 -6.125 1 95.94 376 PRO B N 1
ATOM 5900 C CA . PRO B 1 376 ? 9.477 8.031 -7.367 1 95.94 376 PRO B CA 1
ATOM 5901 C C . PRO B 1 376 ? 10.547 6.949 -7.227 1 95.94 376 PRO B C 1
ATOM 5903 O O . PRO B 1 376 ? 11.109 6.77 -6.148 1 95.94 376 PRO B O 1
ATOM 5906 N N . ARG B 1 377 ? 10.758 6.184 -8.305 1 97.5 377 ARG B N 1
ATOM 5907 C CA . ARG B 1 377 ? 11.844 5.203 -8.398 1 97.5 377 ARG B CA 1
ATOM 5908 C C . ARG B 1 377 ? 13.055 5.797 -9.102 1 97.5 377 ARG B C 1
ATOM 5910 O O . ARG B 1 377 ? 12.961 6.246 -10.25 1 97.5 377 ARG B O 1
ATOM 5917 N N . ASP B 1 378 ? 14.109 5.918 -8.383 1 96.75 378 ASP B N 1
ATOM 5918 C CA . ASP B 1 378 ? 15.383 6.379 -8.914 1 96.75 378 ASP B CA 1
ATOM 5919 C C . ASP B 1 378 ? 16.297 5.199 -9.273 1 96.75 378 ASP B C 1
ATOM 5921 O O . ASP B 1 378 ? 16.859 4.562 -8.383 1 96.75 378 ASP B O 1
ATOM 5925 N N . VAL B 1 379 ? 16.5 4.934 -10.562 1 97.81 379 VAL B N 1
ATOM 5926 C CA . VAL B 1 379 ? 17.25 3.77 -11.023 1 97.81 379 VAL B CA 1
ATOM 5927 C C . VAL B 1 379 ? 18.75 4.082 -11.016 1 97.81 379 VAL B C 1
ATOM 5929 O O . VAL B 1 379 ? 19.172 5.102 -11.562 1 97.81 379 VAL B O 1
ATOM 5932 N N . ILE B 1 380 ? 19.453 3.27 -10.375 1 95.56 380 ILE B N 1
ATOM 5933 C CA . ILE B 1 380 ? 20.906 3.463 -10.336 1 95.56 380 ILE B CA 1
ATOM 5934 C C . ILE B 1 380 ? 21.609 2.211 -10.859 1 95.56 380 ILE B C 1
ATOM 5936 O O . ILE B 1 380 ? 21 1.137 -10.922 1 95.56 380 ILE B O 1
ATOM 5940 N N . GLY B 1 381 ? 22.938 2.361 -11.211 1 87.06 381 GLY B N 1
ATOM 5941 C CA . GLY B 1 381 ? 23.719 1.236 -11.711 1 87.06 381 GLY B CA 1
ATOM 5942 C C . GLY B 1 381 ? 23.328 0.817 -13.117 1 87.06 381 GLY B C 1
ATOM 5943 O O . GLY B 1 381 ? 23.469 -0.352 -13.477 1 87.06 381 GLY B O 1
ATOM 5944 N N . ALA B 1 382 ? 22.734 1.727 -13.961 1 74.5 382 ALA B N 1
ATOM 5945 C CA . ALA B 1 382 ? 22.312 1.448 -15.328 1 74.5 382 ALA B CA 1
ATOM 5946 C C . ALA B 1 382 ? 23.5 1.45 -16.281 1 74.5 382 ALA B C 1
ATOM 5948 O O . ALA B 1 382 ? 24.484 2.164 -16.062 1 74.5 382 ALA B O 1
#

Radius of gyration: 27.62 Å; Cα contacts (8 Å, |Δi|>4): 1857; chains: 2; bounding box: 65×87×62 Å

Solvent-accessible surface area (backbone atoms only — not comparable to full-atom values): 38489 Å² total; per-residue (Å²): 131,82,73,74,74,72,75,87,56,50,37,36,30,38,31,33,45,50,29,30,48,51,21,45,52,56,51,58,73,63,44,44,90,69,28,40,63,22,42,44,42,31,64,45,33,49,40,65,39,39,66,68,52,51,46,49,39,45,74,72,65,46,47,34,36,31,22,49,33,65,71,54,44,54,50,46,39,71,69,37,76,83,44,47,39,35,25,73,37,72,66,69,36,83,45,24,44,59,32,32,75,66,63,32,30,38,47,36,46,42,72,68,54,46,52,44,26,34,74,46,29,83,48,53,26,41,27,29,40,31,36,29,62,56,19,57,58,58,29,46,69,60,93,42,40,67,59,35,35,58,69,48,51,68,61,76,69,39,83,34,49,41,76,39,27,41,32,46,59,68,34,31,50,52,44,86,47,66,69,38,42,51,48,37,49,52,29,50,54,40,54,52,45,22,54,52,48,28,34,74,72,72,49,74,58,80,34,36,30,52,30,39,42,38,25,45,68,74,55,67,54,68,77,25,37,34,30,43,36,37,55,44,41,48,23,42,61,80,34,76,87,51,76,66,93,62,85,60,35,60,20,64,28,36,36,30,21,29,64,33,69,46,80,42,53,54,68,42,35,22,28,52,70,54,75,26,61,36,86,43,71,39,32,38,33,20,30,43,46,12,31,53,43,33,44,58,46,71,43,36,60,68,38,55,30,30,46,91,44,34,84,23,44,29,45,13,39,36,33,60,54,31,30,34,27,46,48,59,82,51,86,62,89,78,51,61,68,40,64,30,36,59,25,35,73,36,82,89,39,71,40,49,51,49,59,58,18,60,75,71,67,60,47,34,67,53,46,45,29,35,41,29,83,88,37,46,72,46,77,37,71,124,131,81,72,73,72,73,74,88,57,52,35,35,31,39,31,33,45,51,28,31,49,50,22,45,51,56,52,58,73,61,45,43,91,69,30,40,64,24,41,43,43,32,68,44,33,49,39,64,40,40,67,66,50,52,48,50,39,46,73,72,66,46,48,33,36,31,22,49,32,65,70,53,44,53,52,46,40,71,69,38,76,83,44,47,38,35,26,74,38,70,68,66,38,84,45,25,44,58,32,31,74,67,62,32,29,37,46,36,46,43,72,69,55,46,52,45,26,36,72,47,27,82,49,52,26,40,25,32,40,31,35,30,64,55,18,58,60,60,29,46,68,60,94,43,40,66,60,35,33,59,69,48,51,67,61,76,70,39,84,34,47,40,76,38,26,40,34,45,59,68,34,32,51,52,44,88,46,67,70,37,42,52,50,38,49,51,30,52,54,40,54,53,44,22,53,51,49,28,34,74,73,72,49,73,59,82,34,34,30,51,28,38,42,37,25,46,69,74,56,67,54,69,79,26,35,35,32,44,36,35,55,43,42,48,23,43,61,81,31,79,85,50,76,64,93,64,86,60,36,60,19,63,30,35,37,30,22,29,65,34,69,46,80,42,54,54,67,44,34,22,27,52,68,53,75,25,60,35,86,44,71,40,32,39,33,19,31,43,46,11,30,52,42,33,44,58,46,72,43,36,60,68,37,55,32,30,46,91,44,34,82,24,45,31,46,14,38,36,34,59,56,31,30,33,29,46,47,60,83,50,87,62,87,79,52,63,68,41,65,30,36,58,25,35,73,38,83,90,37,72,41,49,50,49,59,58,18,59,75,71,65,59,48,34,66,53,46,45,30,35,42,29,84,87,38,46,73,46,78,37,69,125

Secondary structure (DSSP, 8-state):
---------SEEEEEEHHHHHHHHHHHHTTS-TT-EEEEE-HHHHHTT-HHHHHHHHHHTT--EEEESSHHHHHHHHHHSTT-EEEE-S---GGGHHHHHHTTEEEEE--HHHHHHHHHH-SSPEEEEEEB-SSS-SSSB--SSHHHHHHHHGGGGG-TTEEEEEEE---SSTT---HHHHHHHHHHHHHHHHHHHHHHHTT---SEEE-B-HHHHHHS--TT-SEEEE-GGGGT--TBTTBPPSS----SEEEEEEEEEEEEE-TT-B-SGGG--B-SS-EEEEEES--GGGT--GGGTTT-EEEETTEEEEB-S---SS-EEEE-TT-SSPP-TT-EEEEEEEETTEEE-HHHHHHHHT--HHHHHHHS-TTS-EEEE--/---------SEEEEEEHHHHHHHHHHHHHHS-TT-EEEEE-HHHHHTT-HHHHHHHHHHTT--EEEESSHHHHHHHHHHSTT-EEEE-S---GGGHHHHHHTTEEEEE--HHHHHHHHHH-SSPEEEEEEB-SSS-SSSB--SSHHHHHHHHGGGGG-TTEEEEEEE---SSTT---HHHHHHHHHHHHHHHHHHHHHHHTT---SEEE-B-HHHHHHS--TT-SEEEE-GGGGT--TBTTB--SS----SEEEEEEEEEEEEE-TT-B-SGGG--B-SS-EEEEEES--GGGT--GGGTTT-EEEETTEEEEB-S---SS-EEEE-TT-SSPP-TT-EEEEEEEETTEEE-HHHHHHHHT--HHHHHHHS-TTS-EEEE--

Organism: NCBI:txid411473

Foldseek 3Di:
DPPPPLPPDQKFKEFELVLLLVLVVQLVVLADPLAAEAEECELCQLQQHVQVNLLSCVVSVHQHYEYAEDVVQVVSCVNRVRGAYEHPYDDPLLCLCVQVVSVHEYEDFAPVSLVSNLVNHPAAHEYEFEPELDQPDTGDYDDALLVRLVRCVVSVVRHRYDYAYYEYEQNQLLDPDPVSVVSRVSSVVSQVSNQVNNVVVVHHHNAYAHAEQSCSQPPHDNVGNYHHYGDQSQQFRPDPPRDGPDHRDHRMWMKRWFADKDWDAFQDADEPPSPFTHRGIFIKTKRFAAVLQLQDQLCEQPAWKDFQQDTWTWHGTGDNTMTMTTCRPPPDDGDTSGMITRAQGDHPDGHALQNSCVRRPHGSSSSSSRRDVVHYYHYPPD/DPPPPLPPDQKFKEFELVLLLVLVVQLVVLADPLAAEAEECELCQLQQHVQVNLLSCVVSVHQHYEYAEDVVQVVSCVNRVRGAYEHPYDYPLLCLCVQVVSVHEYEDFAPVSLVSNLVNHPAAHEYEFEPELDQPDTGDYDDALLVRLVRCVVSVVRHRYDYAYYEYEQNQLLDPDPVSVVSRVSSVVSQVSNQVNNVVVVHHHNAYAHAEQSCSQPPHDNVGNYHYYGDQSQQFRPDPPRDGPDHRDHRMWMKRWWADKDKDAFQDADEPPSPFTHRGIFIKTKRFAAVLQLQDQLCEQPAWKDFQQDTWTWHGTGDNTMTMTTCRPPPDDGDTSGMITRAQGDHPDGHALQNSCVRRPHGSSSSSSRRDVVHYYHYPPD

InterPro domains:
  IPR000821 Alanine racemase [MF_01201] (10-380)
  IPR000821 Alanine racemase [PR00992] (34-50)
  IPR000821 Alanine racemase [PR00992] (70-88)
  IPR000821 Alanine racemase [PR00992] (128-140)
  IPR000821 Alanine racemase [PR00992] (165-176)
  IPR000821 Alanine racemase [PR00992] (211-238)
  IPR000821 Alanine racemase [PR00992] (267-282)
  IPR000821 Alanine racemase [PR00992] (284-299)
  IPR000821 Alanine racemase [PR00992] (305-322)
  IPR000821 Alanine racemase [PR00992] (362-375)
  IPR000821 Alanine racemase [PTHR30511] (9-380)
  IPR000821 Alanine racemase [TIGR00492] (11-380)
  IPR001608 Alanine racemase, N-terminal [PF01168] (15-238)
  IPR009006 Alanine racemase/group IV decarboxylase, C-terminal [G3DSA:2.40.37.10] (11-377)
  IPR009006 Alanine racemase/group IV decarboxylase, C-terminal [SSF50621] (244-380)
  IPR011079 Alanine racemase, C-terminal [PF00842] (251-378)
  IPR011079 Alanine racemase, C-terminal [SM01005] (251-380)
  IPR020622 Alanine racemase, pyridoxal-phosphate attachment site [PS00395] (39-49)
  IPR029066 PLP-binding barrel [G3DSA:3.20.20.10] (17-234)
  IPR029066 PLP-binding barrel [SSF51419] (15-252)

pLDDT: mean 96.14, std 8.63, range [21.89, 98.94]